Protein AF-0000000077172226 (afdb_homodimer)

Solvent-accessible surface area (backbone atoms only — not comparable to full-atom values): 22514 Å² total; per-residue (Å²): 133,88,76,84,78,85,82,80,79,80,74,81,75,81,79,77,62,92,68,54,80,81,59,68,86,65,73,82,75,68,81,63,76,72,54,67,62,42,56,54,51,44,50,52,52,32,50,51,28,42,45,49,38,48,50,42,58,65,46,53,78,56,41,50,88,48,72,66,19,46,52,52,42,54,51,41,53,54,52,32,52,26,29,52,51,50,28,52,54,39,37,53,53,35,42,74,66,74,44,77,65,78,78,74,71,95,73,75,88,60,58,71,40,44,76,70,29,32,19,39,78,86,40,49,67,30,36,51,24,28,52,32,40,53,26,49,50,49,22,51,51,29,44,54,44,40,75,65,41,78,50,66,72,58,28,52,53,33,50,17,39,24,29,30,27,26,16,50,26,13,44,50,29,39,56,46,20,76,77,37,74,85,43,53,41,66,65,51,58,43,52,44,89,85,39,42,72,61,68,49,51,69,110,140,82,84,78,78,76,80,81,80,83,79,78,76,76,79,78,67,89,75,53,78,81,60,70,86,65,73,84,72,68,82,60,76,71,55,67,62,41,55,54,51,44,50,51,52,32,50,50,27,41,43,49,37,48,52,42,58,65,48,53,78,58,41,49,89,48,73,66,18,47,52,52,42,53,52,42,53,54,51,30,53,28,31,51,51,50,29,52,55,37,37,52,52,37,42,74,68,76,46,76,64,78,78,74,70,95,71,75,88,58,59,69,40,46,76,69,29,31,20,39,78,86,40,50,66,29,35,50,23,29,51,33,40,53,24,48,51,50,20,52,50,28,45,55,43,39,76,65,41,78,50,66,71,59,26,52,53,33,49,17,38,24,29,30,28,27,15,48,26,13,45,50,30,38,56,45,20,75,76,37,74,85,44,55,42,66,65,51,56,44,50,43,87,85,39,45,72,63,68,48,51,68,110

pLDDT: mean 84.22, std 25.3, range [22.8, 98.88]

Sequence (406 aa):
MDNAMRAASRRSVLLAGAAGTLSLMAGTRLAFGQDKGDLAILQAAHDLESQAIWAYGAAAGKLSKTDVGKTVLELALRNQADHKSHRAALADAIKSLGATPAPAKDSYDLSAYLKAGEGGLDSDANIAKLALALEIDAALAYQSAFGKLKTPALQAAASSILPAEAGHATAIRAVFHGLMPTVQEVPAAFLSAQTRKDWILKVMDNAMRAASRRSVLLAGAAGTLSLMAGTRLAFGQDKGDLAILQAAHDLESQAIWAYGAAAGKLSKTDVGKTVLELALRNQADHKSHRAALADAIKSLGATPAPAKDSYDLSAYLKAGEGGLDSDANIAKLALALEIDAALAYQSAFGKLKTPALQAAASSILPAEAGHATAIRAVFHGLMPTVQEVPAAFLSAQTRKDWILKV

Radius of gyration: 24.45 Å; Cα contacts (8 Å, |Δi|>4): 520; chains: 2; bounding box: 56×73×112 Å

InterPro domains:
  IPR009078 Ferritin-like superfamily [SSF47240] (35-185)
  IPR012347 Ferritin-like [G3DSA:1.20.1260.10] (34-177)

Foldseek 3Di:
DDDPDDDDPPDPPPCVPPPPPVPPPPDDPPPPPLPPQLLVLLLVLLQLLLQLLQLLVVLLVLFDPDPLSVLLNVLSVVLSVVSVVLNVVSQVVNVSSVHGHDDHDPHDDLVVCVVVQQADSNYSLRSLSSSLLSLLVSLQSLVVSLVRHDDPVSNVSSVVVNVVSLVSNLVSQVSVCVVPVVRHSDQDPDRYPVCSVSSGDGD/DDPPPPPPDPPPPPCPDDPPPVPPVPPDPPPPPLPVQLLVLLLVLLQLLLQLLQLLVVLLVLFDPDPLSVLLNVLSVVLNVVSVVLNVVSQVVNVSSVHGHDDHDPHDDLVVCVVVQQADSNYSLRSLSSSLLSLLVSLQSLVVSLVRHDDVVSNVSSVVVNVVSLVSNLVSQVSVCVVPVVRHSDQDPDRYPVCSVSSHDGD

Structure (mmCIF, N/CA/C/O backbone):
data_AF-0000000077172226-model_v1
#
loop_
_entity.id
_entity.type
_entity.pdbx_description
1 polymer 'Gll0181 protein'
#
loop_
_atom_site.group_PDB
_atom_site.id
_atom_site.type_symbol
_atom_site.label_atom_id
_atom_site.label_alt_id
_atom_site.label_comp_id
_atom_site.label_asym_id
_atom_site.label_entity_id
_atom_site.label_seq_id
_atom_site.pdbx_PDB_ins_code
_atom_site.Cartn_x
_atom_site.Cartn_y
_atom_site.Cartn_z
_atom_site.occupancy
_atom_site.B_iso_or_equiv
_atom_site.auth_seq_id
_atom_site.auth_comp_id
_atom_site.auth_asym_id
_atom_site.auth_atom_id
_atom_site.pdbx_PDB_model_num
ATOM 1 N N . MET A 1 1 ? 17.484 34.281 -56.25 1 24.5 1 MET A N 1
ATOM 2 C CA . MET A 1 1 ? 17.844 33.062 -55.5 1 24.5 1 MET A CA 1
ATOM 3 C C . MET A 1 1 ? 17.188 33.031 -54.125 1 24.5 1 MET A C 1
ATOM 5 O O . MET A 1 1 ? 17.453 32.156 -53.344 1 24.5 1 MET A O 1
ATOM 9 N N . ASP A 1 2 ? 16.891 34.156 -53.531 1 25.41 2 ASP A N 1
ATOM 10 C CA . ASP A 1 2 ? 16.703 34.281 -52.094 1 25.41 2 ASP A CA 1
ATOM 11 C C . ASP A 1 2 ? 15.469 33.5 -51.625 1 25.41 2 ASP A C 1
ATOM 13 O O . ASP A 1 2 ? 14.453 33.469 -52.344 1 25.41 2 ASP A O 1
ATOM 17 N N . ASN A 1 3 ? 15.727 32.531 -50.625 1 22.8 3 ASN A N 1
ATOM 18 C CA . ASN A 1 3 ? 15.242 31.453 -49.781 1 22.8 3 ASN A CA 1
ATOM 19 C C . ASN A 1 3 ? 14.164 31.953 -48.812 1 22.8 3 ASN A C 1
ATOM 21 O O . ASN A 1 3 ? 14.477 32.469 -47.719 1 22.8 3 ASN A O 1
ATOM 25 N N . ALA A 1 4 ? 13.258 32.781 -49.125 1 25.42 4 ALA A N 1
ATOM 26 C CA . ALA A 1 4 ? 12.203 33.25 -48.219 1 25.42 4 ALA A CA 1
ATOM 27 C C . ALA A 1 4 ? 11.539 32.062 -47.531 1 25.42 4 ALA A C 1
ATOM 29 O O . ALA A 1 4 ? 10.828 31.281 -48.156 1 25.42 4 ALA A O 1
ATOM 30 N N . MET A 1 5 ? 12.25 31.406 -46.438 1 23.59 5 MET A N 1
ATOM 31 C CA . MET A 1 5 ? 11.961 30.312 -45.531 1 23.59 5 MET A CA 1
ATOM 32 C C . MET A 1 5 ? 10.539 30.406 -44.969 1 23.59 5 MET A C 1
ATOM 34 O O . MET A 1 5 ? 9.953 31.484 -44.938 1 23.59 5 MET A O 1
ATOM 38 N N . ARG A 1 6 ? 9.891 29.125 -44.531 1 27.42 6 ARG A N 1
ATOM 39 C CA . ARG A 1 6 ? 8.734 28.328 -44.156 1 27.42 6 ARG A CA 1
ATOM 40 C C . ARG A 1 6 ? 8.25 28.703 -42.75 1 27.42 6 ARG A C 1
ATOM 42 O O . ARG A 1 6 ? 8.906 28.375 -41.781 1 27.42 6 ARG A O 1
ATOM 49 N N . ALA A 1 7 ? 7.922 29.906 -42.375 1 23.47 7 ALA A N 1
ATOM 50 C CA . ALA A 1 7 ? 7.512 30.25 -41 1 23.47 7 ALA A CA 1
ATOM 51 C C . ALA A 1 7 ? 6.609 29.172 -40.406 1 23.47 7 ALA A C 1
ATOM 53 O O . ALA A 1 7 ? 6.016 28.375 -41.156 1 23.47 7 ALA A O 1
ATOM 54 N N . ALA A 1 8 ? 6.176 29.281 -38.969 1 24.58 8 ALA A N 1
ATOM 55 C CA . ALA A 1 8 ? 5.859 28.844 -37.625 1 24.58 8 ALA A CA 1
ATOM 56 C C . ALA A 1 8 ? 4.414 28.359 -37.531 1 24.58 8 ALA A C 1
ATOM 58 O O . ALA A 1 8 ? 3.576 29.016 -36.906 1 24.58 8 ALA A O 1
ATOM 59 N N . SER A 1 9 ? 3.77 27.734 -38.469 1 25.05 9 SER A N 1
ATOM 60 C CA . SER A 1 9 ? 2.367 27.531 -38.125 1 25.05 9 SER A CA 1
ATOM 61 C C . SER A 1 9 ? 2.219 26.547 -36.969 1 25.05 9 SER A C 1
ATOM 63 O O . SER A 1 9 ? 1.685 25.438 -37.156 1 25.05 9 SER A O 1
ATOM 65 N N . ARG A 1 10 ? 3.141 26.547 -35.906 1 25.33 10 ARG A N 1
ATOM 66 C CA . ARG A 1 10 ? 3.01 25.562 -34.844 1 25.33 10 ARG A CA 1
ATOM 67 C C . ARG A 1 10 ? 1.584 25.516 -34.281 1 25.33 10 ARG A C 1
ATOM 69 O O . ARG A 1 10 ? 1.062 26.547 -33.844 1 25.33 10 ARG A O 1
ATOM 76 N N . ARG A 1 11 ? 0.677 24.625 -34.781 1 26.12 11 ARG A N 1
ATOM 77 C CA . ARG A 1 11 ? -0.582 24.016 -34.344 1 26.12 11 ARG A CA 1
ATOM 78 C C . ARG A 1 11 ? -0.538 23.656 -32.875 1 26.12 11 ARG A C 1
ATOM 80 O O . ARG A 1 11 ? 0.425 23.047 -32.406 1 26.12 11 ARG A O 1
ATOM 87 N N . SER A 1 12 ? -1.227 24.438 -31.984 1 24.7 12 SER A N 1
ATOM 88 C CA . SER A 1 12 ? -1.646 24.344 -30.594 1 24.7 12 SER A CA 1
ATOM 89 C C . SER A 1 12 ? -2.217 22.953 -30.281 1 24.7 12 SER A C 1
ATOM 91 O O . SER A 1 12 ? -3.291 22.609 -30.781 1 24.7 12 SER A O 1
ATOM 93 N N . VAL A 1 13 ? -1.429 21.875 -30.406 1 23.89 13 VAL A N 1
ATOM 94 C CA . VAL A 1 13 ? -1.873 20.562 -29.922 1 23.89 13 VAL A CA 1
ATOM 95 C C . VAL A 1 13 ? -2.439 20.719 -28.516 1 23.89 13 VAL A C 1
ATOM 97 O O . VAL A 1 13 ? -1.756 21.203 -27.609 1 23.89 13 VAL A O 1
ATOM 100 N N . LEU A 1 14 ? -3.812 20.641 -28.359 1 23.34 14 LEU A N 1
ATOM 101 C CA . LEU A 1 14 ? -4.773 20.531 -27.281 1 23.34 14 LEU A CA 1
ATOM 102 C C . LEU A 1 14 ? -4.371 19.422 -26.312 1 23.34 14 LEU A C 1
ATOM 104 O O . LEU A 1 14 ? -4.266 18.25 -26.719 1 23.34 14 LEU A O 1
ATOM 108 N N . LEU A 1 15 ? -3.359 19.578 -25.531 1 24.05 15 LEU A N 1
ATOM 109 C CA . LEU A 1 15 ? -2.996 18.766 -24.375 1 24.05 15 LEU A CA 1
ATOM 110 C C . LEU A 1 15 ? -4.223 18.469 -23.516 1 24.05 15 LEU A C 1
ATOM 112 O O . LEU A 1 15 ? -4.387 19.047 -22.438 1 24.05 15 LEU A O 1
ATOM 116 N N . ALA A 1 16 ? -5.371 17.906 -23.969 1 26.92 16 ALA A N 1
ATOM 117 C CA . ALA A 1 16 ? -6.539 17.484 -23.203 1 26.92 16 ALA A CA 1
ATOM 118 C C . ALA A 1 16 ? -6.172 16.391 -22.203 1 26.92 16 ALA A C 1
ATOM 120 O O . ALA A 1 16 ? -6.145 15.203 -22.562 1 26.92 16 ALA A O 1
ATOM 121 N N . GLY A 1 17 ? -5.023 16.359 -21.625 1 25.58 17 GLY A N 1
ATOM 122 C CA . GLY A 1 17 ? -4.68 15.188 -20.844 1 25.58 17 GLY A CA 1
ATOM 123 C C . GLY A 1 17 ? -5.746 14.812 -19.828 1 25.58 17 GLY A C 1
ATOM 124 O O . GLY A 1 17 ? -6.652 15.602 -19.562 1 25.58 17 GLY A O 1
ATOM 125 N N . ALA A 1 18 ? -5.633 13.609 -19.172 1 27.7 18 ALA A N 1
ATOM 126 C CA . ALA A 1 18 ? -6.418 12.727 -18.312 1 27.7 18 ALA A CA 1
ATOM 127 C C . ALA A 1 18 ? -6.867 13.453 -17.047 1 27.7 18 ALA A C 1
ATOM 129 O O . ALA A 1 18 ? -6.363 13.18 -15.945 1 27.7 18 ALA A O 1
ATOM 130 N N . ALA A 1 19 ? -7.012 14.805 -17.016 1 31.22 19 ALA A N 1
ATOM 131 C CA . ALA A 1 19 ? -7.648 15.57 -15.945 1 31.22 19 ALA A CA 1
ATOM 132 C C . ALA A 1 19 ? -9.078 15.102 -15.711 1 31.22 19 ALA A C 1
ATOM 134 O O . ALA A 1 19 ? -9.805 15.68 -14.906 1 31.22 19 ALA A O 1
ATOM 135 N N . GLY A 1 20 ? -9.633 14.25 -16.594 1 29.64 20 GLY A N 1
ATOM 136 C CA . GLY A 1 20 ? -11.07 14.148 -16.781 1 29.64 20 GLY A CA 1
ATOM 137 C C . GLY A 1 20 ? -11.781 13.5 -15.609 1 29.64 20 GLY A C 1
ATOM 138 O O . GLY A 1 20 ? -13.016 13.5 -15.547 1 29.64 20 GLY A O 1
ATOM 139 N N . THR A 1 21 ? -11.125 12.492 -15.07 1 30.33 21 THR A N 1
ATOM 140 C CA . THR A 1 21 ? -12.125 11.664 -14.414 1 30.33 21 THR A CA 1
ATOM 141 C C . THR A 1 21 ? -12.805 12.422 -13.273 1 30.33 21 THR A C 1
ATOM 143 O O . THR A 1 21 ? -13.945 12.133 -12.922 1 30.33 21 THR A O 1
ATOM 146 N N . LEU A 1 22 ? -12.016 13.297 -12.578 1 31.56 22 LEU A N 1
ATOM 147 C CA . LEU A 1 22 ? -12.75 13.875 -11.453 1 31.56 22 LEU A CA 1
ATOM 148 C C . LEU A 1 22 ? -13.703 14.969 -11.922 1 31.56 22 LEU A C 1
ATOM 150 O O . LEU A 1 22 ? -14.477 15.5 -11.125 1 31.56 22 LEU A O 1
ATOM 154 N N . SER A 1 23 ? -13.641 15.477 -13.273 1 31.84 23 SER A N 1
ATOM 155 C CA . SER A 1 23 ? -14.422 16.672 -13.617 1 31.84 23 SER A CA 1
ATOM 156 C C . SER A 1 23 ? -15.914 16.359 -13.648 1 31.84 23 SER A C 1
ATOM 158 O O . SER A 1 23 ? -16.734 17.266 -13.828 1 31.84 23 SER A O 1
ATOM 160 N N . LEU A 1 24 ? -16.312 15.18 -14.148 1 29.64 24 LEU A N 1
ATOM 161 C CA . LEU A 1 24 ? -17.688 15.086 -14.633 1 29.64 24 LEU A CA 1
ATOM 162 C C . LEU A 1 24 ? -18.688 15.406 -13.523 1 29.64 24 LEU A C 1
ATOM 164 O O . LEU A 1 24 ? -19.875 15.57 -13.781 1 29.64 24 LEU A O 1
ATOM 168 N N . MET A 1 25 ? -18.562 14.938 -12.312 1 29.52 25 MET A N 1
ATOM 169 C CA . MET A 1 25 ? -19.766 15 -11.469 1 29.52 25 MET A CA 1
ATOM 170 C C . MET A 1 25 ? -20 16.422 -10.969 1 29.52 25 MET A C 1
ATOM 172 O O . MET A 1 25 ? -19.781 16.719 -9.797 1 29.52 25 MET A O 1
ATOM 176 N N . ALA A 1 26 ? -19.891 17.5 -11.703 1 31.05 26 ALA A N 1
ATOM 177 C CA . ALA A 1 26 ? -20.109 18.875 -11.305 1 31.05 26 ALA A CA 1
ATOM 178 C C . ALA A 1 26 ? -21.562 19.109 -10.891 1 31.05 26 ALA A C 1
ATOM 180 O O . ALA A 1 26 ? -21.844 19.953 -10.031 1 31.05 26 ALA A O 1
ATOM 181 N N . GLY A 1 27 ? -22.609 18.797 -11.766 1 31.23 27 GLY A N 1
ATOM 182 C CA . GLY A 1 27 ? -23.859 19.547 -11.773 1 31.23 27 GLY A CA 1
ATOM 183 C C . GLY A 1 27 ? -24.609 19.469 -10.461 1 31.23 27 GLY A C 1
ATOM 184 O O . GLY A 1 27 ? -25.359 20.391 -10.109 1 31.23 27 GLY A O 1
ATOM 185 N N . THR A 1 28 ? -25.406 18.328 -10.227 1 31.86 28 THR A N 1
ATOM 186 C CA . THR A 1 28 ? -26.5 18.422 -9.266 1 31.86 28 THR A CA 1
ATOM 187 C C . THR A 1 28 ? -25.984 18.859 -7.898 1 31.86 28 THR A C 1
ATOM 189 O O . THR A 1 28 ? -25.078 18.234 -7.336 1 31.86 28 THR A O 1
ATOM 192 N N . ARG A 1 29 ? -26.078 20.188 -7.574 1 34.94 29 ARG A N 1
ATOM 193 C CA . ARG A 1 29 ? -25.953 20.703 -6.215 1 34.94 29 ARG A CA 1
ATOM 194 C C . ARG A 1 29 ? -26.5 19.703 -5.199 1 34.94 29 ARG A C 1
ATOM 196 O O . ARG A 1 29 ? -27.719 19.609 -5.012 1 34.94 29 ARG A O 1
ATOM 203 N N . LEU A 1 30 ? -26.438 18.438 -5.211 1 33.12 30 LEU A N 1
ATOM 204 C CA . LEU A 1 30 ? -26.984 17.688 -4.09 1 33.12 30 LEU A CA 1
ATOM 205 C C . LEU A 1 30 ? -26.844 18.469 -2.789 1 33.12 30 LEU A C 1
ATOM 207 O O . LEU A 1 30 ? -25.75 18.891 -2.43 1 33.12 30 LEU A O 1
ATOM 211 N N . ALA A 1 31 ? -27.703 19.359 -2.424 1 34.69 31 ALA A N 1
ATOM 212 C CA . ALA A 1 31 ? -28.031 19.938 -1.128 1 34.69 31 ALA A CA 1
ATOM 213 C C . ALA A 1 31 ? -27.594 19.031 0.015 1 34.69 31 ALA A C 1
ATOM 215 O O . ALA A 1 31 ? -28.406 18.609 0.832 1 34.69 31 ALA A O 1
ATOM 216 N N . PHE A 1 32 ? -27.031 17.797 -0.317 1 39.19 32 PHE A N 1
ATOM 217 C CA . PHE A 1 32 ? -26.797 16.859 0.771 1 39.19 32 PHE A CA 1
ATOM 218 C C . PHE A 1 32 ? -26.141 17.562 1.96 1 39.19 32 PHE A C 1
ATOM 220 O O . PHE A 1 32 ? -25.328 18.469 1.784 1 39.19 32 PHE A O 1
ATOM 227 N N . GLY A 1 33 ? -26.766 17.812 3.016 1 39.41 33 GLY A N 1
ATOM 228 C CA . GLY A 1 33 ? -26.25 18.141 4.336 1 39.41 33 GLY A CA 1
ATOM 229 C C . GLY A 1 33 ? -24.781 17.797 4.516 1 39.41 33 GLY A C 1
ATOM 230 O O . GLY A 1 33 ? -24.406 16.625 4.367 1 39.41 33 GLY A O 1
ATOM 231 N N . GLN A 1 34 ? -23.797 18.547 4.035 1 49.53 34 GLN A N 1
ATOM 232 C CA . GLN A 1 34 ? -22.359 18.531 4.301 1 49.53 34 GLN A CA 1
ATOM 233 C C . GLN A 1 34 ? -22.047 17.828 5.617 1 49.53 34 GLN A C 1
ATOM 235 O O . GLN A 1 34 ? -22.406 18.328 6.691 1 49.53 34 GLN A O 1
ATOM 240 N N . ASP A 1 35 ? -22.125 16.484 5.711 1 62.28 35 ASP A N 1
ATOM 241 C CA . ASP A 1 35 ? -21.859 15.812 6.977 1 62.28 35 ASP A CA 1
ATOM 242 C C . ASP A 1 35 ? -20.578 16.344 7.621 1 62.28 35 ASP A C 1
ATOM 244 O O . ASP A 1 35 ? -19.5 16.234 7.039 1 62.28 35 ASP A O 1
ATOM 248 N N . LYS A 1 36 ? -20.609 17.391 8.398 1 73.81 36 LYS A N 1
ATOM 249 C CA . LYS A 1 36 ? -19.562 18 9.211 1 73.81 36 LYS A CA 1
ATOM 250 C C . LYS A 1 36 ? -18.5 16.984 9.586 1 73.81 36 LYS A C 1
ATOM 252 O O . LYS A 1 36 ? -17.328 17.328 9.727 1 73.81 36 LYS A O 1
ATOM 257 N N . GLY A 1 37 ? -18.984 15.82 9.469 1 87.06 37 GLY A N 1
ATOM 258 C CA . GLY A 1 37 ? -18.047 14.766 9.797 1 87.06 37 GLY A CA 1
ATOM 259 C C . GLY A 1 37 ? -17.047 14.492 8.688 1 87.06 37 GLY A C 1
ATOM 260 O O . GLY A 1 37 ? -15.836 14.391 8.938 1 87.06 37 GLY A O 1
ATOM 261 N N . ASP A 1 38 ? -17.547 14.578 7.434 1 93.06 38 ASP A N 1
ATOM 262 C CA . ASP A 1 38 ? -16.656 14.328 6.297 1 93.06 38 ASP A CA 1
ATOM 263 C C . ASP A 1 38 ? -15.641 15.461 6.133 1 93.06 38 ASP A C 1
ATOM 265 O O . ASP A 1 38 ? -14.469 15.219 5.859 1 93.06 38 ASP A O 1
ATOM 269 N N . LEU A 1 39 ? -16.109 16.719 6.328 1 94.69 39 LEU A N 1
ATOM 270 C CA . LEU A 1 39 ? -15.234 17.875 6.137 1 94.69 39 LEU A CA 1
ATOM 271 C C . LEU A 1 39 ? -14.07 17.844 7.125 1 94.69 39 LEU A C 1
ATOM 273 O O . LEU A 1 39 ? -12.93 18.109 6.754 1 94.69 39 LEU A O 1
ATOM 277 N N . ALA A 1 40 ? -14.352 17.531 8.375 1 94.88 40 ALA A N 1
ATOM 278 C CA . ALA A 1 40 ? -13.297 17.469 9.391 1 94.88 40 ALA A CA 1
ATOM 279 C C . ALA A 1 40 ? -12.258 16.406 9.039 1 94.88 40 ALA A C 1
ATOM 281 O O . ALA A 1 40 ? -11.062 16.625 9.219 1 94.88 40 ALA A O 1
ATOM 282 N N . ILE A 1 41 ? -12.727 15.273 8.539 1 95.44 41 ILE A N 1
ATOM 283 C CA . ILE A 1 41 ? -11.844 14.18 8.164 1 95.44 41 ILE A CA 1
ATOM 284 C C . ILE A 1 41 ? -10.961 14.602 6.988 1 95.44 41 ILE A C 1
ATOM 286 O O . ILE A 1 41 ? -9.75 14.367 6.988 1 95.44 41 ILE A O 1
ATOM 290 N N . LEU A 1 42 ? -11.562 15.25 6.004 1 95.94 42 LEU A N 1
ATOM 291 C CA . LEU A 1 42 ? -10.828 15.703 4.828 1 95.94 42 LEU A CA 1
ATOM 292 C C . LEU A 1 42 ? -9.789 16.75 5.211 1 95.94 42 LEU A C 1
ATOM 294 O O . LEU A 1 42 ? -8.672 16.734 4.703 1 95.94 42 LEU A O 1
ATOM 298 N N . GLN A 1 43 ? -10.102 17.688 6.098 1 96.5 43 GLN A N 1
ATOM 299 C CA . GLN A 1 43 ? -9.164 18.703 6.551 1 96.5 43 GLN A CA 1
ATOM 300 C C . GLN A 1 43 ? -7.973 18.078 7.273 1 96.5 43 GLN A C 1
ATOM 302 O O . GLN A 1 43 ? -6.832 18.5 7.078 1 96.5 43 GLN A O 1
ATOM 307 N N . ALA A 1 44 ? -8.25 17.109 8.07 1 95.44 44 ALA A N 1
ATOM 308 C CA . ALA A 1 44 ? -7.18 16.422 8.797 1 95.44 44 ALA A CA 1
ATOM 309 C C . ALA A 1 44 ? -6.246 15.703 7.832 1 95.44 44 ALA A C 1
ATOM 311 O O . ALA A 1 44 ? -5.023 15.758 7.98 1 95.44 44 ALA A O 1
ATOM 312 N N . ALA A 1 45 ? -6.836 15 6.871 1 96.44 45 ALA A N 1
ATOM 313 C CA . ALA A 1 45 ? -6.035 14.312 5.863 1 96.44 45 ALA A CA 1
ATOM 314 C C . ALA A 1 45 ? -5.199 15.305 5.059 1 96.44 45 ALA A C 1
ATOM 316 O O . ALA A 1 45 ? -4.027 15.047 4.77 1 96.44 45 ALA A O 1
ATOM 317 N N . HIS A 1 46 ? -5.793 16.422 4.703 1 97.5 46 HIS A N 1
ATOM 318 C CA . HIS A 1 46 ? -5.105 17.484 3.98 1 97.5 46 HIS A CA 1
ATOM 319 C C . HIS A 1 46 ? -3.916 18.016 4.773 1 97.5 46 HIS A C 1
ATOM 321 O O . HIS A 1 46 ? -2.84 18.234 4.215 1 97.5 46 HIS A O 1
ATOM 327 N N . ASP A 1 47 ? -4.102 18.203 6.035 1 97.44 47 ASP A N 1
ATOM 328 C CA . ASP A 1 47 ? -3.021 18.656 6.902 1 97.44 47 ASP A CA 1
ATOM 329 C C . ASP A 1 47 ? -1.906 17.625 6.992 1 97.44 47 ASP A C 1
ATOM 331 O O . ASP A 1 47 ? -0.725 17.969 7.02 1 97.44 47 ASP A O 1
ATOM 335 N N . LEU A 1 48 ? -2.285 16.359 7.055 1 96.94 48 LEU A N 1
ATOM 336 C CA . LEU A 1 48 ? -1.294 15.289 7.094 1 96.94 48 LEU A CA 1
ATOM 337 C C . LEU A 1 48 ? -0.443 15.281 5.828 1 96.94 48 LEU A C 1
ATOM 339 O O . LEU A 1 48 ? 0.771 15.078 5.891 1 96.94 48 LEU A O 1
ATOM 343 N N . GLU A 1 49 ? -1.08 15.453 4.703 1 98.12 49 GLU A N 1
ATOM 344 C CA . GLU A 1 49 ? -0.33 15.547 3.455 1 98.12 49 GLU A CA 1
ATOM 345 C C . GLU A 1 49 ? 0.634 16.734 3.477 1 98.12 49 GLU A C 1
ATOM 347 O O . GLU A 1 49 ? 1.768 16.625 3.004 1 98.12 49 GLU A O 1
ATOM 352 N N . SER A 1 50 ? 0.23 17.875 4.008 1 98.19 50 SER A N 1
ATOM 353 C CA . SER A 1 50 ? 1.082 19.047 4.137 1 98.19 50 SER A CA 1
ATOM 354 C C . SER A 1 50 ? 2.287 18.766 5.027 1 98.19 50 SER A C 1
ATOM 356 O O . SER A 1 50 ? 3.404 19.188 4.723 1 98.19 50 SER A O 1
ATOM 358 N N . GLN A 1 51 ? 2.021 18.062 6.074 1 97.31 51 GLN A N 1
ATOM 359 C CA . GLN A 1 51 ? 3.107 17.672 6.961 1 97.31 51 GLN A CA 1
ATOM 360 C C . GLN A 1 51 ? 4.137 16.812 6.227 1 97.31 51 GLN A C 1
ATOM 362 O O . GLN A 1 51 ? 5.344 17.031 6.359 1 97.31 51 GLN A O 1
ATOM 367 N N . ALA A 1 52 ? 3.666 15.859 5.441 1 97.56 52 ALA A N 1
ATOM 368 C CA . ALA A 1 52 ? 4.566 14.977 4.703 1 97.56 52 ALA A CA 1
ATOM 369 C C . ALA A 1 52 ? 5.391 15.766 3.689 1 97.56 52 ALA A C 1
ATOM 371 O O . ALA A 1 52 ? 6.605 15.57 3.578 1 97.56 52 ALA A O 1
ATOM 372 N N . ILE A 1 53 ? 4.762 16.656 2.975 1 98.12 53 ILE A N 1
ATOM 373 C CA . ILE A 1 53 ? 5.441 17.484 1.99 1 98.12 53 ILE A CA 1
ATOM 374 C C . ILE A 1 53 ? 6.539 18.297 2.672 1 98.12 53 ILE A C 1
ATOM 376 O O . ILE A 1 53 ? 7.68 18.328 2.207 1 98.12 53 ILE A O 1
ATOM 380 N N . TRP A 1 54 ? 6.238 18.906 3.789 1 97.81 54 TRP A N 1
ATOM 381 C CA . TRP A 1 54 ? 7.191 19.703 4.551 1 97.81 54 TRP A CA 1
ATOM 382 C C . TRP A 1 54 ? 8.352 18.844 5.043 1 97.81 54 TRP A C 1
ATOM 384 O O . TRP A 1 54 ? 9.516 19.234 4.914 1 97.81 54 TRP A O 1
ATOM 394 N N . ALA A 1 55 ? 8.008 17.719 5.629 1 96.12 55 ALA A N 1
ATOM 395 C CA . ALA A 1 55 ? 9.016 16.828 6.215 1 96.12 55 ALA A CA 1
ATOM 396 C C . ALA A 1 55 ? 10.016 16.359 5.164 1 96.12 55 ALA A C 1
ATOM 398 O O . ALA A 1 55 ? 11.227 16.359 5.402 1 96.12 55 ALA A O 1
ATOM 399 N N . TYR A 1 56 ? 9.547 15.922 4.004 1 97 56 TYR A N 1
ATOM 400 C CA . TYR A 1 56 ? 10.445 15.508 2.93 1 97 56 TYR A CA 1
ATOM 401 C C . TYR A 1 56 ? 11.336 16.656 2.486 1 97 56 TYR A C 1
ATOM 403 O O . TYR A 1 56 ? 12.516 16.469 2.199 1 97 56 TYR A O 1
ATOM 411 N N . GLY A 1 57 ? 10.758 17.875 2.371 1 94.88 57 GLY A N 1
ATOM 412 C CA . GLY A 1 57 ? 11.547 19.047 2.023 1 94.88 57 GLY A CA 1
ATOM 413 C C . GLY A 1 57 ? 12.641 19.344 3.035 1 94.88 57 GLY A C 1
ATOM 414 O O . GLY A 1 57 ? 13.789 19.594 2.666 1 94.88 57 GLY A O 1
ATOM 415 N N . ALA A 1 58 ? 12.25 19.328 4.281 1 91.75 58 ALA A N 1
ATOM 416 C CA . ALA A 1 58 ? 13.188 19.609 5.367 1 91.75 58 ALA A CA 1
ATOM 417 C C . ALA A 1 58 ? 14.312 18.578 5.41 1 91.75 58 ALA A C 1
ATOM 419 O O . ALA A 1 58 ? 15.461 18.922 5.688 1 91.75 58 ALA A O 1
ATOM 420 N N . ALA A 1 59 ? 14.031 17.344 5.133 1 92.56 59 ALA A N 1
ATOM 421 C CA . ALA A 1 59 ? 14.992 16.25 5.227 1 92.56 59 ALA A CA 1
ATOM 422 C C . ALA A 1 59 ? 15.914 16.219 4.008 1 92.56 59 ALA A C 1
ATOM 424 O O . ALA A 1 59 ? 17.062 15.789 4.098 1 92.56 59 ALA A O 1
ATOM 425 N N . ALA A 1 60 ? 15.367 16.609 2.844 1 92.19 60 ALA A N 1
ATOM 426 C CA . ALA A 1 60 ? 16.109 16.547 1.59 1 92.19 60 ALA A CA 1
ATOM 427 C C . ALA A 1 60 ? 17.438 17.297 1.7 1 92.19 60 ALA A C 1
ATOM 429 O O . ALA A 1 60 ? 18.469 16.812 1.219 1 92.19 60 ALA A O 1
ATOM 430 N N . GLY A 1 61 ? 17.469 18.391 2.361 1 91.56 61 GLY A N 1
ATOM 431 C CA . GLY A 1 61 ? 18.656 19.203 2.492 1 91.56 61 GLY A CA 1
ATOM 432 C C . GLY A 1 61 ? 19.688 18.609 3.445 1 91.56 61 GLY A C 1
ATOM 433 O O . GLY A 1 61 ? 20.828 19.062 3.488 1 91.56 61 GLY A O 1
ATOM 434 N N . LYS A 1 62 ? 19.359 17.594 4.125 1 95.62 62 LYS A N 1
ATOM 435 C CA . LYS A 1 62 ? 20.234 17.016 5.152 1 95.62 62 LYS A CA 1
ATOM 436 C C . LYS A 1 62 ? 20.844 15.703 4.684 1 95.62 62 LYS A C 1
ATOM 438 O O . LYS A 1 62 ? 21.688 15.125 5.363 1 95.62 62 LYS A O 1
ATOM 443 N N . LEU A 1 63 ? 20.406 15.188 3.572 1 96.94 63 LEU A N 1
ATOM 444 C CA . LEU A 1 63 ? 20.906 13.922 3.049 1 96.94 63 LEU A CA 1
ATOM 445 C C . LEU A 1 63 ? 22.312 14.078 2.482 1 96.94 63 LEU A C 1
ATOM 447 O O . LEU A 1 63 ? 22.641 15.109 1.884 1 96.94 63 LEU A O 1
ATOM 451 N N . SER A 1 64 ? 23.156 13.102 2.672 1 96.75 64 SER A N 1
ATOM 452 C CA . SER A 1 64 ? 24.531 13.125 2.211 1 96.75 64 SER A CA 1
ATOM 453 C C . SER A 1 64 ? 24.625 12.945 0.698 1 96.75 64 SER A C 1
ATOM 455 O O . SER A 1 64 ? 23.609 12.703 0.041 1 96.75 64 SER A O 1
ATOM 457 N N . LYS A 1 65 ? 25.844 13.039 0.193 1 96.75 65 LYS A N 1
ATOM 458 C CA . LYS A 1 65 ? 26.094 12.875 -1.237 1 96.75 65 LYS A CA 1
ATOM 459 C C . LYS A 1 65 ? 26.594 11.469 -1.552 1 96.75 65 LYS A C 1
ATOM 461 O O . LYS A 1 65 ? 27 11.188 -2.68 1 96.75 65 LYS A O 1
ATOM 466 N N . THR A 1 66 ? 26.562 10.602 -0.568 1 96.62 66 THR A N 1
ATOM 467 C CA . THR A 1 66 ? 26.891 9.203 -0.801 1 96.62 66 THR A CA 1
ATOM 468 C C . THR A 1 66 ? 25.844 8.523 -1.684 1 96.62 66 THR A C 1
ATOM 470 O O . THR A 1 66 ? 24.797 9.102 -1.955 1 96.62 66 THR A O 1
ATOM 473 N N . ASP A 1 67 ? 26.109 7.316 -2.076 1 94.81 67 ASP A N 1
ATOM 474 C CA . ASP A 1 67 ? 25.156 6.57 -2.893 1 94.81 67 ASP A CA 1
ATOM 475 C C . ASP A 1 67 ? 23.844 6.328 -2.135 1 94.81 67 ASP A C 1
ATOM 477 O O . ASP A 1 67 ? 22.766 6.41 -2.713 1 94.81 67 ASP A O 1
ATOM 481 N N . VAL A 1 68 ? 24.031 6.07 -0.87 1 95 68 VAL A N 1
ATOM 482 C CA . VAL A 1 68 ? 22.859 5.852 -0.043 1 95 68 VAL A CA 1
ATOM 483 C C . VAL A 1 68 ? 22.062 7.145 0.069 1 95 68 VAL A C 1
ATOM 485 O O . VAL A 1 68 ? 20.828 7.145 -0.105 1 95 68 VAL A O 1
ATOM 488 N N . GLY A 1 69 ? 22.688 8.25 0.419 1 97.25 69 GLY A N 1
ATOM 489 C CA . GLY A 1 69 ? 22.016 9.539 0.491 1 97.25 69 GLY A CA 1
ATOM 490 C C . GLY A 1 69 ? 21.297 9.906 -0.793 1 97.25 69 GLY A C 1
ATOM 491 O O . GLY A 1 69 ? 20.156 10.391 -0.762 1 97.25 69 GLY A O 1
ATOM 492 N N . LYS A 1 70 ? 21.938 9.641 -1.918 1 96.88 70 LYS A N 1
ATOM 493 C CA . LYS A 1 70 ? 21.328 9.945 -3.215 1 96.88 70 LYS A CA 1
ATOM 494 C C . LYS A 1 70 ? 20.109 9.078 -3.471 1 96.88 70 LYS A C 1
ATOM 496 O O . LYS A 1 70 ? 19.094 9.555 -4.004 1 96.88 70 LYS A O 1
ATOM 501 N N . THR A 1 71 ? 20.188 7.781 -3.133 1 96.31 71 THR A N 1
ATOM 502 C CA . THR A 1 71 ? 19.078 6.859 -3.295 1 96.31 71 THR A CA 1
ATOM 503 C C . THR A 1 71 ? 17.875 7.301 -2.455 1 96.31 71 THR A C 1
ATOM 505 O O . THR A 1 71 ? 16.75 7.34 -2.945 1 96.31 71 THR A O 1
ATOM 508 N N . VAL A 1 72 ? 18.141 7.66 -1.215 1 97.56 72 VAL A N 1
ATOM 509 C CA . VAL A 1 72 ? 17.094 8.102 -0.305 1 97.56 72 VAL A CA 1
ATOM 510 C C . VAL A 1 72 ? 16.484 9.406 -0.809 1 97.56 72 VAL A C 1
ATOM 512 O O . VAL A 1 72 ? 15.266 9.586 -0.785 1 97.56 72 VAL A O 1
ATOM 515 N N . LEU A 1 73 ? 17.312 10.289 -1.285 1 97.88 73 LEU A N 1
ATOM 516 C CA . LEU A 1 73 ? 16.828 11.562 -1.797 1 97.88 73 LEU A CA 1
ATOM 517 C C . LEU A 1 73 ? 15.914 11.359 -3 1 97.88 73 LEU A C 1
ATOM 519 O O . LEU A 1 73 ? 14.852 11.969 -3.086 1 97.88 73 LEU A O 1
ATOM 523 N N . GLU A 1 74 ? 16.312 10.539 -3.902 1 97.25 74 GLU A N 1
ATOM 524 C CA . GLU A 1 74 ? 15.5 10.289 -5.09 1 97.25 74 GLU A CA 1
ATOM 525 C C . GLU A 1 74 ? 14.125 9.734 -4.715 1 97.25 74 GLU A C 1
ATOM 527 O O . GLU A 1 74 ? 13.102 10.195 -5.23 1 97.25 74 GLU A O 1
ATOM 532 N N . LEU A 1 75 ? 14.133 8.75 -3.854 1 97.62 75 LEU A N 1
ATOM 533 C CA . LEU A 1 75 ? 12.867 8.172 -3.398 1 97.62 75 LEU A CA 1
ATOM 534 C C . LEU A 1 75 ? 12.039 9.211 -2.654 1 97.62 75 LEU A C 1
ATOM 536 O O . LEU A 1 75 ? 10.82 9.297 -2.855 1 97.62 75 LEU A O 1
ATOM 540 N N . ALA A 1 76 ? 12.688 10 -1.823 1 97.94 76 ALA A N 1
ATOM 541 C CA . ALA A 1 76 ? 12.008 11.031 -1.049 1 97.94 76 ALA A CA 1
ATOM 542 C C . ALA A 1 76 ? 11.305 12.031 -1.964 1 97.94 76 ALA A C 1
ATOM 544 O O . ALA A 1 76 ? 10.156 12.406 -1.716 1 97.94 76 ALA A O 1
ATOM 545 N N . LEU A 1 77 ? 11.984 12.43 -2.996 1 97.88 77 LEU A N 1
ATOM 546 C CA . LEU A 1 77 ? 11.414 13.422 -3.906 1 97.88 77 LEU A CA 1
ATOM 547 C C . LEU A 1 77 ? 10.234 12.836 -4.672 1 97.88 77 LEU A C 1
ATOM 549 O O . LEU A 1 77 ? 9.25 13.531 -4.926 1 97.88 77 LEU A O 1
ATOM 553 N N . ARG A 1 78 ? 10.273 11.578 -5.047 1 97.94 78 ARG A N 1
ATOM 554 C CA . ARG A 1 78 ? 9.141 10.93 -5.703 1 97.94 78 ARG A CA 1
ATOM 555 C C . ARG A 1 78 ? 7.957 10.805 -4.754 1 97.94 78 ARG A C 1
ATOM 557 O O . ARG A 1 78 ? 6.82 11.086 -5.133 1 97.94 78 ARG A O 1
ATOM 564 N N . ASN A 1 79 ? 8.242 10.312 -3.5 1 98.69 79 ASN A N 1
ATOM 565 C CA . ASN A 1 79 ? 7.172 10.25 -2.512 1 98.69 79 ASN A CA 1
ATOM 566 C C . ASN A 1 79 ? 6.562 11.633 -2.258 1 98.69 79 ASN A C 1
ATOM 568 O O . ASN A 1 79 ? 5.34 11.766 -2.16 1 98.69 79 ASN A O 1
ATOM 572 N N . GLN A 1 80 ? 7.402 12.68 -2.148 1 98.56 80 GLN A N 1
ATOM 573 C CA . GLN A 1 80 ? 6.926 14.047 -1.927 1 98.56 80 GLN A CA 1
ATOM 574 C C . GLN A 1 80 ? 5.992 14.484 -3.049 1 98.56 80 GLN A C 1
ATOM 576 O O . GLN A 1 80 ? 4.961 15.117 -2.793 1 98.56 80 GLN A O 1
ATOM 581 N N . ALA A 1 81 ? 6.344 14.195 -4.254 1 98.69 81 ALA A N 1
ATOM 582 C CA . ALA A 1 81 ? 5.5 14.539 -5.395 1 98.69 81 ALA A CA 1
ATOM 583 C C . ALA A 1 81 ? 4.129 13.875 -5.285 1 98.69 81 ALA A C 1
ATOM 585 O O . ALA A 1 81 ? 3.107 14.484 -5.598 1 98.69 81 ALA A O 1
ATOM 586 N N . ASP A 1 82 ? 4.066 12.641 -4.883 1 98.75 82 ASP A N 1
ATOM 587 C CA . ASP A 1 82 ? 2.795 11.953 -4.68 1 98.75 82 ASP A CA 1
ATOM 588 C C . ASP A 1 82 ? 1.974 12.633 -3.588 1 98.75 82 ASP A C 1
ATOM 590 O O . ASP A 1 82 ? 0.754 12.758 -3.711 1 98.75 82 ASP A O 1
ATOM 594 N N . HIS A 1 83 ? 2.637 13.023 -2.5 1 98.69 83 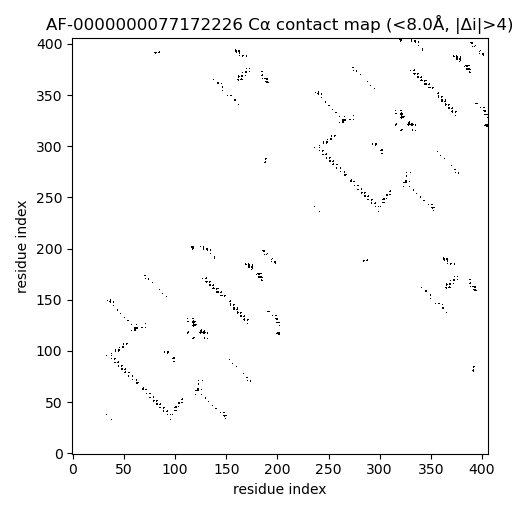HIS A N 1
ATOM 595 C CA . HIS A 1 83 ? 1.93 13.719 -1.432 1 98.69 83 HIS A CA 1
ATOM 596 C C . HIS A 1 83 ? 1.324 15.031 -1.932 1 98.69 83 HIS A C 1
ATOM 598 O O . HIS A 1 83 ? 0.242 15.422 -1.492 1 98.69 83 HIS A O 1
ATOM 604 N N . LYS A 1 84 ? 2.037 15.727 -2.82 1 98.69 84 LYS A N 1
ATOM 605 C CA . LYS A 1 84 ? 1.469 16.938 -3.42 1 98.69 84 LYS A CA 1
ATOM 606 C C . LYS A 1 84 ? 0.22 16.609 -4.23 1 98.69 84 LYS A C 1
ATOM 608 O O . LYS A 1 84 ? -0.765 17.344 -4.191 1 98.69 84 LYS A O 1
ATOM 613 N N . SER A 1 85 ? 0.24 15.508 -4.93 1 98.62 85 SER A N 1
ATOM 614 C CA . SER A 1 85 ? -0.931 15.062 -5.68 1 98.62 85 SER A CA 1
ATOM 615 C C . SER A 1 85 ? -2.084 14.711 -4.746 1 98.62 85 SER A C 1
ATOM 617 O O . SER A 1 85 ? -3.238 15.047 -5.023 1 98.62 85 SER A O 1
ATOM 619 N N . HIS A 1 86 ? -1.787 13.984 -3.631 1 98.38 86 HIS A N 1
ATOM 620 C CA . HIS A 1 86 ? -2.811 13.672 -2.641 1 98.38 86 HIS A CA 1
ATOM 621 C C . HIS A 1 86 ? -3.439 14.945 -2.08 1 98.38 86 HIS A C 1
ATOM 623 O O . HIS A 1 86 ? -4.668 15.055 -2.008 1 98.38 86 HIS A O 1
ATOM 629 N N . ARG A 1 87 ? -2.58 15.844 -1.678 1 98.06 87 ARG A N 1
ATOM 630 C CA . ARG A 1 87 ? -3.068 17.094 -1.097 1 98.06 87 ARG A CA 1
ATOM 631 C C . ARG A 1 87 ? -3.98 17.828 -2.07 1 98.06 87 ARG A C 1
ATOM 633 O O . ARG A 1 87 ? -5.008 18.375 -1.67 1 98.06 87 ARG A O 1
ATOM 640 N N . ALA A 1 88 ? -3.572 17.891 -3.332 1 98.12 88 ALA A N 1
ATOM 641 C CA . ALA A 1 88 ? -4.391 18.547 -4.352 1 98.12 88 ALA A CA 1
ATOM 642 C C . ALA A 1 88 ? -5.75 17.875 -4.484 1 98.12 88 ALA A C 1
ATOM 644 O O . ALA A 1 88 ? -6.781 18.547 -4.574 1 98.12 88 ALA A O 1
ATOM 645 N N . ALA A 1 89 ? -5.797 16.562 -4.504 1 96.69 89 ALA A N 1
ATOM 646 C CA . ALA A 1 89 ? -7.051 15.82 -4.586 1 96.69 89 ALA A CA 1
ATOM 647 C C . ALA A 1 89 ? -7.941 16.109 -3.383 1 96.69 89 ALA A C 1
ATOM 649 O O . ALA A 1 89 ? -9.156 16.281 -3.525 1 96.69 89 ALA A O 1
ATOM 650 N N . LEU A 1 90 ? -7.32 16.141 -2.193 1 96.94 90 LEU A N 1
ATOM 651 C CA . LEU A 1 90 ? -8.07 16.438 -0.974 1 96.94 90 LEU A CA 1
ATOM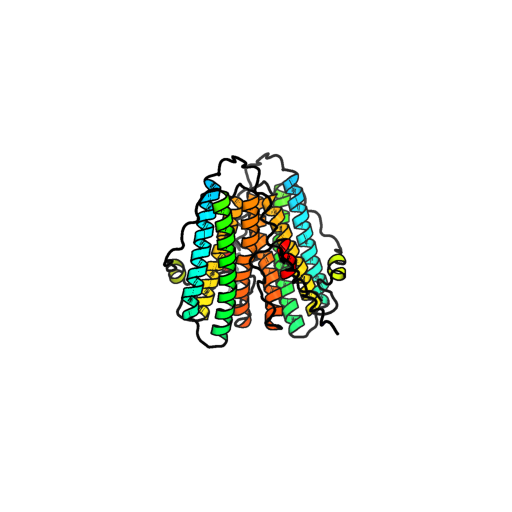 652 C C . LEU A 1 90 ? -8.586 17.875 -0.979 1 96.94 90 LEU A C 1
ATOM 654 O O . LEU A 1 90 ? -9.703 18.125 -0.523 1 96.94 90 LEU A O 1
ATOM 658 N N . ALA A 1 91 ? -7.762 18.812 -1.459 1 97.56 91 ALA A N 1
ATOM 659 C CA . ALA A 1 91 ? -8.211 20.203 -1.594 1 97.56 91 ALA A CA 1
ATOM 660 C C . ALA A 1 91 ? -9.445 20.281 -2.49 1 97.56 91 ALA A C 1
ATOM 662 O O . ALA A 1 91 ? -10.406 20.984 -2.162 1 97.56 91 ALA A O 1
ATOM 663 N N . ASP A 1 92 ? -9.43 19.562 -3.59 1 96.5 92 ASP A N 1
ATOM 664 C CA . ASP A 1 92 ? -10.57 19.531 -4.5 1 96.5 92 ASP A CA 1
ATOM 665 C C . ASP A 1 92 ? -11.805 18.969 -3.812 1 96.5 92 ASP A C 1
ATOM 667 O O . ASP A 1 92 ? -12.914 19.469 -4.004 1 96.5 92 ASP A O 1
ATOM 671 N N . ALA A 1 93 ? -11.625 17.938 -3.014 1 94.31 93 ALA A N 1
ATOM 672 C CA . ALA A 1 93 ? -12.742 17.344 -2.275 1 94.31 93 ALA A CA 1
ATOM 673 C C . ALA A 1 93 ? -13.32 18.328 -1.268 1 94.31 93 ALA A C 1
ATOM 675 O O . ALA A 1 93 ? -14.539 18.453 -1.14 1 94.31 93 ALA A O 1
ATOM 676 N N . ILE A 1 94 ? -12.469 19.016 -0.556 1 95.75 94 ILE A N 1
ATOM 677 C CA . ILE A 1 94 ? -12.891 20 0.427 1 95.75 94 ILE A CA 1
ATOM 678 C C . ILE A 1 94 ? -13.688 21.109 -0.266 1 95.75 94 ILE A C 1
ATOM 680 O O . ILE A 1 94 ? -14.773 21.469 0.191 1 95.75 94 ILE A O 1
ATOM 684 N N . LYS A 1 95 ? -13.219 21.594 -1.401 1 96.25 95 LYS A N 1
ATOM 685 C CA . LYS A 1 95 ? -13.898 22.625 -2.162 1 96.25 95 LYS A CA 1
ATOM 686 C C . LYS A 1 95 ? -15.258 22.141 -2.666 1 96.25 95 LYS A C 1
ATOM 688 O O . LYS A 1 95 ? -16.219 22.922 -2.709 1 96.25 95 LYS A O 1
ATOM 693 N N . SER A 1 96 ? -15.32 20.891 -3.035 1 92.62 96 SER A N 1
ATOM 694 C CA . SER A 1 96 ? -16.578 20.328 -3.529 1 92.62 96 SER A CA 1
ATOM 695 C C . SER A 1 96 ? -17.641 20.328 -2.441 1 92.62 96 SER A C 1
ATOM 697 O O . SER A 1 96 ? -18.844 20.266 -2.74 1 92.62 96 SER A O 1
ATOM 699 N N . LEU A 1 97 ? -17.203 20.438 -1.2 1 92.69 97 LEU A N 1
ATOM 700 C CA . LEU A 1 97 ? -18.125 20.5 -0.07 1 92.69 97 LEU A CA 1
ATOM 701 C C . LEU A 1 97 ? -18.422 21.953 0.315 1 92.69 97 LEU A C 1
ATOM 703 O O . LEU A 1 97 ? -19.062 22.203 1.333 1 92.69 97 LEU A O 1
ATOM 707 N N . GLY A 1 98 ? -17.859 22.891 -0.488 1 94.56 98 GLY A N 1
ATOM 708 C CA . GLY A 1 98 ? -18.109 24.312 -0.272 1 94.56 98 GLY A CA 1
ATOM 709 C C . GLY A 1 98 ? -17.188 24.922 0.758 1 94.56 98 GLY A C 1
ATOM 710 O O . GLY A 1 98 ? -17.469 26 1.278 1 94.56 98 GLY A O 1
ATOM 711 N N . ALA A 1 99 ? -16.172 24.203 1.182 1 96.75 99 ALA A N 1
ATOM 712 C CA . ALA A 1 99 ? -15.25 24.688 2.201 1 96.75 99 ALA A CA 1
ATOM 713 C C . ALA A 1 99 ? -13.914 25.078 1.584 1 96.75 99 ALA A C 1
ATOM 715 O O . ALA A 1 99 ? -13.672 24.828 0.401 1 96.75 99 ALA A O 1
ATOM 716 N N . THR A 1 100 ? -13.078 25.734 2.305 1 97.94 100 THR A N 1
ATOM 717 C CA . THR A 1 100 ? -11.734 26.141 1.904 1 97.94 100 THR A CA 1
ATOM 718 C C . THR A 1 100 ? -10.688 25.266 2.578 1 97.94 100 THR A C 1
ATOM 720 O O . THR A 1 100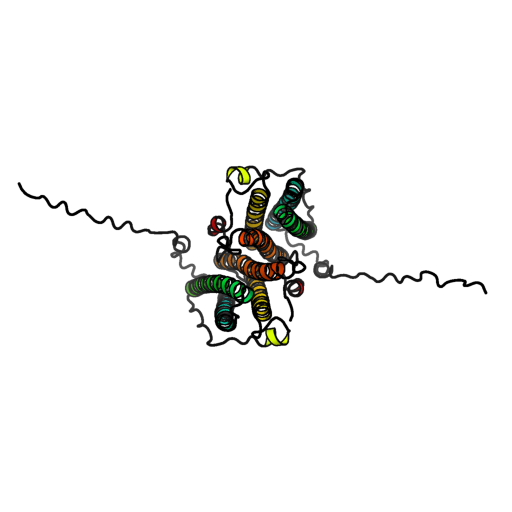 ? -10.711 25.078 3.797 1 97.94 100 THR A O 1
ATOM 723 N N . PRO A 1 101 ? -9.789 24.688 1.784 1 98 101 PRO A N 1
ATOM 724 C CA . PRO A 1 101 ? -8.703 23.938 2.416 1 98 101 PRO A CA 1
ATOM 725 C C . PRO A 1 101 ? -7.84 24.812 3.324 1 98 101 PRO A C 1
ATOM 727 O O . PRO A 1 101 ? -7.484 25.938 2.955 1 98 101 PRO A O 1
ATOM 730 N N . ALA A 1 102 ? -7.52 24.312 4.52 1 97.44 102 ALA A N 1
ATOM 731 C CA . ALA A 1 102 ? -6.645 25.031 5.43 1 97.44 102 ALA A CA 1
ATOM 732 C C . ALA A 1 102 ? -5.246 25.203 4.836 1 97.44 102 ALA A C 1
ATOM 734 O O . ALA A 1 102 ? -4.723 24.281 4.203 1 97.44 102 ALA A O 1
ATOM 735 N N . PRO A 1 103 ? -4.625 26.328 5.008 1 97.5 103 PRO A N 1
ATOM 736 C CA . PRO A 1 103 ? -3.256 26.5 4.52 1 97.5 103 PRO A CA 1
ATOM 737 C C . PRO A 1 103 ? -2.254 25.609 5.254 1 97.5 103 PRO A C 1
ATOM 739 O O . PRO A 1 103 ? -2.486 25.219 6.402 1 97.5 103 PRO A O 1
ATOM 742 N N . ALA A 1 104 ? -1.185 25.25 4.551 1 97.19 104 ALA A N 1
ATOM 743 C CA . ALA A 1 104 ? -0.091 24.531 5.195 1 97.19 104 ALA A CA 1
ATOM 744 C C . ALA A 1 104 ? 0.559 25.375 6.289 1 97.19 104 ALA A C 1
ATOM 746 O O . ALA A 1 104 ? 0.651 26.594 6.16 1 97.19 104 ALA A O 1
ATOM 747 N N . LYS A 1 105 ? 1.035 24.75 7.312 1 96.94 105 LYS A N 1
ATOM 748 C CA . LYS A 1 105 ? 1.827 25.406 8.344 1 96.94 105 LYS A CA 1
ATOM 749 C C . LYS A 1 105 ? 3.262 25.641 7.875 1 96.94 105 LYS A C 1
ATOM 751 O O . LYS A 1 105 ? 3.748 24.922 6.988 1 96.94 105 LYS A O 1
ATOM 756 N N . ASP A 1 106 ? 3.869 26.547 8.523 1 95.81 106 ASP A N 1
ATOM 757 C CA . ASP A 1 106 ? 5.254 26.859 8.172 1 95.81 106 ASP A CA 1
ATOM 758 C C . ASP A 1 106 ? 6.188 25.719 8.602 1 95.81 106 ASP A C 1
ATOM 760 O O . ASP A 1 106 ? 7.25 25.531 8.008 1 95.81 106 ASP A O 1
ATOM 764 N N . SER A 1 107 ? 5.816 25.125 9.711 1 96.06 107 SER A N 1
ATOM 765 C CA . SER A 1 107 ? 6.586 24 10.234 1 96.06 107 SER A CA 1
ATOM 766 C C . SER A 1 107 ? 5.688 23.016 10.977 1 96.06 107 SER A C 1
ATOM 768 O O . SER A 1 107 ? 4.582 23.359 11.398 1 96.06 107 SER A O 1
ATOM 770 N N . TYR A 1 108 ? 6.164 21.766 11 1 96.19 108 TYR A N 1
ATOM 771 C CA . TYR A 1 108 ? 5.457 20.703 11.711 1 96.19 108 TYR A CA 1
ATOM 772 C C . TYR A 1 108 ? 6.348 20.078 12.773 1 96.19 108 TYR A C 1
ATOM 774 O O . TYR A 1 108 ? 7.566 19.984 12.602 1 96.19 108 TYR A O 1
ATOM 782 N N . ASP A 1 109 ? 5.738 19.688 13.883 1 95.06 109 ASP A N 1
ATOM 783 C CA . ASP A 1 109 ? 6.453 19.109 15.016 1 95.06 109 ASP A CA 1
ATOM 784 C C . ASP A 1 109 ? 6.621 17.609 14.844 1 95.06 109 ASP A C 1
ATOM 786 O O . ASP A 1 109 ? 5.637 16.859 14.836 1 95.06 109 ASP A O 1
ATOM 790 N N . LEU A 1 110 ? 7.871 17.172 14.703 1 94.81 110 LEU A N 1
ATOM 791 C CA . LEU A 1 110 ? 8.164 15.758 14.523 1 94.81 110 LEU A CA 1
ATOM 792 C C . LEU A 1 110 ? 8.805 15.164 15.773 1 94.81 110 LEU A C 1
ATOM 794 O O . LEU A 1 110 ? 9.305 14.039 15.75 1 94.81 110 LEU A O 1
ATOM 798 N N . SER A 1 111 ? 8.781 15.883 16.922 1 95.62 111 SER A N 1
ATOM 799 C CA . SER A 1 111 ? 9.523 15.523 18.125 1 95.62 111 SER A CA 1
ATOM 800 C C . SER A 1 111 ? 9.047 14.188 18.688 1 95.62 111 SER A C 1
ATOM 802 O O . SER A 1 111 ? 9.836 13.43 19.25 1 95.62 111 SER A O 1
ATOM 804 N N . ALA A 1 112 ? 7.789 13.93 18.547 1 95.44 112 ALA A N 1
ATOM 805 C CA . ALA A 1 112 ? 7.258 12.68 19.078 1 95.44 112 ALA A CA 1
ATOM 806 C C . ALA A 1 112 ? 7.922 11.477 18.406 1 95.44 112 ALA A C 1
ATOM 808 O O . ALA A 1 112 ? 8.203 10.469 19.062 1 95.44 112 ALA A O 1
ATOM 809 N N . TYR A 1 113 ? 8.164 11.547 17.094 1 96.88 113 TYR A N 1
ATOM 810 C CA . TYR A 1 113 ? 8.828 10.477 16.359 1 96.88 113 TYR A CA 1
ATOM 811 C C . TYR A 1 113 ? 10.281 10.328 16.812 1 96.88 113 TYR A C 1
ATOM 813 O O . TYR A 1 113 ? 10.75 9.203 17.031 1 96.88 113 TYR A O 1
ATOM 821 N N . LEU A 1 114 ? 10.945 11.492 16.938 1 96.12 114 LEU A N 1
ATOM 822 C CA . LEU A 1 114 ? 12.352 11.477 17.328 1 96.12 114 LEU A CA 1
ATOM 823 C C . LEU A 1 114 ? 12.516 10.898 18.734 1 96.12 114 LEU A C 1
ATOM 825 O O . LEU A 1 114 ? 13.406 10.07 18.969 1 96.12 114 LEU A O 1
ATOM 829 N N . LYS A 1 115 ? 11.648 11.273 19.672 1 97.25 115 LYS A N 1
ATOM 830 C CA . LYS A 1 115 ? 11.688 10.797 21.062 1 97.25 115 LYS A CA 1
ATOM 831 C C . LYS A 1 115 ? 11.43 9.289 21.125 1 97.25 115 LYS A C 1
ATOM 833 O O . LYS A 1 115 ? 12 8.594 21.953 1 97.25 115 LYS A O 1
ATOM 838 N N . ALA A 1 116 ? 10.633 8.773 20.188 1 97.75 116 ALA A N 1
ATOM 839 C CA . ALA A 1 116 ? 10.266 7.359 20.172 1 97.75 116 ALA A CA 1
ATOM 840 C C . ALA A 1 116 ? 11.32 6.531 19.453 1 97.75 116 ALA A C 1
ATOM 842 O O . ALA A 1 116 ? 11.203 5.309 19.344 1 97.75 116 ALA A O 1
ATOM 843 N N . GLY A 1 117 ? 12.359 7.18 18.922 1 98.06 117 GLY A N 1
ATOM 844 C CA . GLY A 1 117 ? 13.398 6.492 18.188 1 98.06 117 GLY A CA 1
ATOM 845 C C . GLY A 1 117 ? 12.961 6.07 16.797 1 98.06 117 GLY A C 1
ATOM 846 O O . GLY A 1 117 ? 13.5 5.117 16.219 1 98.06 117 GLY A O 1
ATOM 847 N N . GLU A 1 118 ? 11.945 6.719 16.266 1 98.12 118 GLU A N 1
ATOM 848 C CA . GLU A 1 118 ? 11.406 6.379 14.961 1 98.12 118 GLU A CA 1
ATOM 849 C C . GLU A 1 118 ? 11.984 7.277 13.867 1 98.12 118 GLU A C 1
ATOM 851 O O . GLU A 1 118 ? 11.242 7.867 13.078 1 98.12 118 GLU A O 1
ATOM 856 N N . GLY A 1 119 ? 13.312 7.344 13.828 1 96.81 119 GLY A N 1
ATOM 857 C CA . GLY A 1 119 ? 14.062 8.109 12.844 1 96.81 119 GLY A CA 1
ATOM 858 C C . GLY A 1 119 ? 14.703 9.352 13.422 1 96.81 119 GLY A C 1
ATOM 859 O O . GLY A 1 119 ? 14.797 9.5 14.641 1 96.81 119 GLY A O 1
ATOM 860 N N . GLY A 1 120 ? 15.305 10.133 12.531 1 95.25 120 GLY A N 1
ATOM 861 C CA . GLY A 1 120 ? 16.031 11.352 12.852 1 95.25 120 GLY A CA 1
ATOM 862 C C . GLY A 1 120 ? 16.531 12.094 11.625 1 95.25 120 GLY A C 1
ATOM 863 O O . GLY A 1 120 ? 16.266 11.672 10.492 1 95.25 120 GLY A O 1
ATOM 864 N N . LEU A 1 121 ? 17.188 13.195 11.898 1 94.81 121 LEU A N 1
ATOM 865 C CA . LEU A 1 121 ? 17.672 14.016 10.789 1 94.81 121 LEU A CA 1
ATOM 866 C C . LEU A 1 121 ? 19.188 14.023 10.75 1 94.81 121 LEU A C 1
ATOM 868 O O . LEU A 1 121 ? 19.797 14.805 10.008 1 94.81 121 LEU A O 1
ATOM 872 N N . ASP A 1 122 ? 19.812 13.102 11.438 1 95.25 122 ASP A N 1
ATOM 873 C CA . ASP A 1 122 ? 21.266 13.156 11.672 1 95.25 122 ASP A CA 1
ATOM 874 C C . ASP A 1 122 ? 22 12.219 10.719 1 95.25 122 ASP A C 1
ATOM 876 O O . ASP A 1 122 ? 23.234 12.219 10.68 1 95.25 122 ASP A O 1
ATOM 880 N N . SER A 1 123 ? 21.359 11.352 10.031 1 97.31 123 SER A N 1
ATOM 881 C CA . SER A 1 123 ? 21.969 10.445 9.062 1 97.31 123 SER A CA 1
ATOM 882 C C . SER A 1 123 ? 20.984 10.047 7.977 1 97.31 123 SER A C 1
ATOM 884 O O . SER A 1 123 ? 19.766 10.164 8.164 1 97.31 123 SER A O 1
ATOM 886 N N . ASP A 1 124 ? 21.469 9.547 6.84 1 97.62 124 ASP A N 1
ATOM 887 C CA . ASP A 1 124 ? 20.609 9.07 5.758 1 97.62 124 ASP A CA 1
ATOM 888 C C . ASP A 1 124 ? 19.641 7.996 6.258 1 97.62 124 ASP A C 1
ATOM 890 O O . ASP A 1 124 ? 18.453 8.039 5.945 1 97.62 124 ASP A O 1
ATOM 894 N N . ALA A 1 125 ? 20.188 7.059 7.039 1 97.44 125 ALA A N 1
ATOM 895 C CA . ALA A 1 125 ? 19.375 5.949 7.535 1 97.44 125 ALA A CA 1
ATOM 896 C C . ALA A 1 125 ? 18.266 6.449 8.469 1 97.44 125 ALA A C 1
ATOM 898 O O . ALA A 1 125 ? 17.125 6.016 8.375 1 97.44 125 ALA A O 1
ATOM 899 N N . ASN A 1 126 ? 18.609 7.352 9.352 1 97.75 126 ASN A N 1
ATOM 900 C CA . ASN A 1 126 ? 17.625 7.84 10.312 1 97.75 126 ASN A CA 1
ATOM 901 C C . ASN A 1 126 ? 16.578 8.719 9.641 1 97.75 126 ASN A C 1
ATOM 903 O O . ASN A 1 126 ? 15.414 8.719 10.055 1 97.75 126 ASN A O 1
ATOM 907 N N . ILE A 1 127 ? 17 9.438 8.609 1 97.88 127 ILE A N 1
ATOM 908 C CA . ILE A 1 127 ? 16.031 10.211 7.824 1 97.88 127 ILE A CA 1
ATOM 909 C C . ILE A 1 127 ? 15.062 9.258 7.125 1 97.88 127 ILE A C 1
ATOM 911 O O . ILE A 1 127 ? 13.852 9.5 7.125 1 97.88 127 ILE A O 1
ATOM 915 N N . ALA A 1 128 ? 15.562 8.18 6.574 1 98.25 128 ALA A N 1
ATOM 916 C CA . ALA A 1 128 ? 14.711 7.191 5.914 1 98.25 128 ALA A CA 1
ATOM 917 C C . ALA A 1 128 ? 13.773 6.52 6.91 1 98.25 128 ALA A C 1
ATOM 919 O O . ALA A 1 128 ? 12.609 6.266 6.602 1 98.25 128 ALA A O 1
ATOM 920 N N . LYS A 1 129 ? 14.266 6.277 8.117 1 98.44 129 LYS A N 1
ATOM 921 C CA . LYS A 1 129 ? 13.422 5.684 9.156 1 98.44 129 LYS A CA 1
ATOM 922 C C . LYS A 1 129 ? 12.297 6.633 9.555 1 98.44 129 LYS A C 1
ATOM 924 O O . LYS A 1 129 ? 11.172 6.199 9.789 1 98.44 129 LYS A O 1
ATOM 929 N N . LEU A 1 130 ? 12.586 7.918 9.703 1 98 130 LEU A N 1
ATOM 930 C CA . LEU A 1 130 ? 11.562 8.914 10.008 1 98 130 LEU A CA 1
ATOM 931 C C . LEU A 1 130 ? 10.508 8.961 8.914 1 98 130 LEU A C 1
ATOM 933 O O . LEU A 1 130 ? 9.305 8.961 9.211 1 98 130 LEU A O 1
ATOM 937 N N . ALA A 1 131 ? 10.977 8.984 7.664 1 98.31 131 ALA A N 1
ATOM 938 C CA . ALA A 1 131 ? 10.047 8.969 6.535 1 98.31 131 ALA A CA 1
ATOM 939 C C . ALA A 1 131 ? 9.156 7.73 6.578 1 98.31 131 ALA A C 1
ATOM 941 O O . ALA A 1 131 ? 7.949 7.816 6.336 1 98.31 131 ALA A O 1
ATOM 942 N N . LEU A 1 132 ? 9.734 6.582 6.91 1 98.62 132 LEU A N 1
ATOM 943 C CA . LEU A 1 132 ? 8.992 5.336 7.004 1 98.62 132 LEU A CA 1
ATOM 944 C C . LEU A 1 132 ? 7.879 5.445 8.039 1 98.62 132 LEU A C 1
ATOM 946 O O . LEU A 1 132 ? 6.73 5.082 7.773 1 98.62 132 LEU A O 1
ATOM 950 N N . ALA A 1 133 ? 8.203 5.957 9.195 1 98.31 133 ALA A N 1
ATOM 951 C CA . ALA A 1 133 ? 7.211 6.098 10.25 1 98.31 133 ALA A CA 1
ATOM 952 C C . ALA A 1 133 ? 6.074 7.016 9.82 1 98.31 133 ALA A C 1
ATOM 954 O O . ALA A 1 133 ? 4.902 6.715 10.055 1 98.31 133 ALA A O 1
ATOM 955 N N . LEU A 1 134 ? 6.418 8.109 9.195 1 97.69 134 LEU A N 1
ATOM 956 C CA . LEU A 1 134 ? 5.418 9.055 8.719 1 97.69 134 LEU A CA 1
ATOM 957 C C . LEU A 1 134 ? 4.523 8.422 7.664 1 97.69 134 LEU A C 1
ATOM 959 O O . LEU A 1 134 ? 3.309 8.633 7.66 1 97.69 134 LEU A O 1
ATOM 963 N N . GLU A 1 135 ? 5.09 7.613 6.742 1 98.56 135 GLU A N 1
ATOM 964 C CA . GLU A 1 135 ? 4.316 6.941 5.707 1 98.56 135 GLU A CA 1
ATOM 965 C C . GLU A 1 135 ? 3.33 5.945 6.312 1 98.56 135 GLU A C 1
ATOM 967 O O . GLU A 1 135 ? 2.178 5.859 5.883 1 98.56 135 GLU A O 1
ATOM 972 N N . ILE A 1 136 ? 3.809 5.203 7.281 1 98.44 136 ILE A N 1
ATOM 973 C CA . ILE A 1 136 ? 2.955 4.207 7.918 1 98.44 136 ILE A CA 1
ATOM 974 C C . ILE A 1 136 ? 1.809 4.902 8.648 1 98.44 136 ILE A C 1
ATOM 976 O O . ILE A 1 136 ? 0.658 4.465 8.562 1 98.44 136 ILE A O 1
ATOM 980 N N . ASP A 1 137 ? 2.107 5.965 9.281 1 97.44 137 ASP A N 1
ATOM 981 C CA . ASP A 1 137 ? 1.044 6.668 9.992 1 97.44 137 ASP A CA 1
ATOM 982 C C . ASP A 1 137 ? 0.073 7.328 9.008 1 97.44 137 ASP A C 1
ATOM 984 O O . ASP A 1 137 ? -1.125 7.422 9.289 1 97.44 137 ASP A O 1
ATOM 988 N N . ALA A 1 138 ? 0.594 7.797 7.922 1 97.06 138 ALA A N 1
ATOM 989 C CA . ALA A 1 138 ? -0.311 8.289 6.887 1 97.06 138 ALA A CA 1
ATOM 990 C C . ALA A 1 138 ? -1.232 7.18 6.391 1 97.06 138 ALA A C 1
ATOM 992 O O . ALA A 1 138 ? -2.439 7.383 6.238 1 97.06 138 ALA A O 1
ATOM 993 N N . ALA A 1 139 ? -0.701 6 6.117 1 97.06 139 ALA A N 1
ATOM 994 C CA . ALA A 1 139 ? -1.517 4.867 5.688 1 97.06 139 ALA A CA 1
ATOM 995 C C . ALA A 1 139 ? -2.588 4.539 6.719 1 97.06 139 ALA A C 1
ATOM 997 O O . ALA A 1 139 ? -3.758 4.352 6.375 1 97.06 139 ALA A O 1
ATOM 998 N N . LEU A 1 140 ? -2.186 4.574 7.938 1 96.25 140 LEU A N 1
ATOM 999 C CA . LEU A 1 140 ? -3.127 4.273 9.008 1 96.25 140 LEU A CA 1
ATOM 1000 C C . LEU A 1 140 ? -4.199 5.352 9.117 1 96.25 140 LEU A C 1
ATOM 1002 O O . LEU A 1 140 ? -5.355 5.055 9.414 1 96.25 140 LEU A O 1
ATOM 1006 N N . ALA A 1 141 ? -3.812 6.59 8.914 1 94.5 141 ALA A N 1
ATOM 1007 C CA . ALA A 1 141 ? -4.789 7.676 8.93 1 94.5 141 ALA A CA 1
ATOM 1008 C C . ALA A 1 141 ? -5.828 7.496 7.828 1 94.5 141 ALA A C 1
ATOM 1010 O O . ALA A 1 141 ? -7.023 7.711 8.055 1 94.5 141 ALA A O 1
ATOM 1011 N N . TYR A 1 142 ? -5.41 7.062 6.664 1 94.75 142 TYR A N 1
ATOM 1012 C CA . TYR A 1 142 ? -6.355 6.859 5.57 1 94.75 142 TYR A CA 1
ATOM 1013 C C . TYR A 1 142 ? -7.223 5.633 5.82 1 94.75 142 TYR A C 1
ATOM 1015 O O . TYR A 1 142 ? -8.391 5.605 5.434 1 94.75 142 TYR A O 1
ATOM 1023 N N . GLN A 1 143 ? -6.605 4.672 6.406 1 91.69 143 GLN A N 1
ATOM 1024 C CA . GLN A 1 143 ? -7.398 3.516 6.809 1 91.69 143 GLN A CA 1
ATOM 1025 C C . GLN A 1 143 ? -8.539 3.928 7.734 1 91.69 143 GLN A C 1
ATOM 1027 O O . GLN A 1 143 ? -9.688 3.527 7.527 1 91.69 143 GLN A O 1
ATOM 1032 N N . SER A 1 144 ? -8.273 4.727 8.688 1 89.12 144 SER A N 1
ATOM 1033 C CA . SER A 1 144 ? -9.266 5.23 9.625 1 89.12 144 SER A CA 1
ATOM 1034 C C . SER A 1 144 ? -10.297 6.117 8.93 1 89.12 144 SER A C 1
ATOM 1036 O O . SER A 1 144 ? -11.492 6 9.18 1 89.12 144 SER A O 1
ATOM 1038 N N . ALA A 1 145 ? -9.828 6.965 8.055 1 87.81 145 ALA A N 1
ATOM 1039 C CA . ALA A 1 145 ? -10.703 7.879 7.328 1 87.81 145 ALA A CA 1
ATOM 1040 C C . ALA A 1 145 ? -11.695 7.109 6.457 1 87.81 145 ALA A C 1
ATOM 1042 O O . ALA A 1 145 ? -12.875 7.477 6.371 1 87.81 145 ALA A O 1
ATOM 1043 N N . PHE A 1 146 ? -11.242 6.07 5.859 1 84.12 146 PHE A N 1
ATOM 1044 C CA . PHE A 1 146 ? -12.062 5.266 4.965 1 84.12 146 PHE A CA 1
ATOM 1045 C C . PHE A 1 146 ? -13.305 4.754 5.688 1 84.12 146 PHE A C 1
ATOM 1047 O O . PHE A 1 146 ? -14.414 4.797 5.145 1 84.12 146 PHE A O 1
ATOM 1054 N N . GLY A 1 147 ? -13.188 4.363 6.879 1 80.38 147 GLY A N 1
ATOM 1055 C CA . GLY A 1 147 ? -14.305 3.816 7.633 1 80.38 147 GLY A CA 1
ATOM 1056 C C . GLY 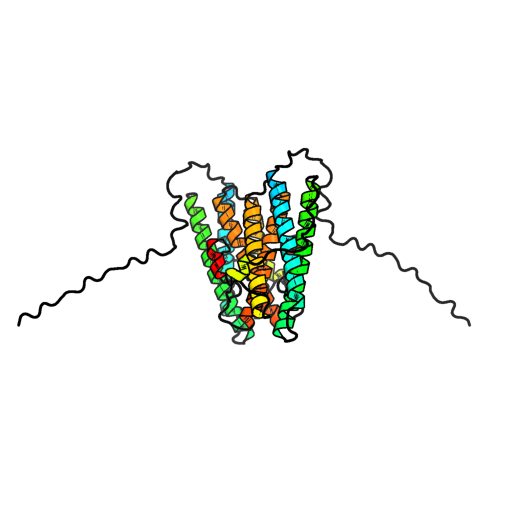A 1 147 ? -15.25 4.883 8.156 1 80.38 147 GLY A C 1
ATOM 1057 O O . GLY A 1 147 ? -16.406 4.59 8.484 1 80.38 147 GLY A O 1
ATOM 1058 N N . LYS A 1 148 ? -14.805 6.141 8.18 1 86.75 148 LYS A N 1
ATOM 1059 C CA . LYS A 1 148 ? -15.578 7.188 8.844 1 86.75 148 LYS A CA 1
ATOM 1060 C C . LYS A 1 148 ? -16.281 8.078 7.816 1 86.75 148 LYS A C 1
ATOM 1062 O O . LYS A 1 148 ? -17.25 8.773 8.148 1 86.75 148 LYS A O 1
ATOM 1067 N N . LEU A 1 149 ? -15.672 8.094 6.625 1 88.06 149 LEU A N 1
ATOM 1068 C CA . LEU A 1 149 ? -16.281 8.922 5.586 1 88.06 149 LEU A CA 1
ATOM 1069 C C . LEU A 1 149 ? -17.656 8.383 5.199 1 88.06 149 LEU A C 1
ATOM 1071 O O . LEU A 1 149 ? -17.844 7.168 5.105 1 88.06 149 LEU A O 1
ATOM 1075 N N . LYS A 1 150 ? -18.594 9.289 4.93 1 85.31 150 LYS A N 1
ATOM 1076 C CA . LYS A 1 150 ? -19.969 8.906 4.629 1 85.31 150 LYS A CA 1
ATOM 1077 C C . LYS A 1 150 ? -20.266 9.047 3.137 1 85.31 150 LYS A C 1
ATOM 1079 O O . LYS A 1 150 ? -21.141 8.352 2.605 1 85.31 150 LYS A O 1
ATOM 1084 N N . THR A 1 151 ? -19.578 9.93 2.512 1 85.81 151 THR A N 1
ATOM 1085 C CA . THR A 1 151 ? -19.781 10.172 1.09 1 85.81 151 THR A CA 1
ATOM 1086 C C . THR A 1 151 ? -18.984 9.188 0.244 1 85.81 151 THR A C 1
ATOM 1088 O O . THR A 1 151 ? -17.75 9.164 0.318 1 85.81 151 THR A O 1
ATOM 1091 N N . PRO A 1 152 ? -19.656 8.5 -0.615 1 83.5 152 PRO A N 1
ATOM 1092 C CA . PRO A 1 152 ? -18.984 7.445 -1.374 1 83.5 152 PRO A CA 1
ATOM 1093 C C . PRO A 1 152 ? -17.828 7.969 -2.213 1 83.5 152 PRO A C 1
ATOM 1095 O O . PRO A 1 152 ? -16.766 7.328 -2.287 1 83.5 152 PRO A O 1
ATOM 1098 N N . ALA A 1 153 ? -17.984 9.062 -2.814 1 83.56 153 ALA A N 1
ATOM 1099 C CA . ALA A 1 153 ? -16.922 9.609 -3.648 1 83.56 153 ALA A CA 1
ATOM 1100 C C . ALA A 1 153 ? -15.688 9.93 -2.814 1 83.56 153 ALA A C 1
ATOM 1102 O O . ALA A 1 153 ? -14.555 9.789 -3.291 1 83.56 153 ALA A O 1
ATOM 1103 N N . LEU A 1 154 ? -15.898 10.32 -1.602 1 87.88 154 LEU A N 1
ATOM 1104 C CA . LEU A 1 154 ? -14.781 10.641 -0.711 1 87.88 154 LEU A CA 1
ATOM 1105 C C . LEU A 1 154 ? -14.141 9.367 -0.173 1 87.88 154 LEU A C 1
ATOM 1107 O O . LEU A 1 154 ? -12.922 9.312 0.006 1 87.88 154 LEU A O 1
ATOM 1111 N N . GLN A 1 155 ? -14.914 8.367 -0.022 1 86.25 155 GLN A N 1
ATOM 1112 C CA . GLN A 1 155 ? -14.383 7.059 0.336 1 86.25 155 GLN A CA 1
ATOM 1113 C C . GLN A 1 155 ? -13.484 6.512 -0.765 1 86.25 155 GLN A C 1
ATOM 1115 O O . GLN A 1 155 ? -12.414 5.961 -0.483 1 86.25 155 GLN A O 1
ATOM 1120 N N . ALA A 1 156 ? -13.914 6.738 -1.96 1 84.12 156 ALA A N 1
ATOM 1121 C CA . ALA A 1 156 ? -13.133 6.273 -3.102 1 84.12 156 ALA A CA 1
ATOM 1122 C C . ALA A 1 156 ? -11.781 6.98 -3.16 1 84.12 156 ALA A C 1
ATOM 1124 O O . ALA A 1 156 ? -10.758 6.352 -3.443 1 84.12 156 ALA A O 1
ATOM 1125 N N . ALA A 1 157 ? -11.773 8.258 -2.881 1 85.69 157 ALA A N 1
ATOM 1126 C CA . ALA A 1 157 ? -10.523 9.008 -2.861 1 85.69 157 ALA A CA 1
ATOM 1127 C C . ALA A 1 157 ? -9.586 8.484 -1.777 1 85.69 157 ALA A C 1
ATOM 1129 O O . ALA A 1 157 ? -8.414 8.211 -2.039 1 85.69 157 ALA A O 1
ATOM 1130 N N . ALA A 1 158 ? -10.125 8.281 -0.592 1 87.56 158 ALA A N 1
ATOM 1131 C CA . ALA A 1 158 ? -9.32 7.773 0.519 1 87.56 158 ALA A CA 1
ATOM 1132 C C . ALA A 1 158 ? -8.766 6.387 0.213 1 87.56 158 ALA A C 1
ATOM 1134 O O . ALA A 1 158 ? -7.605 6.094 0.502 1 87.56 158 ALA A O 1
ATOM 1135 N N . SER A 1 159 ? -9.578 5.586 -0.423 1 90.44 159 SER A N 1
ATOM 1136 C CA . SER A 1 159 ? -9.18 4.207 -0.684 1 90.44 159 SER A CA 1
ATOM 1137 C C . SER A 1 159 ? -8.141 4.133 -1.799 1 90.44 159 SER A C 1
ATOM 1139 O O . SER A 1 159 ? -7.438 3.131 -1.935 1 90.44 159 SER A O 1
ATOM 1141 N N . SER A 1 160 ? -8.039 5.148 -2.584 1 94.19 160 SER A N 1
ATOM 1142 C CA . SER A 1 160 ? -7.023 5.152 -3.633 1 94.19 160 SER A CA 1
ATOM 1143 C C . SER A 1 160 ? -5.691 5.676 -3.109 1 94.19 160 SER A C 1
ATOM 1145 O O . SER A 1 160 ? -4.641 5.391 -3.684 1 94.19 160 SER A O 1
ATOM 1147 N N . ILE A 1 161 ? -5.711 6.465 -2.021 1 97.38 161 ILE A N 1
ATOM 1148 C CA . ILE A 1 161 ? -4.508 7.07 -1.466 1 97.38 161 ILE A CA 1
ATOM 1149 C C . ILE A 1 161 ? -3.836 6.098 -0.503 1 97.38 161 ILE A C 1
ATOM 1151 O O . ILE A 1 161 ? -2.607 6 -0.464 1 97.38 161 ILE A O 1
ATOM 1155 N N . LEU A 1 162 ? -4.633 5.305 0.191 1 96.94 162 LEU A N 1
ATOM 1156 C CA . LEU A 1 162 ? -4.137 4.379 1.204 1 96.94 162 LEU A CA 1
ATOM 1157 C C . LEU A 1 162 ? -3.102 3.432 0.614 1 96.94 162 LEU A C 1
ATOM 1159 O O . LEU A 1 162 ? -1.989 3.316 1.136 1 96.94 162 LEU A O 1
ATOM 1163 N N . PRO A 1 163 ? -3.383 2.77 -0.485 1 97.25 163 PRO A N 1
ATOM 1164 C CA . PRO A 1 163 ? -2.383 1.842 -1.018 1 97.25 163 PRO A CA 1
ATOM 1165 C C . PRO A 1 163 ? -1.119 2.549 -1.501 1 97.25 163 PRO A C 1
ATOM 1167 O O . PRO A 1 163 ? -0.026 1.979 -1.441 1 97.25 163 PRO A O 1
ATOM 1170 N N . ALA A 1 164 ? -1.232 3.787 -1.914 1 97.88 164 ALA A N 1
ATOM 1171 C CA . ALA A 1 164 ? -0.044 4.551 -2.287 1 97.88 164 ALA A CA 1
ATOM 1172 C C . ALA A 1 164 ? 0.84 4.816 -1.073 1 97.88 164 ALA A C 1
ATOM 1174 O O . ALA A 1 164 ? 2.064 4.703 -1.152 1 97.88 164 ALA A O 1
ATOM 1175 N N . GLU A 1 165 ? 0.23 5.184 0.034 1 98.5 165 GLU A N 1
ATOM 1176 C CA . GLU A 1 165 ? 1.003 5.414 1.251 1 98.5 165 GLU A CA 1
ATOM 1177 C C . GLU A 1 165 ? 1.727 4.148 1.695 1 98.5 165 GLU A C 1
ATOM 1179 O O . GLU A 1 165 ? 2.887 4.203 2.107 1 98.5 165 GLU A O 1
ATOM 1184 N N . ALA A 1 166 ? 1.026 3.053 1.613 1 98.31 166 ALA A N 1
ATOM 1185 C CA . ALA A 1 166 ? 1.656 1.774 1.932 1 98.31 166 ALA A CA 1
ATOM 1186 C C . ALA A 1 166 ? 2.799 1.47 0.966 1 98.31 166 ALA A C 1
ATOM 1188 O O . ALA A 1 166 ? 3.83 0.926 1.367 1 98.31 166 ALA A O 1
ATOM 1189 N N . GLY A 1 167 ? 2.58 1.787 -0.281 1 98.75 167 GLY A N 1
ATOM 1190 C CA . GLY A 1 167 ? 3.643 1.654 -1.265 1 98.75 167 GLY A CA 1
ATOM 1191 C C . GLY A 1 167 ? 4.867 2.488 -0.938 1 98.75 167 GLY A C 1
ATOM 1192 O O . GLY A 1 167 ? 6 2.021 -1.086 1 98.75 167 GLY A O 1
ATOM 1193 N N . HIS A 1 168 ? 4.672 3.768 -0.474 1 98.88 168 HIS A N 1
ATOM 1194 C CA . HIS A 1 168 ? 5.785 4.617 -0.066 1 98.88 168 HIS A CA 1
ATOM 1195 C C . HIS A 1 168 ? 6.594 3.967 1.051 1 98.88 168 HIS A C 1
ATOM 1197 O O . HIS A 1 168 ? 7.824 3.926 0.989 1 98.88 168 HIS A O 1
ATOM 1203 N N . ALA A 1 169 ? 5.871 3.469 2.002 1 98.81 169 ALA A N 1
ATOM 1204 C CA . ALA A 1 169 ? 6.531 2.809 3.125 1 98.81 169 ALA A CA 1
ATOM 1205 C C . ALA A 1 169 ? 7.316 1.586 2.658 1 98.81 169 ALA A C 1
ATOM 1207 O O . ALA A 1 169 ? 8.469 1.39 3.055 1 98.81 169 ALA A O 1
ATOM 1208 N N . THR A 1 170 ? 6.703 0.782 1.784 1 98.88 170 THR A N 1
ATOM 1209 C CA . THR A 1 170 ? 7.332 -0.432 1.275 1 98.88 170 THR A CA 1
ATOM 1210 C C . THR A 1 170 ? 8.578 -0.094 0.458 1 98.88 170 THR A C 1
ATOM 1212 O O . THR A 1 170 ? 9.594 -0.784 0.552 1 98.88 170 THR A O 1
ATOM 1215 N N . ALA A 1 171 ? 8.5 0.98 -0.315 1 98.75 171 ALA A N 1
ATOM 1216 C CA . ALA A 1 171 ? 9.656 1.411 -1.103 1 98.75 171 ALA A CA 1
ATOM 1217 C C . ALA A 1 171 ? 10.82 1.8 -0.2 1 98.75 171 ALA A C 1
ATOM 1219 O O . ALA A 1 171 ? 11.977 1.501 -0.506 1 98.75 171 ALA A O 1
ATOM 1220 N N . ILE A 1 172 ? 10.516 2.479 0.887 1 98.75 172 ILE A N 1
ATOM 1221 C CA . ILE A 1 172 ? 11.562 2.842 1.834 1 98.75 172 ILE A CA 1
ATOM 1222 C C . ILE A 1 172 ? 12.164 1.579 2.443 1 98.75 172 ILE A C 1
ATOM 1224 O O . ILE A 1 172 ? 13.391 1.453 2.539 1 98.75 172 ILE A O 1
ATOM 1228 N N . ARG A 1 173 ? 11.359 0.631 2.797 1 98.75 173 ARG A N 1
ATOM 1229 C CA . ARG A 1 173 ? 11.859 -0.614 3.369 1 98.75 173 ARG A CA 1
ATOM 1230 C C . ARG A 1 173 ? 12.664 -1.404 2.34 1 98.75 173 ARG A C 1
ATOM 1232 O O . ARG A 1 173 ? 13.633 -2.078 2.689 1 98.75 173 ARG A O 1
ATOM 1239 N N . ALA A 1 174 ? 12.273 -1.277 1.071 1 98.31 174 ALA A N 1
ATOM 1240 C CA . ALA A 1 174 ? 13.039 -1.952 0.027 1 98.31 174 ALA A CA 1
ATOM 1241 C C . ALA A 1 174 ? 14.469 -1.416 -0.037 1 98.31 174 ALA A C 1
ATOM 1243 O O . ALA A 1 174 ? 15.406 -2.166 -0.309 1 98.31 174 ALA A O 1
ATOM 1244 N N . VAL A 1 175 ? 14.641 -0.093 0.177 1 97.44 175 VAL A N 1
ATOM 1245 C CA . VAL A 1 175 ? 15.977 0.478 0.244 1 97.44 175 VAL A CA 1
ATOM 1246 C C . VAL A 1 175 ? 16.766 -0.164 1.389 1 97.44 175 VAL A C 1
ATOM 1248 O O . VAL A 1 175 ? 17.906 -0.588 1.209 1 97.44 175 VAL A O 1
ATOM 1251 N N . PHE A 1 176 ? 16.078 -0.288 2.557 1 97.88 176 PHE A N 1
ATOM 1252 C CA . PHE A 1 176 ? 16.734 -0.919 3.703 1 97.88 176 PHE A CA 1
ATOM 1253 C C . PHE A 1 176 ? 17.031 -2.385 3.414 1 97.88 176 PHE A C 1
ATOM 1255 O O . PHE A 1 176 ? 18.078 -2.898 3.812 1 97.88 176 PHE A O 1
ATOM 1262 N N . HIS A 1 177 ? 16.078 -3.084 2.736 1 96.88 177 HIS A N 1
ATOM 1263 C CA . HIS A 1 177 ? 16.266 -4.492 2.396 1 96.88 177 HIS A CA 1
ATOM 1264 C C . HIS A 1 177 ? 17.516 -4.688 1.544 1 96.88 177 HIS A C 1
ATOM 1266 O O . HIS A 1 177 ? 18.25 -5.676 1.713 1 96.88 177 HIS A O 1
ATOM 1272 N N . GLY A 1 178 ? 17.797 -3.758 0.623 1 93.12 178 GLY A N 1
ATOM 1273 C CA . GLY A 1 178 ? 19 -3.814 -0.2 1 93.12 178 GLY A CA 1
ATOM 1274 C C . GLY A 1 178 ? 20.281 -3.703 0.603 1 93.12 178 GLY A C 1
ATOM 1275 O O . GLY A 1 178 ? 21.312 -4.246 0.209 1 93.12 178 GLY A O 1
ATOM 1276 N N . LEU A 1 179 ? 20.188 -3.041 1.716 1 92.06 179 LEU A N 1
ATOM 1277 C CA . LEU A 1 179 ? 21.359 -2.822 2.557 1 92.06 179 LEU A CA 1
ATOM 1278 C C . LEU A 1 179 ? 21.453 -3.895 3.637 1 92.06 179 LEU A C 1
ATOM 1280 O O . LEU A 1 179 ? 22.547 -4.25 4.066 1 92.06 179 LEU A O 1
ATOM 1284 N N . MET A 1 180 ? 20.328 -4.344 4.098 1 94.25 180 MET A N 1
ATOM 1285 C CA . MET A 1 180 ? 20.188 -5.344 5.148 1 94.25 180 MET A CA 1
ATOM 1286 C C . MET A 1 180 ? 19.078 -6.34 4.801 1 94.25 180 MET A C 1
ATOM 1288 O O . MET A 1 180 ? 17.922 -6.133 5.148 1 94.25 180 MET A O 1
ATOM 1292 N N . PRO A 1 181 ? 19.422 -7.465 4.25 1 92.5 181 PRO A N 1
ATOM 1293 C CA . PRO A 1 181 ? 18.422 -8.375 3.695 1 92.5 181 PRO A CA 1
ATOM 1294 C C . PRO A 1 181 ? 17.469 -8.922 4.754 1 92.5 181 PRO A C 1
ATOM 1296 O O . PRO A 1 181 ? 16.422 -9.477 4.418 1 92.5 181 PRO A O 1
ATOM 1299 N N . THR A 1 182 ? 17.75 -8.789 5.992 1 94.81 182 THR A N 1
ATOM 1300 C CA . THR A 1 182 ? 16.844 -9.25 7.051 1 94.81 182 THR A CA 1
ATOM 1301 C C . THR A 1 182 ? 15.648 -8.328 7.184 1 94.81 182 THR A C 1
ATOM 1303 O O . THR A 1 182 ? 14.648 -8.688 7.812 1 94.81 182 THR A O 1
ATOM 1306 N N . VAL A 1 183 ? 15.75 -7.09 6.637 1 97.44 183 VAL A N 1
ATOM 1307 C CA . VAL A 1 183 ? 14.609 -6.188 6.609 1 97.44 183 VAL A CA 1
ATOM 1308 C C . VAL A 1 183 ? 13.68 -6.566 5.461 1 97.44 183 VAL A C 1
ATOM 1310 O O . VAL A 1 183 ? 14.016 -6.379 4.289 1 97.44 183 VAL A O 1
ATOM 1313 N N . GLN A 1 184 ? 12.547 -7.09 5.816 1 97.88 184 GLN A N 1
ATOM 1314 C CA . GLN A 1 184 ? 11.57 -7.445 4.789 1 97.88 184 GLN A CA 1
ATOM 1315 C C . GLN A 1 184 ? 10.805 -6.219 4.312 1 97.88 184 GLN A C 1
ATOM 1317 O O . GLN A 1 184 ? 10.477 -5.336 5.105 1 97.88 184 GLN A O 1
ATOM 1322 N N . GLU A 1 185 ? 10.484 -6.129 3.025 1 98.5 185 GLU A N 1
ATOM 1323 C CA . GLU A 1 185 ? 9.758 -4.996 2.453 1 98.5 185 GLU A CA 1
ATOM 1324 C C . GLU A 1 185 ? 8.344 -4.91 3.01 1 98.5 185 GLU A C 1
ATOM 1326 O O . GLU A 1 185 ? 7.844 -3.816 3.279 1 98.5 185 GLU A O 1
ATOM 1331 N N . VAL A 1 186 ? 7.707 -6.059 3.104 1 98.69 186 VAL A N 1
ATOM 1332 C CA . VAL A 1 186 ? 6.395 -6.191 3.732 1 98.69 186 VAL A CA 1
ATOM 1333 C C . VAL A 1 186 ? 6.504 -7.086 4.969 1 98.69 186 VAL A C 1
ATOM 1335 O O . VAL A 1 186 ? 6.484 -8.312 4.859 1 98.69 186 VAL A O 1
ATOM 1338 N N . PRO A 1 187 ? 6.578 -6.473 6.113 1 98.5 187 PRO A N 1
ATOM 1339 C CA . PRO A 1 187 ? 6.98 -7.219 7.309 1 98.5 187 PRO A CA 1
ATOM 1340 C C . PRO A 1 187 ? 5.797 -7.879 8.016 1 98.5 187 PRO A C 1
ATOM 1342 O O . PRO A 1 187 ? 5.992 -8.688 8.93 1 98.5 187 PRO A O 1
ATOM 1345 N N . ALA A 1 188 ? 4.617 -7.535 7.676 1 98.25 188 ALA A N 1
ATOM 1346 C CA . ALA A 1 188 ? 3.402 -8.086 8.273 1 98.25 188 ALA A CA 1
ATOM 1347 C C . ALA A 1 188 ? 2.311 -8.273 7.23 1 98.25 188 ALA A C 1
ATOM 1349 O O . ALA A 1 188 ? 2.182 -7.469 6.305 1 98.25 188 ALA A O 1
ATOM 1350 N N . ALA A 1 189 ? 1.459 -9.258 7.445 1 98.25 189 ALA A N 1
ATOM 1351 C CA . ALA A 1 189 ? 0.417 -9.594 6.48 1 98.25 189 ALA A CA 1
ATOM 1352 C C . ALA A 1 189 ? -0.685 -8.539 6.465 1 98.25 189 ALA A C 1
ATOM 1354 O O . ALA A 1 189 ? -1.501 -8.5 5.543 1 98.25 189 ALA A O 1
ATOM 1355 N N . PHE A 1 190 ? -0.699 -7.773 7.531 1 97.81 190 PHE A N 1
ATOM 1356 C CA . PHE A 1 190 ? -1.699 -6.727 7.699 1 97.81 190 PHE A CA 1
ATOM 1357 C C . PHE A 1 190 ? -1.043 -5.41 8.109 1 97.81 190 PHE A C 1
ATOM 1359 O O . PHE A 1 190 ? 0.013 -5.41 8.742 1 97.81 190 PHE A O 1
ATOM 1366 N N . LEU A 1 191 ? -1.638 -4.352 7.676 1 97.5 191 LEU A N 1
ATOM 1367 C CA . LEU A 1 191 ? -1.262 -3.061 8.242 1 97.5 191 LEU A CA 1
ATOM 1368 C C . LEU A 1 191 ? -2.373 -2.508 9.125 1 97.5 191 LEU A C 1
ATOM 1370 O O . LEU A 1 191 ? -3.473 -2.223 8.641 1 97.5 191 LEU A O 1
ATOM 1374 N N . SER A 1 192 ? -2.062 -2.398 10.359 1 95.69 192 SER A N 1
ATOM 1375 C CA . SER A 1 192 ? -2.973 -1.938 11.398 1 95.69 192 SER A CA 1
ATOM 1376 C C . SER A 1 192 ? -2.209 -1.332 12.57 1 95.69 192 SER A C 1
ATOM 1378 O O . SER A 1 192 ? -0.977 -1.35 12.594 1 95.69 192 SER A O 1
ATOM 1380 N N . ALA A 1 193 ? -3.047 -0.761 13.484 1 94.88 193 ALA A N 1
ATOM 1381 C CA . ALA A 1 193 ? -2.41 -0.249 14.695 1 94.88 193 ALA A CA 1
ATOM 1382 C C . ALA A 1 193 ? -1.598 -1.338 15.391 1 94.88 193 ALA A C 1
ATOM 1384 O O . ALA A 1 193 ? -0.527 -1.066 15.938 1 94.88 193 ALA A O 1
ATOM 1385 N N . GLN A 1 194 ? -2.014 -2.592 15.32 1 95.25 194 GLN A N 1
ATOM 1386 C CA . GLN A 1 194 ? -1.358 -3.709 15.992 1 95.25 194 GLN A CA 1
ATOM 1387 C C . GLN A 1 194 ? -0.039 -4.062 15.312 1 95.25 194 GLN A C 1
ATOM 1389 O O . GLN A 1 194 ? 0.93 -4.434 15.977 1 95.25 194 GLN A O 1
ATOM 1394 N N . THR A 1 195 ? -0.012 -3.908 14.055 1 97.94 195 THR A N 1
ATOM 1395 C CA . THR A 1 195 ? 1.181 -4.344 13.336 1 97.94 195 THR A CA 1
ATOM 1396 C C . THR A 1 195 ? 2.078 -3.156 13.008 1 97.94 195 THR A C 1
ATOM 1398 O O . THR A 1 195 ? 3.109 -3.312 12.344 1 97.94 195 THR A O 1
ATOM 1401 N N . ARG A 1 196 ? 1.745 -1.936 13.367 1 98.19 196 ARG A N 1
ATOM 1402 C CA . ARG A 1 196 ? 2.578 -0.756 13.164 1 98.19 196 ARG A CA 1
ATOM 1403 C C . ARG A 1 196 ? 4.008 -1.005 13.625 1 98.19 196 ARG A C 1
ATOM 1405 O O . ARG A 1 196 ? 4.965 -0.637 12.938 1 98.19 196 ARG A O 1
ATOM 1412 N N . LYS A 1 197 ? 4.129 -1.624 14.742 1 97.94 197 LYS A N 1
ATOM 1413 C CA . LYS A 1 197 ? 5.438 -1.857 15.336 1 97.94 197 LYS A CA 1
ATOM 1414 C C . LYS A 1 197 ? 6.309 -2.725 14.438 1 97.94 197 LYS A C 1
ATOM 1416 O O . LYS A 1 197 ? 7.539 -2.646 14.492 1 97.94 197 LYS A O 1
ATOM 1421 N N . ASP A 1 198 ? 5.727 -3.623 13.68 1 98.06 198 ASP A N 1
ATOM 1422 C CA . ASP A 1 198 ? 6.465 -4.48 12.758 1 98.06 198 ASP A CA 1
ATOM 1423 C C . ASP A 1 198 ? 6.996 -3.68 11.57 1 98.06 198 ASP A C 1
ATOM 1425 O O . ASP A 1 198 ? 8.031 -4.027 10.992 1 98.06 198 ASP A O 1
ATOM 1429 N N . TRP A 1 199 ? 6.289 -2.613 11.219 1 98.19 199 TRP A N 1
ATOM 1430 C CA . TRP A 1 199 ? 6.613 -1.845 10.016 1 98.19 199 TRP A CA 1
ATOM 1431 C C . TRP A 1 199 ? 7.699 -0.814 10.312 1 98.19 199 TRP A C 1
ATOM 1433 O O . TRP A 1 199 ? 8.539 -0.526 9.453 1 98.19 199 TRP A O 1
ATOM 1443 N N . ILE A 1 200 ? 7.719 -0.271 11.484 1 98.5 200 ILE A N 1
ATOM 1444 C CA . ILE A 1 200 ? 8.625 0.814 11.836 1 98.5 200 ILE A CA 1
ATOM 1445 C C . ILE A 1 200 ? 10.023 0.252 12.102 1 98.5 200 ILE A C 1
ATOM 1447 O O . ILE A 1 200 ? 10.164 -0.832 12.672 1 98.5 200 ILE A O 1
ATOM 1451 N N . LEU A 1 201 ? 11.047 0.917 11.648 1 98.12 201 LEU A N 1
ATOM 1452 C CA . LEU A 1 201 ? 12.438 0.636 11.984 1 98.12 201 LEU A CA 1
ATOM 1453 C C . LEU A 1 201 ? 12.969 1.65 12.992 1 98.12 201 LEU A C 1
ATOM 1455 O O . LEU A 1 201 ? 12.891 2.859 12.758 1 98.12 201 LEU A O 1
ATOM 1459 N N . LYS A 1 202 ? 13.523 1.222 14.039 1 96.44 202 LYS A N 1
ATOM 1460 C CA . LYS A 1 202 ? 13.977 2.098 15.117 1 96.44 202 LYS A CA 1
ATOM 1461 C C . LYS A 1 202 ? 15.461 2.418 14.984 1 96.44 202 LYS A C 1
ATOM 1463 O O . LYS A 1 202 ? 16.203 1.704 14.305 1 96.44 202 LYS A O 1
ATOM 1468 N N . VAL A 1 203 ? 15.805 3.488 15.578 1 93.31 203 VAL A N 1
ATOM 1469 C CA . VAL A 1 203 ? 17.188 3.926 15.633 1 93.31 203 VAL A CA 1
ATOM 1470 C C . VAL A 1 203 ? 17.969 3.045 16.609 1 93.31 203 VAL A C 1
ATOM 1472 O O . VAL A 1 203 ? 17.422 2.562 17.594 1 93.31 203 VAL A O 1
ATOM 1475 N N . MET B 1 1 ? 21.125 -39.031 57.438 1 26.81 1 MET B N 1
ATOM 1476 C CA . MET B 1 1 ? 21.734 -38.344 56.312 1 26.81 1 MET B CA 1
ATOM 1477 C C . MET B 1 1 ? 20.812 -38.375 55.094 1 26.81 1 MET B C 1
ATOM 1479 O O . MET B 1 1 ? 21 -39.219 54.188 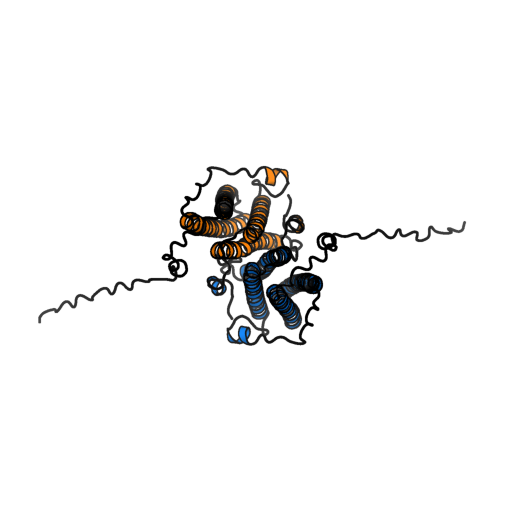1 26.81 1 MET B O 1
ATOM 1483 N N . ASP B 1 2 ? 19.438 -38.281 55.312 1 26.12 2 ASP B N 1
ATOM 1484 C CA . ASP B 1 2 ? 18.172 -38.438 54.625 1 26.12 2 ASP B CA 1
ATOM 1485 C C . ASP B 1 2 ? 17.984 -37.375 53.531 1 26.12 2 ASP B C 1
ATOM 1487 O O . ASP B 1 2 ? 18.109 -36.188 53.781 1 26.12 2 ASP B O 1
ATOM 1491 N N . ASN B 1 3 ? 18.484 -37.75 52.219 1 24.3 3 ASN B N 1
ATOM 1492 C CA . ASN B 1 3 ? 18.531 -37.188 50.875 1 24.3 3 ASN B CA 1
ATOM 1493 C C . ASN B 1 3 ? 17.141 -36.688 50.438 1 24.3 3 ASN B C 1
ATOM 1495 O O . ASN B 1 3 ? 16.281 -37.5 50.094 1 24.3 3 ASN B O 1
ATOM 1499 N N . ALA B 1 4 ? 16.594 -35.625 51.031 1 24.06 4 ALA B N 1
ATOM 1500 C CA . ALA B 1 4 ? 15.375 -34.875 50.812 1 24.06 4 ALA B CA 1
ATOM 1501 C C . ALA B 1 4 ? 15.297 -34.344 49.375 1 24.06 4 ALA B C 1
ATOM 1503 O O . ALA B 1 4 ? 16.047 -33.469 49 1 24.06 4 ALA B O 1
ATOM 1504 N N . MET B 1 5 ? 15.062 -35.281 48.344 1 23.52 5 MET B N 1
ATOM 1505 C CA . MET B 1 5 ? 14.859 -35.062 46.906 1 23.52 5 MET B CA 1
ATOM 1506 C C . MET B 1 5 ? 13.773 -34.031 46.656 1 23.52 5 MET B C 1
ATOM 1508 O O . MET B 1 5 ? 12.609 -34.25 47 1 23.52 5 MET B O 1
ATOM 1512 N N . ARG B 1 6 ? 14.023 -32.719 46.75 1 25.36 6 ARG B N 1
ATOM 1513 C CA . ARG B 1 6 ? 13.227 -31.531 46.5 1 25.36 6 ARG B CA 1
ATOM 1514 C C . ARG B 1 6 ? 12.648 -31.531 45.094 1 25.36 6 ARG B C 1
ATOM 1516 O O . ARG B 1 6 ? 13.398 -31.453 44.125 1 25.36 6 ARG B O 1
ATOM 1523 N N . ALA B 1 7 ? 11.664 -32.344 44.719 1 23.72 7 ALA B N 1
ATOM 1524 C CA . ALA B 1 7 ? 10.922 -32.375 43.469 1 23.72 7 ALA B CA 1
ATOM 1525 C C . ALA B 1 7 ? 10.469 -30.969 43.094 1 23.72 7 ALA B C 1
ATOM 1527 O O . ALA B 1 7 ? 9.703 -30.328 43.812 1 23.72 7 ALA B O 1
ATOM 1528 N N . ALA B 1 8 ? 11.328 -30.109 42.406 1 24.31 8 ALA B N 1
ATOM 1529 C CA . ALA B 1 8 ? 11.109 -28.828 41.75 1 24.31 8 ALA B CA 1
ATOM 1530 C C . ALA B 1 8 ? 9.891 -28.875 40.812 1 24.31 8 ALA B C 1
ATOM 1532 O O . ALA B 1 8 ? 9.758 -29.797 40 1 24.31 8 ALA B O 1
ATOM 1533 N N . SER B 1 9 ? 8.719 -28.312 41.25 1 25.27 9 SER B N 1
ATOM 1534 C CA . SER B 1 9 ? 7.391 -28.016 40.719 1 25.27 9 SER B CA 1
ATOM 1535 C C . SER B 1 9 ? 7.473 -27.188 39.438 1 25.27 9 SER B C 1
ATOM 1537 O O . SER B 1 9 ? 8.148 -26.172 39.375 1 25.27 9 SER B O 1
ATOM 1539 N N . ARG B 1 10 ? 7.535 -27.812 38.15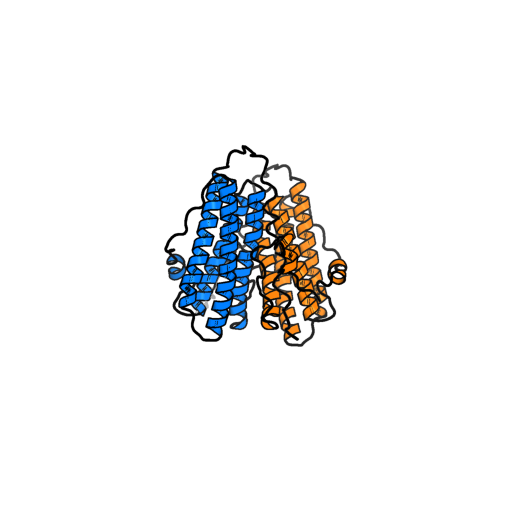6 1 26.28 10 ARG B N 1
ATOM 1540 C CA . ARG B 1 10 ? 7.445 -27.328 36.781 1 26.28 10 ARG B CA 1
ATOM 1541 C C . ARG B 1 10 ? 6.293 -26.344 36.625 1 26.28 10 ARG B C 1
ATOM 1543 O O . ARG B 1 10 ? 5.129 -26.703 36.781 1 26.28 10 ARG B O 1
ATOM 1550 N N . ARG B 1 11 ? 6.352 -25.031 37 1 25.44 11 ARG B N 1
ATOM 1551 C CA . ARG B 1 11 ? 5.574 -23.844 36.656 1 25.44 11 ARG B CA 1
ATOM 1552 C C . ARG B 1 11 ? 5.41 -23.734 35.125 1 25.44 11 ARG B C 1
ATOM 1554 O O . ARG B 1 11 ? 6.391 -23.578 34.406 1 25.44 11 ARG B O 1
ATOM 1561 N N . SER B 1 12 ? 4.48 -24.516 34.531 1 23.92 12 SER B N 1
ATOM 1562 C CA . SER B 1 12 ? 3.959 -24.359 33.188 1 23.92 12 SER B CA 1
ATOM 1563 C C . SER B 1 12 ? 3.561 -22.922 32.906 1 23.92 12 SER B C 1
ATOM 1565 O O . SER B 1 12 ? 2.627 -22.391 33.5 1 23.92 12 SER B O 1
ATOM 1567 N N . VAL B 1 13 ? 4.445 -21.969 32.781 1 23.66 13 VAL B N 1
ATOM 1568 C CA . VAL B 1 13 ? 4.188 -20.625 32.281 1 23.66 13 VAL B CA 1
ATOM 1569 C C . VAL B 1 13 ? 3.453 -20.688 30.953 1 23.66 13 VAL B C 1
ATOM 1571 O O . VAL B 1 13 ? 3.982 -21.219 29.969 1 23.66 13 VAL B O 1
ATOM 1574 N N . LEU B 1 14 ? 2.09 -20.844 31 1 23.64 14 LEU B N 1
ATOM 1575 C CA . LEU B 1 14 ? 1.09 -20.688 29.953 1 23.64 14 LEU B CA 1
ATOM 1576 C C . LEU B 1 14 ? 1.314 -19.375 29.188 1 23.64 14 LEU B C 1
ATOM 1578 O O . LEU B 1 14 ? 1.287 -18.297 29.766 1 23.64 14 LEU B O 1
ATOM 1582 N N . LEU B 1 15 ? 2.291 -19.328 28.328 1 23.77 15 LEU B N 1
ATOM 1583 C CA . LEU B 1 15 ? 2.508 -18.281 27.344 1 23.77 15 LEU B CA 1
ATOM 1584 C C . LEU B 1 15 ? 1.22 -17.969 26.594 1 23.77 15 LEU B C 1
ATOM 1586 O O . LEU B 1 15 ? 0.77 -18.766 25.766 1 23.77 15 LEU B O 1
ATOM 1590 N N . ALA B 1 16 ? 0.113 -17.344 27.156 1 27.47 16 ALA B N 1
ATOM 1591 C CA . ALA B 1 16 ? -1.133 -16.797 26.625 1 27.47 16 ALA B CA 1
ATOM 1592 C C . ALA B 1 16 ? -0.856 -15.719 25.578 1 27.47 16 ALA B C 1
ATOM 1594 O O . ALA B 1 16 ? -0.538 -14.578 25.938 1 27.47 16 ALA B O 1
ATOM 1595 N N . GLY B 1 17 ? 0.075 -15.844 24.703 1 24.92 17 GLY B N 1
ATOM 1596 C CA . GLY B 1 17 ? 0.399 -14.711 23.859 1 24.92 17 GLY B CA 1
ATOM 1597 C C . GLY B 1 17 ? -0.813 -14.109 23.172 1 24.92 17 GLY B C 1
ATOM 1598 O O . GLY B 1 17 ? -1.892 -14.711 23.172 1 24.92 17 GLY B O 1
ATOM 1599 N N . ALA B 1 18 ? -0.639 -12.992 22.312 1 26.44 18 ALA B N 1
ATOM 1600 C CA . ALA B 1 18 ? -1.379 -11.891 21.703 1 26.44 18 ALA B CA 1
ATOM 1601 C C . ALA B 1 18 ? -2.402 -12.406 20.688 1 26.44 18 ALA B C 1
ATOM 1603 O O . ALA B 1 18 ? -2.459 -11.93 19.562 1 26.44 18 ALA B O 1
ATOM 1604 N N . ALA B 1 19 ? -2.812 -13.688 20.703 1 30.62 19 ALA B N 1
ATOM 1605 C CA . ALA B 1 19 ? -3.936 -14.133 19.891 1 30.62 19 ALA B CA 1
ATOM 1606 C C . ALA B 1 19 ? -5.203 -13.352 20.219 1 30.62 19 ALA B C 1
ATOM 1608 O O . ALA B 1 19 ? -6.281 -13.648 19.703 1 30.62 19 ALA B O 1
ATOM 1609 N N . GLY B 1 20 ? -5.203 -12.516 21.297 1 28.78 20 GLY B N 1
ATOM 1610 C CA . GLY B 1 20 ? -6.414 -12.117 22 1 28.78 20 GLY B CA 1
ATOM 1611 C C . GLY B 1 20 ? -7.289 -11.188 21.172 1 28.78 20 GLY B C 1
ATOM 1612 O O . GLY B 1 20 ? -8.383 -10.812 21.609 1 28.78 20 GLY B O 1
ATOM 1613 N N . THR B 1 21 ? -6.656 -10.359 20.406 1 29.22 21 THR B N 1
ATOM 1614 C CA . THR B 1 21 ? -7.543 -9.219 20.203 1 29.22 21 THR B CA 1
ATOM 1615 C C . THR B 1 21 ? -8.828 -9.656 19.5 1 29.22 21 THR B C 1
ATOM 1617 O O . THR B 1 21 ? -9.859 -8.992 19.625 1 29.22 21 THR B O 1
ATOM 1620 N N . LEU B 1 22 ? -8.703 -10.648 18.547 1 30.56 22 LEU B N 1
ATOM 1621 C CA . LEU B 1 22 ? -9.961 -10.836 17.844 1 30.56 22 LEU B CA 1
ATOM 1622 C C . LEU B 1 22 ? -10.945 -11.641 18.688 1 30.56 22 LEU B C 1
ATOM 1624 O O . LEU B 1 22 ? -12.094 -11.844 18.297 1 30.56 22 LEU B O 1
ATOM 1628 N N . SER B 1 23 ? -10.578 -12.227 19.953 1 30.81 23 SER B N 1
ATOM 1629 C CA . SER B 1 23 ? -11.484 -13.141 20.641 1 30.81 23 SER B CA 1
ATOM 1630 C C . SER B 1 23 ? -12.703 -12.406 21.172 1 30.81 23 SER B C 1
ATOM 1632 O O . SER B 1 23 ? -13.656 -13.031 21.656 1 30.81 23 SER B O 1
ATOM 1634 N N . LEU B 1 24 ? -12.531 -11.211 21.781 1 28.75 24 LEU B N 1
ATOM 1635 C CA . LEU B 1 24 ? -13.531 -10.789 22.766 1 28.75 24 LEU B CA 1
ATOM 1636 C C . LEU B 1 24 ? -14.914 -10.711 22.125 1 28.75 24 LEU B C 1
ATOM 1638 O O . LEU B 1 24 ? -15.906 -10.477 22.812 1 28.75 24 LEU B O 1
ATOM 1642 N N . MET B 1 25 ? -15.117 -10.195 20.938 1 28.45 25 MET B N 1
ATOM 1643 C CA . MET B 1 25 ? -16.5 -9.82 20.625 1 28.45 25 MET B CA 1
ATOM 1644 C C . MET B 1 25 ? -17.344 -11.055 20.375 1 28.45 25 MET B C 1
ATOM 1646 O O . MET B 1 25 ? -17.703 -11.352 19.234 1 28.45 25 MET B O 1
ATOM 1650 N N . ALA B 1 26 ? -17.266 -12.141 21.094 1 30.61 26 ALA B N 1
ATOM 1651 C CA . ALA B 1 26 ? -18.078 -13.344 20.938 1 30.61 26 ALA B CA 1
ATOM 1652 C C . ALA B 1 26 ? -19.547 -13.039 21.188 1 30.61 26 ALA B C 1
ATOM 1654 O O . ALA B 1 26 ? -20.438 -13.633 20.547 1 30.61 26 ALA B O 1
ATOM 1655 N N . GLY B 1 27 ? -20 -12.477 22.422 1 30.44 27 GLY B N 1
ATOM 1656 C CA . GLY B 1 27 ? -21.297 -12.766 23.016 1 30.44 27 GLY B CA 1
ATOM 1657 C C . GLY B 1 27 ? -22.469 -12.336 22.141 1 30.44 27 GLY B C 1
ATOM 1658 O O . GLY B 1 27 ? -23.5 -12.992 22.141 1 30.44 27 GLY B O 1
ATOM 1659 N N . THR B 1 28 ? -22.859 -10.969 22.203 1 32.59 28 THR B N 1
ATOM 1660 C CA . THR B 1 28 ? -24.203 -10.586 21.766 1 32.59 28 THR B CA 1
ATOM 1661 C C . THR B 1 28 ? -24.453 -11.062 20.344 1 32.59 28 THR B C 1
ATOM 1663 O O . THR B 1 28 ? -23.719 -10.703 19.422 1 32.59 28 THR B O 1
ATOM 1666 N N . ARG B 1 29 ? -25.047 -12.242 20.188 1 33.78 29 ARG B N 1
ATOM 1667 C CA . ARG B 1 29 ? -25.641 -12.688 18.938 1 33.78 29 ARG B CA 1
ATOM 1668 C C . ARG B 1 29 ? -26.281 -11.523 18.188 1 33.78 29 ARG B C 1
ATOM 1670 O O . ARG B 1 29 ? -27.391 -11.086 18.531 1 33.78 29 ARG B O 1
ATOM 1677 N N . LEU B 1 30 ? -25.891 -10.344 18.109 1 32.06 30 LEU B N 1
ATOM 1678 C CA . LEU B 1 30 ? -26.656 -9.469 17.25 1 32.06 30 LEU B CA 1
ATOM 1679 C C . LEU B 1 30 ? -27.25 -10.242 16.078 1 32.06 30 LEU B C 1
ATOM 1681 O O . LEU B 1 30 ? -26.531 -10.938 15.359 1 32.06 30 LEU B O 1
ATOM 1685 N N . ALA B 1 31 ? -28.375 -10.898 16.188 1 34.59 31 ALA B N 1
ATOM 1686 C CA . ALA B 1 31 ? -29.328 -11.305 15.156 1 34.59 31 ALA B CA 1
ATOM 1687 C C . ALA B 1 31 ? -29.125 -10.492 13.883 1 34.59 31 ALA B C 1
ATOM 1689 O O . ALA B 1 31 ? -29.984 -9.703 13.5 1 34.59 31 ALA B O 1
ATOM 1690 N N . PHE B 1 32 ? -28.016 -9.625 13.844 1 38.56 32 PHE B N 1
ATOM 1691 C CA . PHE B 1 32 ? -27.875 -8.695 12.727 1 38.56 32 PHE B CA 1
ATOM 1692 C C . PHE B 1 32 ? -28.156 -9.398 11.406 1 38.56 32 PHE B C 1
ATOM 1694 O O . PHE B 1 32 ? -27.719 -10.539 11.195 1 38.56 32 PHE B O 1
ATOM 1701 N N . GLY B 1 33 ? -29.25 -9.344 10.797 1 39.38 33 GLY B N 1
ATOM 1702 C CA . GLY B 1 33 ? -29.531 -9.641 9.406 1 39.38 33 GLY B CA 1
ATOM 1703 C C . GLY B 1 33 ? -28.297 -9.719 8.539 1 39.38 33 GLY B C 1
ATOM 1704 O O . GLY B 1 33 ? -27.531 -8.75 8.438 1 39.38 33 GLY B O 1
ATOM 1705 N N . GLN B 1 34 ? -27.453 -10.797 8.531 1 49.03 34 GLN B N 1
ATOM 1706 C CA . GLN B 1 34 ? -26.375 -11.195 7.637 1 49.03 34 GLN B CA 1
ATOM 1707 C C . GLN B 1 34 ? -26.516 -10.531 6.27 1 49.03 34 GLN B C 1
ATOM 1709 O O . GLN B 1 34 ? -27.453 -10.828 5.523 1 49.03 34 GLN B O 1
ATOM 1714 N N . ASP B 1 35 ? -26.203 -9.25 6.117 1 61.53 35 ASP B N 1
ATOM 1715 C CA . ASP B 1 35 ? -26.359 -8.602 4.82 1 61.53 35 ASP B CA 1
ATOM 1716 C C . ASP B 1 35 ? -25.75 -9.445 3.703 1 61.53 35 ASP B C 1
ATOM 1718 O O . ASP B 1 35 ? -24.547 -9.719 3.717 1 61.53 35 ASP B O 1
ATOM 1722 N N . LYS B 1 36 ? -26.469 -10.398 3.102 1 73.06 36 LYS B N 1
ATOM 1723 C CA . LYS B 1 36 ? -26.141 -11.234 1.951 1 73.06 36 LYS B CA 1
ATOM 1724 C C . LYS B 1 36 ? -25.109 -10.555 1.058 1 73.06 36 LYS B C 1
ATOM 1726 O O . LYS B 1 36 ? -24.281 -11.227 0.427 1 73.06 36 LYS B O 1
ATOM 1731 N N . GLY B 1 37 ? -25.094 -9.352 1.305 1 86.75 37 GLY B N 1
ATOM 1732 C CA . GLY B 1 37 ? -24.141 -8.602 0.512 1 86.75 37 GLY B CA 1
ATOM 1733 C C . GLY B 1 37 ? -22.719 -8.727 1.024 1 86.75 37 GLY B C 1
ATOM 1734 O O . GLY B 1 37 ? -21.797 -8.977 0.249 1 86.75 37 GLY B O 1
ATOM 1735 N N . ASP B 1 38 ? -22.578 -8.766 2.357 1 92.94 38 ASP B N 1
ATOM 1736 C CA . ASP B 1 38 ? -21.25 -8.875 2.945 1 92.94 38 ASP B CA 1
ATOM 1737 C C . ASP B 1 38 ? -20.656 -10.266 2.723 1 92.94 38 ASP B C 1
ATOM 1739 O O . ASP B 1 38 ? -19.484 -10.406 2.416 1 92.94 38 ASP B O 1
ATOM 1743 N N . LEU B 1 39 ? -21.531 -11.305 2.846 1 94.62 39 LEU B N 1
ATOM 1744 C CA . LEU B 1 39 ? -21.047 -12.68 2.707 1 94.62 39 LEU B CA 1
ATOM 1745 C C . LEU B 1 39 ? -20.5 -12.93 1.302 1 94.62 39 LEU B C 1
ATOM 1747 O O . LEU B 1 39 ? -19.453 -13.555 1.135 1 94.62 39 LEU B O 1
ATOM 1751 N N . ALA B 1 40 ? -21.219 -12.461 0.299 1 94.75 40 ALA B N 1
ATOM 1752 C CA . ALA B 1 40 ? -20.766 -12.648 -1.08 1 94.75 40 ALA B CA 1
ATOM 1753 C C . ALA B 1 40 ? -19.422 -11.969 -1.319 1 94.75 40 ALA B C 1
ATOM 1755 O O . ALA B 1 40 ? -18.562 -12.523 -2.006 1 94.75 40 ALA B O 1
ATOM 1756 N N . ILE B 1 41 ? -19.25 -10.789 -0.75 1 95.25 41 ILE B N 1
ATOM 1757 C CA . ILE B 1 41 ? -18.016 -10.039 -0.894 1 95.25 41 ILE B CA 1
ATOM 1758 C C . ILE B 1 41 ? -16.875 -10.789 -0.214 1 95.25 41 ILE B C 1
ATOM 1760 O O . ILE B 1 41 ? -15.781 -10.93 -0.78 1 95.25 41 ILE B O 1
ATOM 1764 N N . LEU B 1 42 ? -17.125 -11.297 0.97 1 95.81 42 LEU B N 1
ATOM 1765 C CA . LEU B 1 42 ? -16.109 -12.039 1.718 1 95.81 42 LEU B CA 1
ATOM 1766 C C . LEU B 1 42 ? -15.719 -13.32 0.991 1 95.81 42 LEU B C 1
ATOM 1768 O O . LEU B 1 42 ? -14.539 -13.68 0.934 1 95.81 42 LEU B O 1
ATOM 1772 N N . GLN B 1 43 ? -16.656 -14.047 0.408 1 96.44 43 GLN B N 1
ATOM 1773 C CA . GLN B 1 43 ? -16.375 -15.266 -0.339 1 96.44 43 GLN B CA 1
ATOM 1774 C C . GLN B 1 43 ? -15.523 -14.977 -1.569 1 96.44 43 GLN B C 1
ATOM 1776 O O . GLN B 1 43 ? -14.602 -15.734 -1.881 1 96.44 43 GLN B O 1
ATOM 1781 N N . ALA B 1 44 ? -15.836 -13.922 -2.234 1 95.19 44 ALA B N 1
ATOM 1782 C CA . ALA B 1 44 ? -15.062 -13.539 -3.412 1 95.19 44 ALA B CA 1
ATOM 1783 C C . ALA B 1 44 ? -13.625 -13.195 -3.033 1 95.19 44 ALA B C 1
ATOM 1785 O O . ALA B 1 44 ? -12.68 -13.609 -3.717 1 95.19 44 ALA B O 1
ATOM 1786 N N . ALA B 1 45 ? -13.469 -12.406 -1.958 1 96.25 45 ALA B N 1
ATOM 1787 C CA . ALA B 1 45 ? -12.133 -12.07 -1.476 1 96.25 45 ALA B CA 1
ATOM 1788 C C . ALA B 1 45 ? -11.367 -13.32 -1.064 1 96.25 45 ALA B C 1
ATOM 1790 O O . ALA B 1 45 ? -10.172 -13.453 -1.355 1 96.25 45 ALA B O 1
ATOM 1791 N N . HIS B 1 46 ? -12.039 -14.25 -0.396 1 97.44 46 HIS B N 1
ATOM 1792 C CA . HIS B 1 46 ? -11.453 -15.516 0.017 1 97.44 46 HIS B CA 1
ATOM 1793 C C . HIS B 1 46 ? -10.969 -16.312 -1.188 1 97.44 46 HIS B C 1
ATOM 1795 O O . HIS B 1 46 ? -9.883 -16.891 -1.159 1 97.44 46 HIS B O 1
ATOM 1801 N N . ASP B 1 47 ? -11.75 -16.328 -2.207 1 97.31 47 ASP B N 1
ATOM 1802 C CA . ASP B 1 47 ? -11.375 -17.031 -3.434 1 97.31 47 ASP B CA 1
ATOM 1803 C C . ASP B 1 47 ? -10.172 -16.375 -4.094 1 97.31 47 ASP B C 1
ATOM 1805 O O . ASP B 1 47 ? -9.297 -17.062 -4.621 1 97.31 47 ASP B O 1
ATOM 1809 N N . LEU B 1 48 ? -10.133 -15.062 -4.074 1 96.81 48 LEU B N 1
ATOM 1810 C CA . LEU B 1 48 ? -9 -14.344 -4.641 1 96.81 48 LEU B CA 1
ATOM 1811 C C . LEU B 1 48 ? -7.711 -14.688 -3.898 1 96.81 48 LEU B C 1
ATOM 1813 O O . LEU B 1 48 ? -6.656 -14.852 -4.52 1 96.81 48 LEU B O 1
ATOM 1817 N N . GLU B 1 49 ? -7.785 -14.742 -2.604 1 98.06 49 GLU B N 1
ATOM 1818 C CA . GLU B 1 49 ? -6.617 -15.148 -1.827 1 98.06 49 GLU B CA 1
ATOM 1819 C C . GLU B 1 49 ? -6.172 -16.562 -2.193 1 98.06 49 GLU B C 1
ATOM 1821 O O . GLU B 1 49 ? -4.977 -16.828 -2.295 1 98.06 49 GLU B O 1
ATOM 1826 N N . SER B 1 50 ? -7.102 -17.484 -2.402 1 98.19 50 SER B N 1
ATOM 1827 C CA . SER B 1 50 ? -6.797 -18.844 -2.818 1 98.19 50 SER B CA 1
ATOM 1828 C C . SER B 1 50 ? -6.102 -18.875 -4.176 1 98.19 50 SER B C 1
ATOM 1830 O O . SER B 1 50 ? -5.152 -19.625 -4.383 1 98.19 50 SER B O 1
ATOM 1832 N N . GLN B 1 51 ? -6.594 -18.047 -5.043 1 97.31 51 GLN B N 1
ATOM 1833 C CA . GLN B 1 51 ? -5.965 -17.922 -6.355 1 97.31 51 GLN B CA 1
ATOM 1834 C C . GLN B 1 51 ? -4.512 -17.469 -6.227 1 97.31 51 GLN B C 1
ATOM 1836 O O . GLN B 1 51 ? -3.625 -18.031 -6.875 1 97.31 51 GLN B O 1
ATOM 1841 N N . ALA B 1 52 ? -4.262 -16.484 -5.375 1 97.5 52 ALA B N 1
ATOM 1842 C CA . ALA B 1 52 ? -2.906 -15.969 -5.191 1 97.5 52 ALA B CA 1
ATOM 1843 C C . ALA B 1 52 ? -1.99 -17.047 -4.605 1 97.5 52 ALA B C 1
ATOM 1845 O O . ALA B 1 52 ? -0.863 -17.219 -5.074 1 97.5 52 ALA B O 1
ATOM 1846 N N . ILE B 1 53 ? -2.453 -17.766 -3.629 1 98.06 53 ILE B N 1
ATOM 1847 C CA . ILE B 1 53 ? -1.683 -18.828 -3.004 1 98.06 53 ILE B CA 1
ATOM 1848 C C . ILE B 1 53 ? -1.315 -19.875 -4.051 1 98.06 53 ILE B C 1
ATOM 1850 O O . ILE B 1 53 ? -0.154 -20.281 -4.152 1 98.06 53 ILE B O 1
ATOM 1854 N N . TRP B 1 54 ? -2.256 -20.266 -4.859 1 97.75 54 TRP B N 1
ATOM 1855 C CA . TRP B 1 54 ? -2.039 -21.266 -5.91 1 97.75 54 TRP B CA 1
ATOM 1856 C C . TRP B 1 54 ? -1.029 -20.75 -6.934 1 97.75 54 TRP B C 1
ATOM 1858 O O . TRP B 1 54 ? -0.111 -21.484 -7.32 1 97.75 54 TRP B O 1
ATOM 1868 N N . ALA B 1 55 ? -1.244 -19.531 -7.398 1 96.12 55 ALA B N 1
ATOM 1869 C CA . ALA B 1 55 ? -0.4 -18.953 -8.438 1 96.12 55 ALA B CA 1
ATOM 1870 C C . ALA B 1 55 ? 1.057 -18.875 -7.988 1 96.12 55 ALA B C 1
ATOM 1872 O O . ALA B 1 55 ? 1.965 -19.219 -8.75 1 96.12 55 ALA B O 1
ATOM 1873 N N . TYR B 1 56 ? 1.328 -18.422 -6.766 1 97.12 56 TYR B N 1
ATOM 1874 C CA . TYR B 1 56 ? 2.689 -18.359 -6.246 1 97.12 56 TYR B CA 1
ATOM 1875 C C . TYR B 1 56 ? 3.297 -19.766 -6.168 1 97.12 56 TYR B C 1
ATOM 1877 O O . TYR B 1 56 ? 4.48 -19.953 -6.461 1 97.12 56 TYR B O 1
ATOM 1885 N N . GLY B 1 57 ? 2.5 -20.766 -5.719 1 95 57 GLY B N 1
ATOM 1886 C CA . GLY B 1 57 ? 2.982 -22.141 -5.684 1 95 57 GLY B CA 1
ATOM 1887 C C . GLY B 1 57 ? 3.346 -22.672 -7.055 1 95 57 GLY B C 1
ATOM 1888 O O . GLY B 1 57 ? 4.406 -23.281 -7.227 1 95 57 GLY B O 1
ATOM 1889 N N . ALA B 1 58 ? 2.461 -22.438 -7.98 1 91.75 58 ALA B N 1
ATOM 1890 C CA . ALA B 1 58 ? 2.672 -22.906 -9.352 1 91.75 58 ALA B CA 1
ATOM 1891 C C . ALA B 1 58 ? 3.902 -22.25 -9.969 1 91.75 58 ALA B C 1
ATOM 1893 O O . ALA B 1 58 ? 4.648 -22.891 -10.711 1 91.75 58 ALA B O 1
ATOM 1894 N N . ALA B 1 59 ? 4.16 -21.016 -9.688 1 92.62 59 ALA B N 1
ATOM 1895 C CA . ALA B 1 59 ? 5.254 -20.25 -10.281 1 92.62 59 ALA B CA 1
ATOM 1896 C C . ALA B 1 59 ? 6.586 -20.594 -9.617 1 92.62 59 ALA B C 1
ATOM 1898 O O . ALA B 1 59 ? 7.641 -20.516 -10.25 1 92.62 59 ALA B O 1
ATOM 1899 N N . ALA B 1 60 ? 6.531 -20.891 -8.305 1 92.38 60 ALA B N 1
ATOM 1900 C CA . ALA B 1 60 ? 7.746 -21.141 -7.535 1 92.38 60 ALA B CA 1
ATOM 1901 C C . ALA B 1 60 ? 8.586 -22.25 -8.18 1 92.38 60 ALA B C 1
ATOM 1903 O O . ALA B 1 60 ? 9.812 -22.141 -8.258 1 92.38 60 ALA B O 1
ATOM 1904 N N . GLY B 1 61 ? 7.98 -23.25 -8.703 1 91.69 61 GLY B N 1
ATOM 1905 C CA . GLY B 1 61 ? 8.68 -24.375 -9.305 1 91.69 61 GLY B CA 1
ATOM 1906 C C . GLY B 1 61 ? 9.289 -24.047 -10.656 1 91.69 61 GLY B C 1
ATOM 1907 O O . GLY B 1 61 ? 10.094 -24.812 -11.18 1 91.69 61 GLY B O 1
ATOM 1908 N N . LYS B 1 62 ? 9.008 -22.938 -11.195 1 95.62 62 LYS B N 1
ATOM 1909 C CA . LYS B 1 62 ? 9.445 -22.562 -12.539 1 95.62 62 LYS B CA 1
ATOM 1910 C C . LYS B 1 62 ? 10.57 -21.531 -12.492 1 95.62 62 LYS B C 1
ATOM 1912 O O . LYS B 1 62 ? 11.156 -21.188 -13.523 1 95.62 62 LYS B O 1
ATOM 1917 N N . LEU B 1 63 ? 10.883 -21 -11.328 1 97.06 63 LEU B N 1
ATOM 1918 C CA . LEU B 1 63 ? 11.914 -19.984 -11.18 1 97.06 63 LEU B CA 1
ATOM 1919 C C . LEU B 1 63 ? 13.305 -20.594 -11.305 1 97.06 63 LEU B C 1
ATOM 1921 O O . LEU B 1 63 ? 13.539 -21.703 -10.836 1 97.06 63 LEU B O 1
ATOM 1925 N N . SER B 1 64 ? 14.203 -19.906 -11.945 1 96.88 64 SER B N 1
ATOM 1926 C CA . SER B 1 64 ? 15.562 -20.375 -12.164 1 96.88 64 SER B CA 1
ATOM 1927 C C . SER B 1 64 ? 16.375 -20.344 -10.867 1 96.88 64 SER B C 1
ATOM 1929 O O . SER B 1 64 ? 15.883 -19.859 -9.844 1 96.88 64 SER B O 1
ATOM 1931 N N . LYS B 1 65 ? 17.609 -20.844 -10.953 1 96.88 65 LYS B N 1
ATOM 1932 C CA . LYS B 1 65 ? 18.5 -20.859 -9.797 1 96.88 65 LYS B CA 1
ATOM 1933 C C . LYS B 1 65 ? 19.484 -19.703 -9.852 1 96.88 65 LYS B C 1
ATOM 1935 O O . LYS B 1 65 ? 20.438 -19.641 -9.062 1 96.88 65 LYS B O 1
ATOM 1940 N N . THR B 1 66 ? 19.266 -18.781 -10.797 1 96.62 66 THR B N 1
ATOM 1941 C CA . THR B 1 66 ? 20.078 -17.578 -10.844 1 96.62 66 THR B CA 1
ATOM 1942 C C . THR B 1 66 ? 19.797 -16.688 -9.633 1 96.62 66 THR B C 1
ATOM 1944 O O . THR B 1 66 ? 18.859 -16.938 -8.875 1 96.62 66 THR B O 1
ATOM 1947 N N . ASP B 1 67 ? 20.562 -15.625 -9.484 1 94.75 67 ASP B N 1
ATOM 1948 C CA . ASP B 1 67 ? 20.359 -14.688 -8.383 1 94.75 67 ASP B CA 1
ATOM 1949 C C . ASP B 1 67 ? 18.984 -14.016 -8.484 1 94.75 67 ASP B C 1
ATOM 1951 O O . ASP B 1 67 ? 18.312 -13.812 -7.473 1 94.75 67 ASP B O 1
ATOM 1955 N N . VAL B 1 68 ? 18.656 -13.719 -9.719 1 94.94 68 VAL B N 1
ATOM 1956 C CA . VAL B 1 68 ? 17.344 -13.094 -9.938 1 94.94 68 VAL B CA 1
ATOM 1957 C C . VAL B 1 68 ? 16.234 -14.078 -9.578 1 94.94 68 VAL B C 1
ATOM 1959 O O . VAL B 1 68 ? 15.289 -13.727 -8.867 1 94.94 68 VAL B O 1
ATOM 1962 N N . GLY B 1 69 ? 16.297 -15.305 -10.086 1 97.25 69 GLY B N 1
ATOM 1963 C CA . GLY B 1 69 ? 15.312 -16.312 -9.75 1 97.25 69 GLY B CA 1
ATOM 1964 C C . GLY B 1 69 ? 15.18 -16.547 -8.258 1 97.25 69 GLY B C 1
ATOM 1965 O O . GLY B 1 69 ? 14.062 -16.672 -7.742 1 97.25 69 GLY B O 1
ATOM 1966 N N . LYS B 1 70 ? 16.297 -16.594 -7.574 1 96.88 70 LYS B N 1
ATOM 1967 C CA . LYS B 1 70 ? 16.281 -16.797 -6.129 1 96.88 70 LYS B CA 1
ATOM 1968 C C . LYS B 1 70 ? 15.625 -15.625 -5.406 1 96.88 70 LYS B C 1
ATOM 1970 O O . LYS B 1 70 ? 14.883 -15.82 -4.445 1 96.88 70 LYS B O 1
ATOM 1975 N N . THR B 1 71 ? 15.93 -14.383 -5.844 1 96.31 71 THR B N 1
ATOM 1976 C CA . THR B 1 71 ? 15.336 -13.18 -5.258 1 96.31 71 THR B CA 1
ATOM 1977 C C . THR B 1 71 ? 13.82 -13.18 -5.434 1 96.31 71 THR B C 1
ATOM 1979 O O . THR B 1 71 ? 13.086 -12.922 -4.484 1 96.31 71 THR B O 1
ATOM 1982 N N . VAL B 1 72 ? 13.383 -13.508 -6.633 1 97.56 72 VAL B N 1
ATOM 1983 C CA . VAL B 1 72 ? 11.953 -13.547 -6.93 1 97.56 72 VAL B CA 1
ATOM 1984 C C . VAL B 1 72 ? 11.281 -14.648 -6.113 1 97.56 72 VAL B C 1
ATOM 1986 O O . VAL B 1 72 ? 10.195 -14.445 -5.566 1 97.56 72 VAL B O 1
ATOM 1989 N N . LEU B 1 73 ? 11.93 -15.766 -5.996 1 97.94 73 LEU B N 1
ATOM 1990 C CA . LEU B 1 73 ? 11.375 -16.875 -5.23 1 97.94 73 LEU B CA 1
ATOM 1991 C C . LEU B 1 73 ? 11.211 -16.5 -3.762 1 97.94 73 LEU B C 1
ATOM 1993 O O . LEU B 1 73 ? 10.164 -16.766 -3.162 1 97.94 73 LEU B O 1
ATOM 1997 N N . GLU B 1 74 ? 12.18 -15.914 -3.197 1 97.25 74 GLU B N 1
ATOM 1998 C CA . GLU B 1 74 ? 12.109 -15.523 -1.791 1 97.25 74 GLU B CA 1
ATOM 1999 C C . GLU B 1 74 ? 10.953 -14.555 -1.544 1 97.25 74 GLU B C 1
ATOM 2001 O O . GLU B 1 74 ? 10.195 -14.719 -0.589 1 97.25 74 GLU B O 1
ATOM 2006 N N . LEU B 1 75 ? 10.875 -13.539 -2.381 1 97.56 75 LEU B N 1
ATOM 2007 C CA . LEU B 1 75 ? 9.781 -12.578 -2.256 1 97.56 75 LEU B CA 1
ATOM 2008 C C . LEU B 1 75 ? 8.438 -13.258 -2.465 1 97.56 75 LEU B C 1
ATOM 2010 O O . LEU B 1 75 ? 7.48 -13 -1.73 1 97.56 75 LEU B O 1
ATOM 2014 N N . ALA B 1 76 ? 8.367 -14.141 -3.451 1 97.94 76 ALA B N 1
ATOM 2015 C CA . ALA B 1 76 ? 7.137 -14.859 -3.758 1 97.94 76 ALA B CA 1
ATOM 2016 C C . ALA B 1 76 ? 6.66 -15.672 -2.555 1 97.94 76 ALA B C 1
ATOM 2018 O O . ALA B 1 76 ? 5.473 -15.664 -2.229 1 97.94 76 ALA B O 1
ATOM 2019 N N . LEU B 1 77 ? 7.582 -16.344 -1.912 1 97.94 77 LEU B N 1
ATOM 2020 C CA . LEU B 1 77 ? 7.219 -17.188 -0.773 1 97.94 77 LEU B CA 1
ATOM 2021 C C . LEU B 1 77 ? 6.746 -16.328 0.4 1 97.94 77 LEU B C 1
ATOM 2023 O O . LEU B 1 77 ? 5.824 -16.719 1.121 1 97.94 77 LEU B O 1
ATOM 2027 N N . ARG B 1 78 ? 7.324 -15.18 0.617 1 97.88 78 ARG B N 1
ATOM 2028 C CA . ARG B 1 78 ? 6.867 -14.273 1.668 1 97.88 78 ARG B CA 1
ATOM 2029 C C . ARG B 1 78 ? 5.48 -13.727 1.352 1 97.88 78 ARG B C 1
ATOM 2031 O O . ARG B 1 78 ? 4.609 -13.68 2.225 1 97.88 78 ARG B O 1
ATOM 2038 N N . ASN B 1 79 ? 5.285 -13.25 0.072 1 98.62 79 ASN B N 1
ATOM 2039 C CA . ASN B 1 79 ? 3.959 -12.789 -0.326 1 98.62 79 ASN B CA 1
ATOM 2040 C C . ASN B 1 79 ? 2.916 -13.898 -0.178 1 98.62 79 ASN B C 1
ATOM 2042 O O . ASN B 1 79 ? 1.807 -13.648 0.296 1 98.62 79 ASN B O 1
ATOM 2046 N N . GLN B 1 80 ? 3.275 -15.133 -0.564 1 98.62 80 GLN B N 1
ATOM 2047 C CA . GLN B 1 80 ? 2.365 -16.266 -0.449 1 98.62 80 GLN B CA 1
ATOM 2048 C C . GLN B 1 80 ? 1.951 -16.5 1.002 1 98.62 80 GLN B C 1
ATOM 2050 O O . GLN B 1 80 ? 0.782 -16.766 1.284 1 98.62 80 GLN B O 1
ATOM 2055 N N . ALA B 1 81 ? 2.873 -16.438 1.875 1 98.69 81 ALA B N 1
ATOM 2056 C CA . ALA B 1 81 ? 2.578 -16.609 3.297 1 98.69 81 ALA B CA 1
ATOM 2057 C C . ALA B 1 81 ? 1.582 -15.547 3.773 1 98.69 81 ALA B C 1
ATOM 2059 O O . ALA B 1 81 ? 0.678 -15.852 4.559 1 98.69 81 ALA B O 1
ATOM 2060 N N . ASP B 1 82 ? 1.723 -14.305 3.365 1 98.75 82 ASP B N 1
ATOM 2061 C CA . ASP B 1 82 ? 0.769 -13.258 3.711 1 98.75 82 ASP B CA 1
ATOM 2062 C C . ASP B 1 82 ? -0.621 -13.578 3.164 1 98.75 82 ASP B C 1
ATOM 2064 O O . ASP B 1 82 ? -1.627 -13.352 3.838 1 98.75 82 ASP B O 1
ATOM 2068 N N . HIS B 1 83 ? -0.674 -14.062 1.917 1 98.75 83 HIS B N 1
ATOM 2069 C CA . HIS B 1 83 ? -1.961 -14.438 1.337 1 98.75 83 HIS B CA 1
ATOM 2070 C C . HIS B 1 83 ? -2.635 -15.531 2.148 1 98.75 83 HIS B C 1
ATOM 2072 O O . HIS B 1 83 ? -3.861 -15.555 2.279 1 98.75 83 HIS B O 1
ATOM 2078 N N . LYS B 1 84 ? -1.842 -16.484 2.672 1 98.75 84 LYS B N 1
ATOM 2079 C CA . LYS B 1 84 ? -2.41 -17.5 3.549 1 98.75 84 LYS B CA 1
ATOM 2080 C C . LYS B 1 84 ? -2.992 -16.875 4.812 1 98.75 84 LYS B C 1
ATOM 2082 O O . LYS B 1 84 ? -4.062 -17.281 5.277 1 98.75 84 LYS B O 1
ATOM 2087 N N . SER B 1 85 ? -2.34 -15.906 5.34 1 98.62 85 SER B N 1
ATOM 2088 C CA . SER B 1 85 ? -2.85 -15.195 6.504 1 98.62 85 SER B CA 1
ATOM 2089 C C . SER B 1 85 ? -4.133 -14.438 6.176 1 98.62 85 SER B C 1
ATOM 2091 O O . SER B 1 85 ? -5.078 -14.438 6.969 1 98.62 85 SER B O 1
ATOM 2093 N N . HIS B 1 86 ? -4.164 -13.734 4.992 1 98.31 86 HIS B N 1
ATOM 2094 C CA . HIS B 1 86 ? -5.379 -13.055 4.559 1 98.31 86 HIS B CA 1
ATOM 2095 C C . HIS B 1 86 ? -6.543 -14.031 4.434 1 98.31 86 HIS B C 1
ATOM 2097 O O . HIS B 1 86 ? -7.637 -13.766 4.938 1 98.31 86 HIS B O 1
ATOM 2103 N N . ARG B 1 87 ? -6.266 -15.117 3.768 1 98.06 87 ARG B N 1
ATOM 2104 C CA . ARG B 1 87 ? -7.312 -16.109 3.562 1 98.06 87 ARG B CA 1
ATOM 2105 C C . ARG B 1 87 ? -7.863 -16.609 4.895 1 98.06 87 ARG B C 1
ATOM 2107 O O . ARG B 1 87 ? -9.07 -16.797 5.043 1 98.06 87 ARG B O 1
ATOM 2114 N N . ALA B 1 88 ? -6.977 -16.906 5.828 1 98.12 88 ALA B N 1
ATOM 2115 C CA . ALA B 1 88 ? -7.398 -17.359 7.148 1 98.12 88 ALA B CA 1
ATOM 2116 C C . ALA B 1 88 ? -8.273 -16.328 7.836 1 98.12 88 ALA B C 1
ATOM 2118 O O . ALA B 1 88 ? -9.305 -16.656 8.43 1 98.12 88 ALA B O 1
ATOM 2119 N N . ALA B 1 89 ? -7.906 -15.07 7.777 1 96.75 89 ALA B N 1
ATOM 2120 C CA . ALA B 1 89 ? -8.695 -13.992 8.367 1 96.75 89 ALA B CA 1
ATOM 2121 C C . ALA B 1 89 ? -10.078 -13.906 7.723 1 96.75 89 ALA B C 1
ATOM 2123 O O . ALA B 1 89 ? -11.078 -13.711 8.414 1 96.75 89 ALA B O 1
ATOM 2124 N N . LEU B 1 90 ? -10.102 -14.047 6.371 1 96.94 90 LEU B N 1
ATOM 2125 C CA . LEU B 1 90 ? -11.367 -13.992 5.648 1 96.94 90 LEU B CA 1
ATOM 2126 C C . LEU B 1 90 ? -12.242 -15.195 5.984 1 96.94 90 LEU B C 1
ATOM 2128 O O . LEU B 1 90 ? -13.461 -15.078 6.109 1 96.94 90 LEU B O 1
ATOM 2132 N N . ALA B 1 91 ? -11.609 -16.375 6.145 1 97.69 91 ALA B N 1
ATOM 2133 C CA . ALA B 1 91 ? -12.344 -17.562 6.57 1 97.69 91 ALA B CA 1
ATOM 2134 C C . ALA B 1 91 ? -13 -17.344 7.93 1 97.69 91 ALA B C 1
ATOM 2136 O O . ALA B 1 91 ? -14.164 -17.688 8.125 1 97.69 91 ALA B O 1
ATOM 2137 N N . ASP B 1 92 ? -12.273 -16.75 8.852 1 96.56 92 ASP B N 1
ATOM 2138 C CA . ASP B 1 92 ? -12.812 -16.453 10.172 1 96.56 92 ASP B CA 1
ATOM 2139 C C . ASP B 1 92 ? -13.992 -15.492 10.078 1 96.56 92 ASP B C 1
ATOM 2141 O O . ASP B 1 92 ? -14.992 -15.648 10.781 1 96.56 92 ASP B O 1
ATOM 2145 N N . ALA B 1 93 ? -13.875 -14.492 9.211 1 94.31 93 ALA B N 1
ATOM 2146 C CA . ALA B 1 93 ? -14.969 -13.539 9.016 1 94.31 93 ALA B CA 1
ATOM 2147 C C . ALA B 1 93 ? -16.203 -14.234 8.453 1 94.31 93 ALA B C 1
ATOM 2149 O O . ALA B 1 93 ? -17.328 -13.977 8.898 1 94.31 93 ALA B O 1
ATOM 2150 N N . ILE B 1 94 ? -16.016 -15.078 7.484 1 95.81 94 ILE B N 1
ATOM 2151 C CA . ILE B 1 94 ? -17.125 -15.82 6.879 1 95.81 94 ILE B CA 1
ATOM 2152 C C . ILE B 1 94 ? -17.812 -16.672 7.938 1 95.81 94 ILE B C 1
ATOM 2154 O O . ILE B 1 94 ? -19.031 -16.672 8.047 1 95.81 94 ILE B O 1
ATOM 2158 N N . LYS B 1 95 ? -17.047 -17.375 8.766 1 96.31 95 LYS B N 1
ATOM 2159 C CA . LYS B 1 95 ? -17.578 -18.219 9.828 1 96.31 95 LYS B CA 1
ATOM 2160 C C . LYS B 1 95 ? -18.344 -17.391 10.859 1 96.31 95 LYS B C 1
ATOM 2162 O O . LYS B 1 95 ? -19.359 -17.828 11.391 1 96.31 95 LYS B O 1
ATOM 2167 N N . SER B 1 96 ? -17.859 -16.203 11.125 1 92.88 96 SER B N 1
ATOM 2168 C CA . SER B 1 96 ? -18.516 -15.336 12.094 1 92.88 96 SER B CA 1
ATOM 2169 C C . SER B 1 96 ? -19.906 -14.93 11.609 1 92.88 96 SER B C 1
ATOM 2171 O O . SER B 1 96 ? -20.75 -14.523 12.414 1 92.88 96 SER B O 1
ATOM 2173 N N . LEU B 1 97 ? -20.141 -15.07 10.305 1 92.88 97 LEU B N 1
ATOM 2174 C CA . LEU B 1 97 ? -21.453 -14.758 9.734 1 92.88 97 LEU B CA 1
ATOM 2175 C C . LEU B 1 97 ? -22.297 -16.016 9.617 1 92.88 97 LEU B C 1
ATOM 2177 O O . LEU B 1 97 ? -23.391 -15.984 9.031 1 92.88 97 LEU B O 1
ATOM 2181 N N . GLY B 1 98 ? -21.75 -17.141 10.164 1 94.69 98 GLY B N 1
ATOM 2182 C CA . GLY B 1 98 ? -22.484 -18.391 10.188 1 94.69 98 GLY B CA 1
ATOM 2183 C C . GLY B 1 98 ? -22.375 -19.172 8.891 1 94.69 98 GLY B C 1
ATOM 2184 O O . GLY B 1 98 ? -23.172 -20.078 8.633 1 94.69 98 GLY B O 1
ATOM 2185 N N . ALA B 1 99 ? -21.469 -18.781 8.016 1 96.81 99 ALA B N 1
ATOM 2186 C CA . ALA B 1 99 ? -21.312 -19.453 6.723 1 96.81 99 ALA B CA 1
ATOM 2187 C C . ALA B 1 99 ? -20.016 -20.266 6.688 1 96.81 99 ALA B C 1
ATOM 2189 O O . ALA B 1 99 ? -19.203 -20.203 7.609 1 96.81 99 ALA B O 1
ATOM 2190 N N . THR B 1 100 ? -19.844 -21.094 5.715 1 97.94 100 THR B N 1
ATOM 2191 C CA . THR B 1 100 ? -18.656 -21.906 5.492 1 97.94 100 THR B CA 1
ATOM 2192 C C . THR B 1 100 ? -17.812 -21.328 4.355 1 97.94 100 THR B C 1
ATOM 2194 O O . THR B 1 100 ? -18.328 -21.062 3.27 1 97.94 100 THR B O 1
ATOM 2197 N N . PRO B 1 101 ? -16.531 -21.125 4.613 1 98 101 PRO B N 1
ATOM 2198 C CA . PRO B 1 101 ? -15.68 -20.688 3.506 1 98 101 PRO B CA 1
ATOM 2199 C C . PRO B 1 101 ? -15.625 -21.703 2.367 1 98 101 PRO B C 1
ATOM 2201 O O . PRO B 1 101 ? -15.5 -22.906 2.615 1 98 101 PRO B O 1
ATOM 2204 N N . ALA B 1 102 ? -15.734 -21.234 1.12 1 97.56 102 ALA B N 1
ATOM 2205 C CA . ALA B 1 102 ? -15.633 -22.125 -0.033 1 97.56 102 ALA B CA 1
ATOM 2206 C C . ALA B 1 102 ? -14.242 -22.75 -0.129 1 97.56 102 ALA B C 1
ATOM 2208 O O . ALA B 1 102 ? -13.242 -22.078 0.127 1 97.56 102 ALA B O 1
ATOM 2209 N N . PRO B 1 103 ? -14.141 -23.984 -0.463 1 97.56 103 PRO B N 1
ATOM 2210 C CA . PRO B 1 103 ? -12.82 -24.594 -0.638 1 97.56 103 PRO B CA 1
ATOM 2211 C C . PRO B 1 103 ? -12.047 -24 -1.809 1 97.56 103 PRO B C 1
ATOM 2213 O O . PRO B 1 103 ? -12.648 -23.484 -2.752 1 97.56 103 PRO B O 1
ATOM 2216 N N . ALA B 1 104 ? -10.742 -24.031 -1.688 1 97.25 104 ALA B N 1
ATOM 2217 C CA . ALA B 1 104 ? -9.891 -23.625 -2.807 1 97.25 104 ALA B CA 1
ATOM 2218 C C . ALA B 1 104 ? -10.094 -24.547 -4.012 1 97.25 104 ALA B C 1
ATOM 2220 O O . ALA B 1 104 ? -10.32 -25.75 -3.852 1 97.25 104 ALA B O 1
ATOM 2221 N N . LYS B 1 105 ? -9.961 -24 -5.203 1 97 105 LYS B N 1
ATOM 2222 C CA . LYS B 1 105 ? -9.969 -24.797 -6.43 1 97 105 LYS B CA 1
ATOM 2223 C C . LYS B 1 105 ? -8.617 -25.469 -6.652 1 97 105 LYS B C 1
ATOM 2225 O O . LYS B 1 105 ? -7.594 -25.016 -6.137 1 97 105 LYS B O 1
ATOM 2230 N N . ASP B 1 106 ? -8.664 -26.5 -7.41 1 95.94 106 ASP B N 1
ATOM 2231 C CA . ASP B 1 106 ? -7.43 -27.219 -7.703 1 95.94 106 ASP B CA 1
ATOM 2232 C C . ASP B 1 106 ? -6.504 -26.391 -8.594 1 95.94 106 ASP B C 1
ATOM 2234 O O . ASP B 1 106 ? -5.285 -26.562 -8.555 1 95.94 106 ASP B O 1
ATOM 2238 N N . SER B 1 107 ? -7.125 -25.625 -9.445 1 96.25 107 SER B N 1
ATOM 2239 C CA . SER B 1 107 ? -6.379 -24.734 -10.336 1 96.25 107 SER B CA 1
ATOM 2240 C C . SER B 1 107 ? -7.176 -23.484 -10.664 1 96.25 107 SER B C 1
ATOM 2242 O O . SER B 1 107 ? -8.398 -23.453 -10.516 1 96.25 107 SER B O 1
ATOM 2244 N N . TYR B 1 108 ? -6.426 -22.453 -10.977 1 96.19 108 TYR B N 1
ATOM 2245 C CA . TYR B 1 108 ? -7.02 -21.172 -11.367 1 96.19 108 TYR B CA 1
ATOM 2246 C C . TYR B 1 108 ? -6.57 -20.766 -12.766 1 96.19 108 TYR B C 1
ATOM 2248 O O . TYR B 1 108 ? -5.438 -21.047 -13.164 1 96.19 108 TYR B O 1
ATOM 2256 N N . ASP B 1 109 ? -7.473 -20.156 -13.516 1 95.12 109 ASP B N 1
ATOM 2257 C CA . ASP B 1 109 ? -7.203 -19.734 -14.883 1 95.12 109 ASP B CA 1
ATOM 2258 C C . ASP B 1 109 ? -6.531 -18.359 -14.914 1 95.12 109 ASP B C 1
ATOM 2260 O O . ASP B 1 109 ? -7.129 -17.359 -14.516 1 95.12 109 ASP B O 1
ATOM 2264 N N . LEU B 1 110 ? -5.301 -18.328 -15.391 1 94.81 110 LEU B N 1
ATOM 2265 C CA . LEU B 1 110 ? -4.555 -17.078 -15.469 1 94.81 110 LEU B CA 1
ATOM 2266 C C . LEU B 1 110 ? -4.406 -16.625 -16.922 1 94.81 110 LEU B C 1
ATOM 2268 O O . LEU B 1 110 ? -3.635 -15.711 -17.203 1 94.81 110 LEU B O 1
ATOM 2272 N N . SER B 1 111 ? -5.148 -17.219 -17.875 1 95.62 111 SER B N 1
ATOM 2273 C CA . SER B 1 111 ? -4.969 -17.016 -19.312 1 95.62 111 SER B CA 1
ATOM 2274 C C . SER B 1 111 ? -5.223 -15.555 -19.703 1 95.62 111 SER B C 1
ATOM 2276 O O . SER B 1 111 ? -4.59 -15.031 -20.609 1 95.62 111 SER B O 1
ATOM 2278 N N . ALA B 1 112 ? -6.133 -14.938 -19.016 1 95.38 112 ALA B N 1
ATOM 2279 C CA . ALA B 1 112 ? -6.441 -13.547 -19.328 1 95.38 112 ALA B CA 1
ATOM 2280 C C . ALA B 1 112 ? -5.223 -12.648 -19.125 1 95.38 112 ALA B C 1
ATOM 2282 O O . ALA B 1 112 ? -4.98 -11.727 -19.922 1 95.38 112 ALA B O 1
ATOM 2283 N N . TYR B 1 113 ? -4.445 -12.898 -18.078 1 96.81 113 TYR B N 1
ATOM 2284 C CA . TYR B 1 113 ? -3.232 -12.133 -17.812 1 96.81 113 TYR B CA 1
ATOM 2285 C C . TYR B 1 113 ? -2.176 -12.391 -18.875 1 96.81 113 TYR B C 1
ATOM 2287 O O . TYR B 1 113 ? -1.544 -11.453 -19.375 1 96.81 113 TYR B O 1
ATOM 2295 N N . LEU B 1 114 ? -2.023 -13.68 -19.203 1 96.12 114 LEU B N 1
ATOM 2296 C CA . LEU B 1 114 ? -1.016 -14.062 -20.188 1 96.12 114 LEU B CA 1
ATOM 2297 C C . LEU B 1 114 ? -1.341 -13.469 -21.547 1 96.12 114 LEU B C 1
ATOM 2299 O O . LEU B 1 114 ? -0.458 -12.93 -22.219 1 96.12 114 LEU B O 1
ATOM 2303 N N . LYS B 1 115 ? -2.607 -13.5 -21.969 1 97.19 115 LYS B N 1
ATOM 2304 C CA . LYS B 1 115 ? -3.053 -12.953 -23.25 1 97.19 115 LYS B CA 1
ATOM 2305 C C . LYS B 1 115 ? -2.857 -11.445 -23.297 1 97.19 115 LYS B C 1
ATOM 2307 O O . LYS B 1 115 ? -2.543 -10.891 -24.359 1 97.19 115 LYS B O 1
ATOM 2312 N N . ALA B 1 116 ? -2.938 -10.773 -22.156 1 97.69 116 ALA B N 1
ATOM 2313 C CA . ALA B 1 116 ? -2.811 -9.32 -22.078 1 97.69 116 ALA B CA 1
ATOM 2314 C C . ALA B 1 116 ? -1.346 -8.906 -21.969 1 97.69 116 ALA B C 1
ATOM 2316 O O . ALA B 1 116 ? -1.035 -7.711 -21.922 1 97.69 116 ALA B O 1
ATOM 2317 N N . GLY B 1 117 ? -0.442 -9.875 -21.938 1 98.06 117 GLY B N 1
ATOM 2318 C CA . GLY B 1 117 ? 0.977 -9.594 -21.797 1 98.06 117 GLY B CA 1
ATOM 2319 C C . GLY B 1 117 ? 1.361 -9.156 -20.391 1 98.06 117 GLY B C 1
ATOM 2320 O O . GLY B 1 117 ? 2.359 -8.453 -20.203 1 98.06 117 GLY B O 1
ATOM 2321 N N . GLU B 1 118 ? 0.544 -9.484 -19.422 1 98.12 118 GLU B N 1
ATOM 2322 C CA . GLU B 1 118 ? 0.786 -9.094 -18.031 1 98.12 118 GLU B CA 1
ATOM 2323 C C . GLU B 1 118 ? 1.497 -10.203 -17.266 1 98.12 118 GLU B C 1
ATOM 2325 O O . GLU B 1 118 ? 1.054 -10.602 -16.188 1 98.12 118 GLU B O 1
ATOM 2330 N N . GLY B 1 119 ? 2.615 -10.664 -17.812 1 96.88 119 GLY B N 1
ATOM 2331 C CA . GLY B 1 119 ? 3.461 -11.688 -17.219 1 96.88 119 GLY B CA 1
ATOM 2332 C C . GLY B 1 119 ? 3.365 -13.023 -17.922 1 96.88 119 GLY B C 1
ATOM 2333 O O . GLY B 1 119 ? 2.844 -13.109 -19.047 1 96.88 119 GLY B O 1
ATOM 2334 N N . GLY B 1 120 ? 4.051 -14.008 -17.359 1 95.31 120 GLY B N 1
ATOM 2335 C CA . GLY B 1 120 ? 4.141 -15.359 -17.875 1 95.31 120 GLY B CA 1
ATOM 2336 C C . GLY B 1 120 ? 4.898 -16.297 -16.953 1 95.31 120 GLY B C 1
ATOM 2337 O O . GLY B 1 120 ? 5.32 -15.906 -15.867 1 95.31 120 GLY B O 1
ATOM 2338 N N . LEU B 1 121 ? 4.992 -17.547 -17.406 1 94.81 121 LEU B N 1
ATOM 2339 C CA . LEU B 1 121 ? 5.656 -18.562 -16.594 1 94.81 121 LEU B CA 1
ATOM 2340 C C . LEU B 1 121 ? 6.953 -19.016 -17.234 1 94.81 121 LEU B C 1
ATOM 2342 O O . LEU B 1 121 ? 7.566 -19.984 -16.797 1 94.81 121 LEU B O 1
ATOM 2346 N N . ASP B 1 122 ? 7.441 -18.266 -18.219 1 95.31 122 ASP B N 1
ATOM 2347 C CA . ASP B 1 122 ? 8.531 -18.734 -19.078 1 95.31 122 ASP B CA 1
ATOM 2348 C C . ASP B 1 122 ? 9.867 -18.141 -18.641 1 95.31 122 ASP B C 1
ATOM 2350 O O . ASP B 1 122 ? 10.922 -18.5 -19.156 1 95.31 122 ASP B O 1
ATOM 2354 N N . SER B 1 123 ? 9.914 -17.172 -17.797 1 97.31 123 SER B N 1
ATOM 2355 C CA . SER B 1 123 ? 11.133 -16.562 -17.281 1 97.31 123 SER B CA 1
ATOM 2356 C C . SER B 1 123 ? 10.906 -15.969 -15.891 1 97.31 123 SER B C 1
ATOM 2358 O O . SER B 1 123 ? 9.766 -15.695 -15.508 1 97.31 123 SER B O 1
ATOM 2360 N N . ASP B 1 124 ? 11.977 -15.727 -15.148 1 97.56 124 ASP B N 1
ATOM 2361 C CA . ASP B 1 124 ? 11.891 -15.102 -13.836 1 97.56 124 ASP B CA 1
ATOM 2362 C C . ASP B 1 124 ? 11.172 -13.75 -13.914 1 97.56 124 ASP B C 1
ATOM 2364 O O . ASP B 1 124 ? 10.297 -13.461 -13.094 1 97.56 124 ASP B O 1
ATOM 2368 N N . ALA B 1 125 ? 11.547 -12.953 -14.914 1 97.38 125 ALA B N 1
ATOM 2369 C CA . ALA B 1 125 ? 10.969 -11.617 -15.07 1 97.38 125 ALA B CA 1
ATOM 2370 C C . ALA B 1 125 ? 9.477 -11.695 -15.359 1 97.38 125 ALA B C 1
ATOM 2372 O O . ALA B 1 125 ? 8.688 -10.945 -14.789 1 97.38 125 ALA B O 1
ATOM 2373 N N . ASN B 1 126 ? 9.094 -12.594 -16.234 1 97.75 126 ASN B N 1
ATOM 2374 C CA . ASN B 1 126 ? 7.688 -12.695 -16.609 1 97.75 126 ASN B CA 1
ATOM 2375 C C . ASN B 1 126 ? 6.844 -13.258 -15.477 1 97.75 126 ASN B C 1
ATOM 2377 O O . ASN B 1 126 ? 5.68 -12.883 -15.312 1 97.75 126 ASN B O 1
ATOM 2381 N N . ILE B 1 127 ? 7.445 -14.164 -14.695 1 97.81 127 ILE B N 1
ATOM 2382 C CA . ILE B 1 127 ? 6.762 -14.656 -13.508 1 97.81 127 ILE B CA 1
ATOM 2383 C C . ILE B 1 127 ? 6.543 -13.516 -12.516 1 97.81 127 ILE B C 1
ATOM 2385 O O . ILE B 1 127 ? 5.457 -13.375 -11.953 1 97.81 127 ILE B O 1
ATOM 2389 N N . ALA B 1 128 ? 7.547 -12.672 -12.344 1 98.25 128 ALA B N 1
ATOM 2390 C CA . ALA B 1 128 ? 7.426 -11.531 -11.445 1 98.25 128 ALA B CA 1
ATOM 2391 C C . ALA B 1 128 ? 6.387 -10.539 -11.953 1 98.25 128 ALA B C 1
ATOM 2393 O O . ALA B 1 128 ? 5.621 -9.969 -11.172 1 98.25 128 ALA B O 1
ATOM 2394 N N . LYS B 1 129 ? 6.309 -10.367 -13.273 1 98.38 129 LYS B N 1
ATOM 2395 C CA . LYS B 1 129 ? 5.312 -9.477 -13.852 1 98.38 129 LYS B CA 1
ATOM 2396 C C . LYS B 1 129 ? 3.898 -10.008 -13.633 1 98.38 129 LYS B C 1
ATOM 2398 O O . LYS B 1 129 ? 2.973 -9.242 -13.359 1 98.38 129 LYS B O 1
ATOM 2403 N N . LEU B 1 130 ? 3.695 -11.305 -13.789 1 98 130 LEU B N 1
ATOM 2404 C CA . LEU B 1 130 ? 2.402 -11.922 -13.523 1 98 130 LEU B CA 1
ATOM 2405 C C . LEU B 1 130 ? 1.992 -11.727 -12.062 1 98 130 LEU B C 1
ATOM 2407 O O . LEU B 1 130 ? 0.852 -11.352 -11.781 1 98 130 LEU B O 1
ATOM 2411 N N . ALA B 1 131 ? 2.941 -11.992 -11.172 1 98.25 131 ALA B N 1
ATOM 2412 C CA . ALA B 1 131 ? 2.676 -11.781 -9.75 1 98.25 131 ALA B CA 1
ATOM 2413 C C . ALA B 1 131 ? 2.279 -10.336 -9.477 1 98.25 131 ALA B C 1
ATOM 2415 O O . ALA B 1 131 ? 1.347 -10.078 -8.711 1 98.25 131 ALA B O 1
ATOM 2416 N N . LEU B 1 132 ? 2.965 -9.383 -10.109 1 98.56 132 LEU B N 1
ATOM 2417 C CA . LEU B 1 132 ? 2.664 -7.961 -9.953 1 98.56 132 LEU B CA 1
ATOM 2418 C C . LEU B 1 132 ? 1.228 -7.66 -10.367 1 98.56 132 LEU B C 1
ATOM 2420 O O . LEU B 1 132 ? 0.494 -6.992 -9.633 1 98.56 132 LEU B O 1
ATOM 2424 N N . ALA B 1 133 ? 0.833 -8.172 -11.508 1 98.25 133 ALA B N 1
ATOM 2425 C CA . ALA B 1 133 ? -0.524 -7.93 -11.984 1 98.25 133 ALA B CA 1
ATOM 2426 C C . ALA B 1 133 ? -1.561 -8.492 -11.016 1 98.25 133 ALA B C 1
ATOM 2428 O O . ALA B 1 133 ? -2.562 -7.836 -10.719 1 98.25 133 ALA B O 1
ATOM 2429 N N . LEU B 1 134 ? -1.313 -9.68 -10.531 1 97.62 134 LEU B N 1
ATOM 2430 C CA . LEU B 1 134 ? -2.227 -10.312 -9.586 1 97.62 134 LEU B CA 1
ATOM 2431 C C . LEU B 1 134 ? -2.311 -9.516 -8.289 1 97.62 134 LEU B C 1
ATOM 2433 O O . LEU B 1 134 ? -3.393 -9.352 -7.727 1 97.62 134 LEU B O 1
ATOM 2437 N N . GLU B 1 135 ? -1.172 -8.992 -7.789 1 98.56 135 GLU B N 1
ATOM 2438 C CA . GLU B 1 135 ? -1.155 -8.195 -6.566 1 98.56 135 GLU B CA 1
ATOM 2439 C C . GLU B 1 135 ? -1.96 -6.91 -6.734 1 98.56 135 GLU B C 1
ATOM 2441 O O . GLU B 1 135 ? -2.705 -6.52 -5.836 1 98.56 135 GLU B O 1
ATOM 2446 N N . ILE B 1 136 ? -1.782 -6.273 -7.859 1 98.38 136 ILE B N 1
ATOM 2447 C CA . ILE B 1 136 ? -2.488 -5.02 -8.117 1 98.38 136 ILE B CA 1
ATOM 2448 C C . ILE B 1 136 ? -3.99 -5.281 -8.195 1 98.38 136 ILE B C 1
ATOM 2450 O O . ILE B 1 136 ? -4.789 -4.531 -7.633 1 98.38 136 ILE B O 1
ATOM 2454 N N . ASP B 1 137 ? -4.336 -6.344 -8.812 1 97.25 137 ASP B N 1
ATOM 2455 C CA . ASP B 1 137 ? -5.762 -6.645 -8.906 1 97.25 137 ASP B CA 1
ATOM 2456 C C . ASP B 1 137 ? -6.328 -7.051 -7.551 1 97.25 137 ASP B C 1
ATOM 2458 O O . ASP B 1 137 ? -7.488 -6.762 -7.246 1 97.25 137 ASP B O 1
ATOM 2462 N N . ALA B 1 138 ? -5.555 -7.754 -6.773 1 96.81 138 ALA B N 1
ATOM 2463 C CA . ALA B 1 138 ? -5.992 -8.023 -5.406 1 96.81 138 ALA B CA 1
ATOM 2464 C C . ALA B 1 138 ? -6.211 -6.723 -4.633 1 96.81 138 ALA B C 1
ATOM 2466 O O . ALA B 1 138 ? -7.219 -6.566 -3.941 1 96.81 138 ALA B O 1
ATOM 2467 N N . ALA B 1 139 ? -5.281 -5.773 -4.73 1 96.94 139 ALA B N 1
ATOM 2468 C CA . ALA B 1 139 ? -5.43 -4.484 -4.062 1 96.94 139 ALA B CA 1
ATOM 2469 C C . ALA B 1 139 ? -6.699 -3.773 -4.523 1 96.94 139 ALA B C 1
ATOM 2471 O O . ALA B 1 139 ? -7.469 -3.268 -3.699 1 96.94 139 ALA B O 1
ATOM 2472 N N . LEU B 1 140 ? -6.926 -3.834 -5.789 1 96.06 140 LEU B N 1
ATOM 2473 C CA . LEU B 1 140 ? -8.109 -3.18 -6.336 1 96.06 140 LEU B CA 1
ATOM 2474 C C . LEU B 1 140 ? -9.383 -3.877 -5.867 1 96.06 140 LEU B C 1
ATOM 2476 O O . LEU B 1 140 ? -10.398 -3.225 -5.633 1 96.06 140 LEU B O 1
ATOM 2480 N N . ALA B 1 141 ? -9.336 -5.184 -5.758 1 94.19 141 ALA B N 1
ATOM 2481 C CA . ALA B 1 141 ? -10.492 -5.922 -5.25 1 94.19 141 ALA B CA 1
ATOM 2482 C C . ALA B 1 141 ? -10.812 -5.516 -3.816 1 94.19 141 ALA B C 1
ATOM 2484 O O . ALA B 1 141 ? -11.984 -5.344 -3.459 1 94.19 141 ALA B O 1
ATOM 2485 N N . TYR B 1 142 ? -9.797 -5.324 -3.012 1 94.62 142 TYR B N 1
ATOM 2486 C CA . TYR B 1 142 ? -10.031 -4.93 -1.629 1 94.62 142 TYR B CA 1
ATOM 2487 C C . TYR B 1 142 ? -10.516 -3.484 -1.55 1 94.62 142 TYR B C 1
ATOM 2489 O O . TYR B 1 142 ? -11.312 -3.137 -0.678 1 94.62 142 TYR B O 1
ATOM 2497 N N . GLN B 1 143 ? -9.969 -2.699 -2.414 1 91.44 143 GLN B N 1
ATOM 2498 C CA . GLN B 1 143 ? -10.477 -1.333 -2.496 1 91.44 143 GLN B CA 1
ATOM 2499 C C . GLN B 1 143 ? -11.984 -1.319 -2.766 1 91.44 143 GLN B C 1
ATOM 2501 O O . GLN B 1 143 ? -12.734 -0.615 -2.088 1 91.44 143 GLN B O 1
ATOM 2506 N N . SER B 1 144 ? -12.422 -2.082 -3.68 1 88.75 144 SER B N 1
ATOM 2507 C CA . SER B 1 144 ? -13.836 -2.193 -4.027 1 88.75 144 SER B CA 1
ATOM 2508 C C . SER B 1 144 ? -14.641 -2.785 -2.877 1 88.75 144 SER B C 1
ATOM 2510 O O . SER B 1 144 ? -15.727 -2.297 -2.559 1 88.75 144 SER B O 1
ATOM 2512 N N . ALA B 1 145 ? -14.117 -3.807 -2.244 1 87.69 145 ALA B N 1
ATOM 2513 C CA . ALA B 1 145 ? -14.797 -4.469 -1.132 1 87.69 145 ALA B CA 1
ATOM 2514 C C . ALA B 1 145 ? -15.008 -3.504 0.032 1 87.69 145 ALA B C 1
ATOM 2516 O O . ALA B 1 145 ? -16.062 -3.512 0.667 1 87.69 145 ALA B O 1
ATOM 2517 N N . PHE B 1 146 ? -14.047 -2.689 0.292 1 83.94 146 PHE B N 1
ATOM 2518 C CA . PHE B 1 146 ? -14.109 -1.749 1.403 1 83.94 146 PHE B CA 1
ATOM 2519 C C . PHE B 1 146 ? -15.328 -0.844 1.279 1 83.94 146 PHE B C 1
ATOM 2521 O O . PHE B 1 146 ? -16.031 -0.603 2.264 1 83.94 146 PHE B O 1
ATOM 2528 N N . GLY B 1 147 ? -15.625 -0.389 0.125 1 80.25 147 GLY B N 1
ATOM 2529 C CA . GLY B 1 147 ? -16.734 0.518 -0.078 1 80.25 147 GLY B CA 1
ATOM 2530 C C . GLY B 1 147 ? -18.094 -0.179 -0.034 1 80.25 147 GLY B C 1
ATOM 2531 O O . GLY B 1 147 ? -19.125 0.464 0.173 1 80.25 147 GLY B O 1
ATOM 2532 N N . LYS B 1 148 ? -18.094 -1.507 -0.157 1 86.31 148 LYS B N 1
ATOM 2533 C CA . LYS B 1 148 ? -19.359 -2.229 -0.313 1 86.31 148 LYS B CA 1
ATOM 2534 C C . LYS B 1 148 ? -19.75 -2.938 0.98 1 86.31 148 LYS B C 1
ATOM 2536 O O . LYS B 1 148 ? -20.922 -3.283 1.177 1 86.31 148 LYS B O 1
ATOM 2541 N N . LEU B 1 149 ? -18.703 -3.238 1.762 1 88 149 LEU B N 1
ATOM 2542 C CA . LEU B 1 149 ? -18.984 -3.912 3.023 1 88 149 LEU B CA 1
ATOM 2543 C C . LEU B 1 149 ? -19.797 -3.014 3.951 1 88 149 LEU B C 1
ATOM 2545 O O . LEU B 1 149 ? -19.547 -1.809 4.031 1 88 149 LEU B O 1
ATOM 2549 N N . LYS B 1 150 ? -20.734 -3.611 4.691 1 85.12 150 LYS B N 1
ATOM 2550 C CA . LYS B 1 150 ? -21.641 -2.855 5.555 1 85.12 150 LYS B CA 1
ATOM 2551 C C . LYS B 1 150 ? -21.25 -3.004 7.023 1 85.12 150 LYS B C 1
ATOM 2553 O O . LYS B 1 150 ? -21.531 -2.129 7.84 1 85.12 150 LYS B O 1
ATOM 2558 N N . THR B 1 151 ? -20.641 -4.102 7.332 1 85.81 151 THR B N 1
ATOM 2559 C CA . THR B 1 151 ? -20.25 -4.375 8.711 1 85.81 151 THR B CA 1
ATOM 2560 C C . THR B 1 151 ? -18.906 -3.74 9.023 1 85.81 151 THR B C 1
ATOM 2562 O O . THR B 1 151 ? -17.891 -4.074 8.398 1 85.81 151 THR B O 1
ATOM 2565 N N . PRO B 1 152 ? -18.875 -2.939 10.047 1 83.69 152 PRO B N 1
ATOM 2566 C CA . PRO B 1 152 ? -17.641 -2.195 10.336 1 83.69 152 PRO B CA 1
ATOM 2567 C C . PRO B 1 152 ? -16.453 -3.107 10.594 1 83.69 152 PRO B C 1
ATOM 2569 O O . PRO B 1 152 ? -15.344 -2.82 10.141 1 83.69 152 PRO B O 1
ATOM 2572 N N . ALA B 1 153 ? -16.656 -4.152 11.273 1 83.5 153 ALA B N 1
ATOM 2573 C CA . ALA B 1 153 ? -15.547 -5.059 11.57 1 83.5 153 ALA B CA 1
ATOM 2574 C C . ALA B 1 153 ? -14.984 -5.672 10.289 1 83.5 153 ALA B C 1
ATOM 2576 O O . ALA B 1 153 ? -13.781 -5.914 10.188 1 83.5 153 ALA B O 1
ATOM 2577 N N . LEU B 1 154 ? -15.836 -5.875 9.344 1 88 154 LEU B N 1
ATOM 2578 C CA . LEU B 1 154 ? -15.406 -6.449 8.07 1 88 154 LEU B CA 1
ATOM 2579 C C . LEU B 1 154 ? -14.719 -5.395 7.207 1 88 154 LEU B C 1
ATOM 2581 O O . LEU B 1 154 ? -13.766 -5.695 6.492 1 88 154 LEU B O 1
ATOM 2585 N N . GLN B 1 155 ? -15.141 -4.203 7.348 1 86.62 155 GLN B N 1
ATOM 2586 C CA . GLN B 1 155 ? -14.461 -3.088 6.691 1 86.62 155 GLN B CA 1
ATOM 2587 C C . GLN B 1 155 ? -13.039 -2.918 7.219 1 86.62 155 GLN B C 1
ATOM 2589 O O . GLN B 1 155 ? -12.109 -2.695 6.445 1 86.62 155 GLN B O 1
ATOM 2594 N N . ALA B 1 156 ? -12.938 -3.096 8.5 1 84.25 156 ALA B N 1
ATOM 2595 C CA . ALA B 1 156 ? -11.625 -2.973 9.125 1 84.25 156 ALA B CA 1
ATOM 2596 C C . ALA B 1 156 ? -10.672 -4.055 8.617 1 84.25 156 ALA B C 1
ATOM 2598 O O . ALA B 1 156 ? -9.5 -3.781 8.352 1 84.25 156 ALA B O 1
ATOM 2599 N N . ALA B 1 157 ? -11.172 -5.242 8.453 1 85.88 157 ALA B N 1
ATOM 2600 C CA . ALA B 1 157 ? -10.352 -6.332 7.93 1 85.88 157 ALA B CA 1
ATOM 2601 C C . ALA B 1 157 ? -9.906 -6.035 6.5 1 85.88 157 ALA B C 1
ATOM 2603 O O . ALA B 1 157 ? -8.719 -6.145 6.18 1 85.88 157 ALA B O 1
ATOM 2604 N N . ALA B 1 158 ? -10.828 -5.598 5.672 1 87.44 158 ALA B N 1
ATOM 2605 C CA . ALA B 1 158 ? -10.516 -5.281 4.281 1 87.44 158 ALA B CA 1
ATOM 2606 C C . ALA B 1 158 ? -9.492 -4.145 4.199 1 87.44 158 ALA B C 1
ATOM 2608 O O . ALA B 1 158 ? -8.57 -4.195 3.389 1 87.44 158 ALA B O 1
ATOM 2609 N N . SER B 1 159 ? -9.641 -3.184 5.074 1 90.38 159 SER B N 1
ATOM 2610 C CA . SER B 1 159 ? -8.773 -2.012 5.016 1 90.38 159 SER B CA 1
ATOM 2611 C C . SER B 1 159 ? -7.375 -2.334 5.527 1 90.38 159 SER B C 1
ATOM 2613 O O . SER B 1 159 ? -6.422 -1.604 5.25 1 90.38 159 SER B O 1
ATOM 2615 N N . SER B 1 160 ? -7.246 -3.389 6.266 1 94.25 160 SER B N 1
ATOM 2616 C CA . SER B 1 160 ? -5.918 -3.77 6.734 1 94.25 160 SER B CA 1
ATOM 2617 C C . SER B 1 160 ? -5.195 -4.633 5.707 1 94.25 160 SER B C 1
ATOM 2619 O O . SER B 1 160 ? -3.965 -4.711 5.707 1 94.25 160 SER B O 1
ATOM 2621 N N . ILE B 1 161 ? -5.941 -5.293 4.809 1 97.38 161 ILE B N 1
ATOM 2622 C CA . ILE B 1 161 ? -5.367 -6.188 3.811 1 97.38 161 ILE B CA 1
ATOM 2623 C C . ILE B 1 161 ? -4.949 -5.387 2.58 1 97.38 161 ILE B C 1
ATOM 2625 O O . ILE B 1 161 ? -3.906 -5.66 1.979 1 97.38 161 ILE B O 1
ATOM 2629 N N . LEU B 1 162 ? -5.699 -4.363 2.252 1 96.88 162 LEU B N 1
ATOM 2630 C CA . LEU B 1 162 ? -5.465 -3.549 1.064 1 96.88 162 LEU B CA 1
ATOM 2631 C C . LEU B 1 162 ? -4.043 -3.002 1.055 1 96.88 162 LEU B C 1
ATOM 2633 O O . LEU B 1 162 ? -3.311 -3.178 0.076 1 96.88 162 LEU B O 1
ATOM 2637 N N . PRO B 1 163 ? -3.574 -2.369 2.115 1 97.25 163 PRO B N 1
ATOM 2638 C CA . PRO B 1 163 ? -2.215 -1.825 2.068 1 97.25 163 PRO B CA 1
ATOM 2639 C C . PRO B 1 163 ? -1.146 -2.912 1.978 1 97.25 163 PRO B C 1
ATOM 2641 O O . PRO B 1 163 ? -0.086 -2.693 1.388 1 97.25 163 PRO B O 1
ATOM 2644 N N . ALA B 1 164 ? -1.431 -4.09 2.484 1 97.94 164 ALA B N 1
ATOM 2645 C CA . ALA B 1 164 ? -0.492 -5.199 2.334 1 97.94 164 ALA B CA 1
ATOM 2646 C C . ALA B 1 164 ? -0.38 -5.629 0.873 1 97.94 164 ALA B C 1
ATOM 2648 O O . ALA B 1 164 ? 0.719 -5.891 0.379 1 97.94 164 ALA B O 1
ATOM 2649 N N . GLU B 1 165 ? -1.499 -5.695 0.196 1 98.5 165 GLU B N 1
ATOM 2650 C CA . GLU B 1 165 ? -1.472 -6.059 -1.218 1 98.5 165 GLU B CA 1
ATOM 2651 C C . GLU B 1 165 ? -0.684 -5.039 -2.035 1 98.5 165 GLU B C 1
ATOM 2653 O O . GLU B 1 165 ? 0.088 -5.41 -2.922 1 98.5 165 GLU B O 1
ATOM 2658 N N . ALA B 1 166 ? -0.92 -3.797 -1.734 1 98.31 166 ALA B N 1
ATOM 2659 C CA . ALA B 1 166 ? -0.153 -2.746 -2.396 1 98.31 166 ALA B CA 1
ATOM 2660 C C . ALA B 1 166 ? 1.334 -2.867 -2.076 1 98.31 166 ALA B C 1
ATOM 2662 O O . ALA B 1 166 ? 2.182 -2.629 -2.939 1 98.31 166 ALA B O 1
ATOM 2663 N N . GLY B 1 167 ? 1.623 -3.197 -0.835 1 98.75 167 GLY B N 1
ATOM 2664 C CA . GLY B 1 167 ? 3 -3.463 -0.451 1 98.75 167 GLY B CA 1
ATOM 2665 C C . GLY B 1 167 ? 3.631 -4.598 -1.235 1 98.75 167 GLY B C 1
ATOM 2666 O O . GLY B 1 167 ? 4.785 -4.504 -1.654 1 98.75 167 GLY B O 1
ATOM 2667 N N . HIS B 1 168 ? 2.879 -5.719 -1.474 1 98.88 168 HIS B N 1
ATOM 2668 C CA . HIS B 1 168 ? 3.375 -6.828 -2.277 1 98.88 168 HIS B CA 1
ATOM 2669 C C . HIS B 1 168 ? 3.742 -6.371 -3.684 1 98.88 168 HIS B C 1
ATOM 2671 O O . HIS B 1 168 ? 4.816 -6.707 -4.191 1 98.88 168 HIS B O 1
ATOM 2677 N N . ALA B 1 169 ? 2.854 -5.617 -4.242 1 98.81 169 ALA B N 1
ATOM 2678 C CA . ALA B 1 169 ? 3.1 -5.102 -5.586 1 98.81 169 ALA B CA 1
ATOM 2679 C C . ALA B 1 169 ? 4.336 -4.211 -5.613 1 98.81 169 ALA B C 1
ATOM 2681 O O . ALA B 1 169 ? 5.184 -4.34 -6.504 1 98.81 169 ALA B O 1
ATOM 2682 N N . THR B 1 170 ? 4.457 -3.328 -4.613 1 98.88 170 THR B N 1
ATOM 2683 C CA . THR B 1 170 ? 5.578 -2.398 -4.531 1 98.88 170 THR B CA 1
ATOM 2684 C C . THR B 1 170 ? 6.891 -3.15 -4.344 1 98.88 170 THR B C 1
ATOM 2686 O O . THR B 1 170 ? 7.91 -2.789 -4.938 1 98.88 170 THR B O 1
ATOM 2689 N N . ALA B 1 171 ? 6.859 -4.215 -3.557 1 98.75 171 ALA B N 1
ATOM 2690 C CA . ALA B 1 171 ? 8.055 -5.023 -3.348 1 98.75 171 ALA B CA 1
ATOM 2691 C C . ALA B 1 171 ? 8.508 -5.68 -4.648 1 98.75 171 ALA B C 1
ATOM 2693 O O . ALA B 1 171 ? 9.711 -5.762 -4.922 1 98.75 171 ALA B O 1
ATOM 2694 N N . ILE B 1 172 ? 7.562 -6.145 -5.418 1 98.69 172 ILE B N 1
ATOM 2695 C CA . ILE B 1 172 ? 7.906 -6.738 -6.707 1 98.69 172 ILE B CA 1
ATOM 2696 C C . ILE B 1 172 ? 8.516 -5.672 -7.617 1 98.69 172 ILE B C 1
ATOM 2698 O O . ILE B 1 172 ? 9.539 -5.914 -8.266 1 98.69 172 ILE B O 1
ATOM 2702 N N . ARG B 1 173 ? 7.957 -4.5 -7.652 1 98.69 173 ARG B N 1
ATOM 2703 C CA . ARG B 1 173 ? 8.492 -3.424 -8.477 1 98.69 173 ARG B CA 1
ATOM 2704 C C . ARG B 1 173 ? 9.867 -2.986 -7.984 1 98.69 173 ARG B C 1
ATOM 2706 O O . ARG B 1 173 ? 10.727 -2.607 -8.781 1 98.69 173 ARG B O 1
ATOM 2713 N N . ALA B 1 174 ? 10.086 -3.084 -6.668 1 98.31 174 ALA B N 1
ATOM 2714 C CA . ALA B 1 174 ? 11.406 -2.748 -6.137 1 98.31 174 ALA B CA 1
ATOM 2715 C C . ALA B 1 174 ? 12.469 -3.691 -6.68 1 98.31 174 ALA B C 1
ATOM 2717 O O . ALA B 1 174 ? 13.609 -3.279 -6.918 1 98.31 174 ALA B O 1
ATOM 2718 N N . VAL B 1 175 ? 12.117 -4.984 -6.844 1 97.5 175 VAL B N 1
ATOM 2719 C CA . VAL B 1 175 ? 13.047 -5.922 -7.465 1 97.5 175 VAL B CA 1
ATOM 2720 C C . VAL B 1 175 ? 13.375 -5.465 -8.883 1 97.5 175 VAL B C 1
ATOM 2722 O O . VAL B 1 175 ? 14.539 -5.418 -9.273 1 97.5 175 VAL B O 1
ATOM 2725 N N . PHE B 1 176 ? 12.312 -5.062 -9.625 1 97.88 176 PHE B N 1
ATOM 2726 C CA . PHE B 1 176 ? 12.523 -4.574 -10.984 1 97.88 176 PHE B CA 1
ATOM 2727 C C . PHE B 1 176 ? 13.352 -3.291 -10.969 1 97.88 176 PHE B C 1
ATOM 2729 O O . PHE B 1 176 ? 14.203 -3.088 -11.836 1 97.88 176 PHE B O 1
ATOM 2736 N N . HIS B 1 177 ? 13.062 -2.389 -9.992 1 96.88 177 HIS B N 1
ATOM 2737 C CA . HIS B 1 177 ? 13.797 -1.13 -9.883 1 96.88 177 HIS B CA 1
ATOM 2738 C C . HIS B 1 177 ? 15.289 -1.375 -9.711 1 96.88 177 HIS B C 1
ATOM 2740 O O . HIS B 1 177 ? 16.109 -0.641 -10.266 1 96.88 177 HIS B O 1
ATOM 2746 N N . GLY B 1 178 ? 15.664 -2.416 -8.953 1 93.06 178 GLY B N 1
ATOM 2747 C CA . GLY B 1 178 ? 17.062 -2.775 -8.766 1 93.06 178 GLY B CA 1
ATOM 2748 C C . GLY B 1 178 ? 17.734 -3.215 -10.055 1 93.06 178 GLY B C 1
ATOM 2749 O O . GLY B 1 178 ? 18.953 -3.043 -10.211 1 93.06 178 GLY B O 1
ATOM 2750 N N . LEU B 1 179 ? 16.953 -3.727 -10.945 1 92.06 179 LEU B N 1
ATOM 2751 C CA . LEU B 1 179 ? 17.484 -4.23 -12.211 1 92.06 179 LEU B CA 1
ATOM 2752 C C . LEU B 1 179 ? 17.406 -3.168 -13.297 1 92.06 179 LEU B C 1
ATOM 2754 O O . LEU B 1 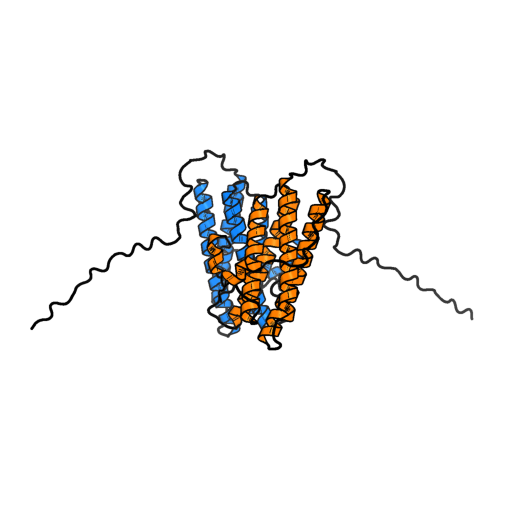179 ? 18.234 -3.137 -14.203 1 92.06 179 LEU B O 1
ATOM 2758 N N . MET B 1 180 ? 16.391 -2.375 -13.234 1 94.19 180 MET B N 1
ATOM 2759 C CA . MET B 1 180 ? 16.094 -1.303 -14.18 1 94.19 180 MET B CA 1
ATOM 2760 C C . MET B 1 180 ? 15.625 -0.049 -13.453 1 94.19 180 MET B C 1
ATOM 2762 O O . MET B 1 180 ? 14.43 0.122 -13.203 1 94.19 180 MET B O 1
ATOM 2766 N N . PRO B 1 181 ? 16.484 0.89 -13.211 1 92.31 181 PRO B N 1
ATOM 2767 C CA . PRO B 1 181 ? 16.172 2.021 -12.336 1 92.31 181 PRO B CA 1
ATOM 2768 C C . PRO B 1 181 ? 15.047 2.9 -12.883 1 92.31 181 PRO B C 1
ATOM 2770 O O . PRO B 1 181 ? 14.492 3.725 -12.156 1 92.31 181 PRO B O 1
ATOM 2773 N N . THR B 1 182 ? 14.656 2.746 -14.109 1 94.69 182 THR B N 1
ATOM 2774 C CA . THR B 1 182 ? 13.57 3.529 -14.672 1 94.69 182 THR B CA 1
ATOM 2775 C C . THR B 1 182 ? 12.219 3.025 -14.172 1 94.69 182 THR B C 1
ATOM 2777 O O . THR B 1 182 ? 11.203 3.711 -14.305 1 94.69 182 THR B O 1
ATOM 2780 N N . VAL B 1 183 ? 12.211 1.793 -13.617 1 97.44 183 VAL B N 1
ATOM 2781 C CA . VAL B 1 183 ? 10.992 1.276 -13 1 97.44 183 VAL B CA 1
ATOM 2782 C C . VAL B 1 183 ? 10.844 1.837 -11.586 1 97.44 183 VAL B C 1
ATOM 2784 O O . VAL B 1 183 ? 11.609 1.476 -10.688 1 97.44 183 VAL B O 1
ATOM 2787 N N . GLN B 1 184 ? 9.891 2.709 -11.438 1 97.81 184 GLN B N 1
ATOM 2788 C CA . GLN B 1 184 ? 9.648 3.268 -10.109 1 97.81 184 GLN B CA 1
ATOM 2789 C C . GLN B 1 184 ? 8.859 2.297 -9.242 1 97.81 184 GLN B C 1
ATOM 2791 O O . GLN B 1 184 ? 7.953 1.616 -9.734 1 97.81 184 GLN B O 1
ATOM 2796 N N . GLU B 1 185 ? 9.141 2.201 -7.957 1 98.5 185 GLU B N 1
ATOM 2797 C CA . GLU B 1 185 ? 8.453 1.304 -7.027 1 98.5 185 GLU B CA 1
ATOM 2798 C C . GLU B 1 185 ? 6.984 1.681 -6.875 1 98.5 185 GLU B C 1
ATOM 2800 O O . GLU B 1 185 ? 6.117 0.807 -6.801 1 98.5 185 GLU B O 1
ATOM 2805 N N . VAL B 1 186 ? 6.746 2.98 -6.758 1 98.69 186 VAL B N 1
ATOM 2806 C CA . VAL B 1 186 ? 5.398 3.539 -6.738 1 98.69 186 VAL B CA 1
ATOM 2807 C C . VAL B 1 186 ? 5.191 4.438 -7.953 1 98.69 186 VAL B C 1
ATOM 2809 O O . VAL B 1 186 ? 5.59 5.605 -7.941 1 98.69 186 VAL B O 1
ATOM 2812 N N . PRO B 1 187 ? 4.555 3.92 -8.961 1 98.5 187 PRO B N 1
ATOM 2813 C CA . PRO B 1 187 ? 4.57 4.598 -10.258 1 98.5 187 PRO B CA 1
ATOM 2814 C C . PRO B 1 187 ? 3.455 5.629 -10.398 1 98.5 187 PRO B C 1
ATOM 2816 O O . PRO B 1 187 ? 3.445 6.41 -11.352 1 98.5 187 PRO B O 1
ATOM 2819 N N . ALA B 1 188 ? 2.514 5.633 -9.531 1 98.19 188 ALA B N 1
ATOM 2820 C CA . ALA B 1 188 ? 1.388 6.562 -9.555 1 98.19 188 ALA B CA 1
ATOM 2821 C C . ALA B 1 188 ? 1.005 7 -8.141 1 98.19 188 ALA B C 1
ATOM 2823 O O . ALA B 1 188 ? 1.07 6.207 -7.199 1 98.19 188 ALA B O 1
ATOM 2824 N N . ALA B 1 189 ? 0.494 8.211 -8.016 1 98.25 189 ALA B N 1
ATOM 2825 C CA . ALA B 1 189 ? 0.158 8.773 -6.715 1 98.25 189 ALA B CA 1
ATOM 2826 C C . ALA B 1 189 ? -1.076 8.102 -6.125 1 98.25 189 ALA B C 1
ATOM 2828 O O . ALA B 1 189 ? -1.346 8.219 -4.93 1 98.25 189 ALA B O 1
ATOM 2829 N N . PHE B 1 190 ? -1.82 7.465 -7.008 1 97.75 190 PHE B N 1
ATOM 2830 C CA . PHE B 1 190 ? -3.049 6.781 -6.625 1 97.75 190 PHE B CA 1
ATOM 2831 C C . PHE B 1 190 ? -3.08 5.367 -7.191 1 97.75 190 PHE B C 1
ATOM 2833 O O . PHE B 1 190 ? -2.506 5.102 -8.25 1 97.75 190 PHE B O 1
ATOM 2840 N N . LEU B 1 191 ? -3.686 4.496 -6.465 1 97.38 191 LEU B N 1
ATOM 2841 C CA . LEU B 1 191 ? -4.012 3.195 -7.039 1 97.38 191 LEU B CA 1
ATOM 2842 C C . LEU B 1 191 ? -5.512 3.07 -7.281 1 97.38 191 LEU B C 1
ATOM 2844 O O . LEU B 1 191 ? -6.305 3.107 -6.34 1 97.38 191 LEU B O 1
ATOM 2848 N N . SER B 1 192 ? -5.84 2.955 -8.5 1 95.5 192 SER B N 1
ATOM 2849 C CA . SER B 1 192 ? -7.215 2.859 -8.984 1 95.5 192 SER B CA 1
ATOM 2850 C C . SER B 1 192 ? -7.281 2.135 -10.32 1 95.5 192 SER B C 1
ATOM 2852 O O . SER B 1 192 ? -6.25 1.78 -10.898 1 95.5 192 SER B O 1
ATOM 2854 N N . ALA B 1 193 ? -8.562 1.901 -10.695 1 94.81 193 ALA B N 1
ATOM 2855 C CA . ALA B 1 193 ? -8.734 1.301 -12.016 1 94.81 193 ALA B CA 1
ATOM 2856 C C . ALA B 1 193 ? -8.047 2.137 -13.094 1 94.81 193 ALA B C 1
ATOM 2858 O O . ALA B 1 193 ? -7.477 1.592 -14.039 1 94.81 193 ALA B O 1
ATOM 2859 N N . GLN B 1 194 ? -7.996 3.453 -12.945 1 95.19 194 GLN B N 1
ATOM 2860 C CA . GLN B 1 194 ? -7.426 4.367 -13.93 1 95.19 194 GLN B CA 1
ATOM 2861 C C . GLN B 1 194 ? -5.902 4.266 -13.953 1 95.19 194 GLN B C 1
ATOM 2863 O O . GLN B 1 194 ? -5.281 4.371 -15.016 1 95.19 194 GLN B O 1
ATOM 2868 N N . THR B 1 195 ? -5.34 4.02 -12.836 1 97.88 195 THR B N 1
ATOM 2869 C CA . THR B 1 195 ? -3.885 4.027 -12.773 1 97.88 195 THR B CA 1
ATOM 2870 C C . THR B 1 195 ? -3.334 2.604 -12.789 1 97.88 195 THR B C 1
ATOM 2872 O O . THR B 1 195 ? -2.121 2.4 -12.688 1 97.88 195 THR B O 1
ATOM 2875 N N . ARG B 1 196 ? -4.141 1.56 -12.875 1 98.19 196 ARG B N 1
ATOM 2876 C CA . ARG B 1 196 ? -3.693 0.173 -12.969 1 98.19 196 ARG B CA 1
ATOM 2877 C C . ARG B 1 196 ? -2.625 0.016 -14.047 1 98.19 196 ARG B C 1
ATOM 2879 O O . ARG B 1 196 ? -1.62 -0.666 -13.836 1 98.19 196 ARG B O 1
ATOM 2886 N N . LYS B 1 197 ? -2.854 0.644 -15.133 1 97.88 197 LYS B N 1
ATOM 2887 C CA . LYS B 1 197 ? -1.955 0.512 -16.266 1 97.88 197 LYS B CA 1
ATOM 2888 C C . LYS B 1 197 ? -0.555 1.016 -15.93 1 97.88 197 LYS B C 1
ATOM 2890 O O . LYS B 1 197 ? 0.43 0.58 -16.531 1 97.88 197 LYS B O 1
ATOM 2895 N N . ASP B 1 198 ? -0.426 1.999 -15.07 1 98 198 ASP B N 1
ATOM 2896 C CA . ASP B 1 198 ? 0.869 2.527 -14.656 1 98 198 ASP B CA 1
ATOM 2897 C C . ASP B 1 198 ? 1.619 1.522 -13.781 1 98 198 ASP B C 1
ATOM 2899 O O . ASP B 1 198 ? 2.852 1.505 -13.766 1 98 198 ASP B O 1
ATOM 2903 N N . TRP B 1 199 ? 0.859 0.674 -13.078 1 98.19 199 TRP B N 1
ATOM 2904 C CA . TRP B 1 199 ? 1.45 -0.242 -12.102 1 98.19 199 TRP B CA 1
ATOM 2905 C C . TRP B 1 199 ? 1.916 -1.526 -12.781 1 98.19 199 TRP B C 1
ATOM 2907 O O . TRP B 1 199 ? 2.926 -2.111 -12.383 1 98.19 199 TRP B O 1
ATOM 2917 N N . ILE B 1 200 ? 1.231 -1.938 -13.797 1 98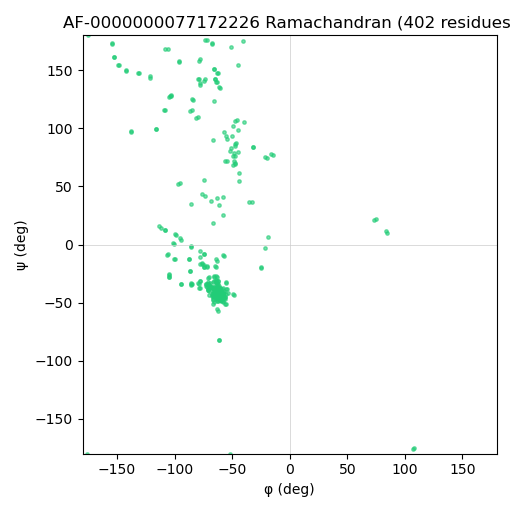.5 200 ILE B N 1
ATOM 2918 C CA . ILE B 1 200 ? 1.506 -3.217 -14.445 1 98.5 200 ILE B CA 1
ATOM 2919 C C . ILE B 1 200 ? 2.727 -3.084 -15.352 1 98.5 200 ILE B C 1
ATOM 2921 O O . ILE B 1 200 ? 2.9 -2.062 -16.016 1 98.5 200 ILE B O 1
ATOM 2925 N N . LEU B 1 201 ? 3.6 -4.043 -15.344 1 98.12 201 LEU B N 1
ATOM 2926 C CA . LEU B 1 201 ? 4.703 -4.168 -16.297 1 98.12 201 LEU B CA 1
ATOM 2927 C C . LEU B 1 201 ? 4.395 -5.223 -17.344 1 98.12 201 LEU B C 1
ATOM 2929 O O . LEU B 1 201 ? 4.078 -6.367 -17.016 1 98.12 201 LEU B O 1
ATOM 2933 N N . LYS B 1 202 ? 4.523 -4.895 -18.562 1 96.31 202 LYS B N 1
ATOM 2934 C CA . LYS B 1 202 ? 4.156 -5.785 -19.656 1 96.31 202 LYS B CA 1
ATOM 2935 C C . LYS B 1 202 ? 5.371 -6.547 -20.172 1 96.31 202 LYS B C 1
ATOM 2937 O O . LYS B 1 202 ? 6.512 -6.141 -19.938 1 96.31 202 LYS B O 1
ATOM 2942 N N . VAL B 1 203 ? 5.086 -7.617 -20.781 1 93.5 203 VAL B N 1
ATOM 2943 C CA . VAL B 1 203 ? 6.102 -8.445 -21.422 1 93.5 203 VAL B CA 1
ATOM 2944 C C . VAL B 1 203 ? 6.586 -7.77 -22.703 1 93.5 203 VAL B C 1
ATOM 2946 O O . VAL B 1 203 ? 5.824 -7.066 -23.375 1 93.5 203 VAL B O 1
#

Organism: Gloeobacter violaceus (strain ATCC 29082 / PCC 7421) (NCBI:txid251221)

Nearest PDB structures (foldseek):
  8pv9-assembly1_A  TM=8.156E-01  e=9.018E-03  Escherichia coli
  5xgo-assembly1_B  TM=8.078E-01  e=7.893E-02  Escherichia coli K-12
  4dyu-assembly1_K  TM=6.833E-01  e=4.874E-02  Yersinia pestis KIM10+
  6lkp-assembly1_C  TM=7.339E-01  e=1.341E-01  Leptolyngbya sp. O-77
  2vxx-assembly1_B  TM=5.750E-01  e=3.158E-02  Synechococcus elongatus

Secondary structure (DSSP, 8-state):
-----------------S--TTTSTTS--------HHHHHHHHHHHHHHHHHHHHHHHHHTT--SSHHHHHHHHHHHHHHHHHHHHHHHHHHHHHHTT--PPPPPS----HHHHHTTS--SSSHHHHHHHHHHHHHHHHHHHHHHHHH--SHHHHHHHHHHHHHHHHHHHHHHHHHHHH-TTS-SS-SSS-STTTHHHHPPP-/-----------------S-GGGGSTTS--------HHHHHHHHHHHHHHHHHHHHHHHHHTT--SSHHHHHHHHHHHHHHHHHHHHHHHHHHHHHHTT--PPPPPS----HHHHHTTS--SSSHHHHHHHHHHHHHHHHHHHHHHHHH--SHHHHHHHHHHHHHHHHHHHHHHHHHHHH-TTS-SS-SSS-STTTHHHHPPP-